Protein AF-A0A7R9T9Y9-F1 (afdb_monomer_lite)

pLDDT: mean 70.59, std 24.61, range [23.72, 97.38]

Secondary structure (DSSP, 8-state):
-HHHHHHHHHHIIIIIITTTPPPTT--SEEEPTTS-EEE----TTS-HHHHHHHHHHHHHHHHHHHHHHHHHHSGGGG--------------------PPPPS-----------------------------------TTGGG-----------------------------------------PPP-SEEEE-TT--B-SSTT-PBPEEE-PPPPP---HHHHHHHHHHHHHTTTSHHHHHHHHHHHTHHHHHHHHHHHHHSTT--HHHHHHHH-GGGEEPPP------------SPPPPPPP--EE-HHHH-TTSHHHHHHHHS----GGGSPPSS-HHHHHHHHHHHHHHS-HHHHHHHHHHHHHHHHHHHHHHHSTT------HHHHHHHHHTT-

Structure (mmCIF, N/CA/C/O backbone):
data_AF-A0A7R9T9Y9-F1
#
_entry.id   AF-A0A7R9T9Y9-F1
#
loop_
_atom_site.group_PDB
_atom_site.id
_atom_site.type_symbol
_atom_site.label_atom_id
_atom_site.label_alt_id
_atom_site.label_comp_id
_atom_site.label_asym_id
_atom_site.label_entity_id
_atom_site.label_seq_id
_atom_site.pdbx_PDB_ins_code
_atom_site.Cartn_x
_atom_site.Cartn_y
_atom_site.Cartn_z
_atom_site.occupancy
_atom_site.B_iso_or_equiv
_atom_site.auth_seq_id
_atom_site.auth_comp_id
_atom_site.auth_asym_id
_atom_site.auth_atom_id
_atom_site.pdbx_PDB_model_num
ATOM 1 N N . VAL A 1 1 ? -11.898 -1.334 31.701 1.00 60.84 1 VAL A N 1
ATOM 2 C CA . VAL A 1 1 ? -11.048 -1.400 30.481 1.00 60.84 1 VAL A CA 1
ATOM 3 C C . VAL A 1 1 ? -11.240 -2.700 29.697 1.00 60.84 1 VAL A C 1
ATOM 5 O O . VAL A 1 1 ? -11.599 -2.609 28.533 1.00 60.84 1 VAL A O 1
ATOM 8 N N . ARG A 1 2 ? -11.099 -3.899 30.294 1.00 68.44 2 ARG A N 1
ATOM 9 C CA . ARG A 1 2 ? -11.252 -5.187 29.569 1.00 68.44 2 ARG A CA 1
ATOM 10 C C . ARG A 1 2 ? -12.609 -5.371 28.861 1.00 68.44 2 ARG A C 1
ATOM 12 O O . ARG A 1 2 ? -12.615 -5.682 27.675 1.00 68.44 2 ARG A O 1
ATOM 19 N N . CYS A 1 3 ? -13.736 -5.125 29.539 1.00 78.50 3 CYS A N 1
ATOM 20 C CA . CYS A 1 3 ? -15.068 -5.238 28.916 1.00 78.50 3 CYS A CA 1
ATOM 21 C C . CYS A 1 3 ? -15.281 -4.202 27.803 1.00 78.50 3 CYS A C 1
ATOM 23 O O . CYS A 1 3 ? -15.814 -4.531 26.748 1.00 78.50 3 CYS A O 1
ATOM 25 N N . LEU A 1 4 ? -14.796 -2.971 28.009 1.00 77.25 4 LEU A N 1
ATOM 26 C CA . LEU A 1 4 ? -14.858 -1.909 27.003 1.00 77.25 4 LEU A CA 1
ATOM 27 C C . LEU A 1 4 ? -14.056 -2.281 25.748 1.00 77.25 4 LEU A C 1
ATOM 29 O O . LEU A 1 4 ? -14.586 -2.153 24.652 1.00 77.25 4 LEU A O 1
ATOM 33 N N . ARG A 1 5 ? -12.832 -2.812 25.909 1.00 80.31 5 ARG A N 1
ATOM 34 C CA . ARG A 1 5 ? -12.008 -3.315 24.796 1.00 80.31 5 ARG A CA 1
ATOM 35 C C . ARG A 1 5 ? -12.746 -4.402 24.025 1.00 80.31 5 ARG A C 1
ATOM 37 O O . ARG A 1 5 ? -12.918 -4.274 22.826 1.00 80.31 5 ARG A O 1
ATOM 44 N N . ARG A 1 6 ? -13.236 -5.440 24.713 1.00 84.12 6 ARG A N 1
ATOM 45 C CA . ARG A 1 6 ? -13.950 -6.553 24.064 1.00 84.12 6 ARG A CA 1
ATOM 46 C C . ARG A 1 6 ? -15.174 -6.078 23.288 1.00 84.12 6 ARG A C 1
ATOM 48 O O . ARG A 1 6 ? -15.383 -6.520 22.164 1.00 84.12 6 ARG A O 1
ATOM 55 N N . ARG A 1 7 ? -15.972 -5.180 23.871 1.00 87.19 7 ARG A N 1
ATOM 56 C CA . ARG A 1 7 ? -17.154 -4.625 23.203 1.00 87.19 7 ARG A CA 1
ATOM 57 C C . ARG A 1 7 ? -16.765 -3.789 21.985 1.00 87.19 7 ARG A C 1
ATOM 59 O O . ARG A 1 7 ? -17.336 -3.996 20.923 1.00 87.19 7 ARG A O 1
ATOM 66 N N . PHE A 1 8 ? -15.764 -2.921 22.129 1.00 88.06 8 PHE A N 1
ATOM 67 C CA . PHE A 1 8 ? -15.234 -2.118 21.032 1.00 88.06 8 PHE A CA 1
ATOM 68 C C . PHE A 1 8 ? -14.712 -2.996 19.888 1.00 88.06 8 PHE A C 1
ATOM 70 O O . PHE A 1 8 ? -15.171 -2.853 18.761 1.00 88.06 8 PHE A O 1
ATOM 77 N N . THR A 1 9 ? -13.833 -3.962 20.167 1.00 89.81 9 THR A N 1
ATOM 78 C CA . THR A 1 9 ? -13.266 -4.829 19.127 1.00 89.81 9 THR A CA 1
ATOM 79 C C . THR A 1 9 ? -14.332 -5.688 18.449 1.00 89.81 9 THR A C 1
ATOM 81 O O . THR A 1 9 ? -14.317 -5.824 17.228 1.00 89.81 9 THR A O 1
ATOM 84 N N . ARG A 1 10 ? -15.317 -6.206 19.199 1.00 92.25 10 ARG A N 1
ATOM 85 C CA . ARG A 1 10 ? -16.469 -6.918 18.617 1.00 92.25 10 ARG A CA 1
ATOM 86 C C . ARG A 1 10 ? -17.282 -6.030 17.684 1.00 92.25 10 ARG A C 1
ATOM 88 O O . ARG A 1 10 ? -17.690 -6.493 16.625 1.00 92.25 10 ARG A O 1
ATOM 95 N N . GLU A 1 11 ? -17.521 -4.778 18.055 1.00 93.44 11 GLU A N 1
ATOM 96 C CA . GLU A 1 11 ? -18.262 -3.843 17.210 1.00 93.44 11 GLU A CA 1
ATOM 97 C C . GLU A 1 11 ? -17.491 -3.527 15.924 1.00 93.44 11 GLU A C 1
ATOM 99 O O . GLU A 1 11 ? -18.034 -3.671 14.830 1.00 93.44 11 GLU A O 1
ATOM 104 N N . ILE A 1 12 ? -16.195 -3.230 16.036 1.00 94.50 12 ILE A N 1
ATOM 105 C CA . ILE A 1 12 ? -15.314 -3.027 14.881 1.00 94.50 12 ILE A CA 1
ATOM 106 C C . ILE A 1 12 ? -15.295 -4.265 13.969 1.00 94.50 12 ILE A C 1
ATOM 108 O O . ILE A 1 12 ? -15.427 -4.132 12.752 1.00 94.50 12 ILE A O 1
ATOM 112 N N . ARG A 1 13 ? -15.200 -5.475 14.532 1.00 95.19 13 ARG A N 1
ATOM 113 C CA . ARG A 1 13 ? -15.174 -6.719 13.755 1.00 95.19 13 ARG A CA 1
ATOM 114 C C . ARG A 1 13 ? -16.517 -7.003 13.075 1.00 95.19 13 ARG A C 1
ATOM 116 O O . ARG A 1 13 ? -16.587 -7.099 11.856 1.00 95.19 13 ARG A O 1
ATOM 123 N N . PHE A 1 14 ? -17.601 -7.096 13.838 1.00 95.00 14 PHE A N 1
ATOM 124 C CA . PHE A 1 14 ? -18.875 -7.604 13.322 1.00 95.00 14 PHE A CA 1
ATOM 125 C C . PHE A 1 14 ? -19.755 -6.540 12.659 1.00 95.00 14 PHE A C 1
ATOM 127 O O . PHE A 1 14 ? -20.500 -6.857 11.728 1.00 95.00 14 PHE A O 1
ATOM 134 N N . ALA A 1 15 ? -19.722 -5.288 13.128 1.00 95.19 15 ALA A N 1
ATOM 135 C CA . ALA A 1 15 ? -20.555 -4.226 12.563 1.00 95.19 15 ALA A CA 1
ATOM 136 C C . ALA A 1 15 ? -19.901 -3.572 11.340 1.00 95.19 15 ALA A C 1
ATOM 138 O O . ALA A 1 15 ? -20.618 -3.194 10.412 1.00 95.19 15 ALA A O 1
ATOM 139 N N . HIS A 1 16 ? -18.567 -3.493 11.316 1.00 95.44 16 HIS A N 1
ATOM 140 C CA . HIS A 1 16 ? -17.822 -2.781 10.278 1.00 95.44 16 HIS A CA 1
ATOM 141 C C . HIS A 1 16 ? -17.012 -3.713 9.383 1.00 95.44 16 HIS A C 1
ATOM 143 O O . HIS A 1 16 ? -17.309 -3.813 8.189 1.00 95.44 16 HIS A O 1
ATOM 149 N N . TRP A 1 17 ? -16.039 -4.437 9.941 1.00 95.81 17 TRP A N 1
ATOM 150 C CA . TRP A 1 17 ? -15.143 -5.276 9.149 1.00 95.81 17 TRP A CA 1
ATOM 151 C C . TRP A 1 17 ? -15.873 -6.385 8.404 1.00 95.81 17 TRP A C 1
ATOM 153 O O . TRP A 1 17 ? -15.693 -6.487 7.203 1.00 95.81 17 TRP A O 1
ATOM 163 N N . ASP A 1 18 ? -16.728 -7.186 9.031 1.00 95.00 18 ASP A N 1
ATOM 164 C CA . ASP A 1 18 ? -17.383 -8.309 8.344 1.00 95.00 18 ASP A CA 1
ATOM 165 C C . ASP A 1 18 ? -18.440 -7.834 7.337 1.00 95.00 18 ASP A C 1
ATOM 167 O O . ASP A 1 18 ? -18.622 -8.424 6.272 1.00 95.00 18 ASP A O 1
ATOM 171 N N . ARG A 1 19 ? -19.113 -6.718 7.640 1.00 94.50 19 ARG A N 1
ATOM 172 C CA . ARG A 1 19 ? -20.180 -6.153 6.797 1.00 94.50 19 ARG A CA 1
ATOM 173 C C . ARG A 1 19 ? -19.671 -5.220 5.702 1.00 94.50 19 ARG A C 1
ATOM 175 O O . ARG A 1 19 ? -20.441 -4.856 4.819 1.00 94.50 19 ARG A O 1
ATOM 182 N N . GLY A 1 20 ? -18.400 -4.824 5.751 1.00 94.12 20 GLY A N 1
ATOM 183 C CA . GLY A 1 20 ? -17.833 -3.834 4.837 1.00 94.12 20 GLY A CA 1
ATOM 184 C C . GLY A 1 20 ? -18.427 -2.435 5.021 1.00 94.12 20 GLY A C 1
ATOM 185 O O . GLY A 1 20 ? -18.541 -1.692 4.050 1.00 94.12 20 GLY A O 1
ATOM 186 N N . VAL A 1 21 ? -18.847 -2.090 6.240 1.00 94.69 21 VAL A N 1
ATOM 187 C CA . VAL A 1 21 ? -19.387 -0.762 6.559 1.00 94.69 21 VAL A CA 1
ATOM 188 C C . VAL A 1 21 ? -18.234 0.126 7.031 1.00 94.69 21 VAL A C 1
ATOM 190 O O . VAL A 1 21 ? -17.553 -0.269 7.980 1.00 94.69 21 VAL A O 1
ATOM 193 N N . PRO A 1 22 ? -18.010 1.308 6.422 1.00 93.38 22 PRO A N 1
ATOM 194 C CA . PRO A 1 22 ? -16.968 2.238 6.856 1.00 93.38 22 PRO A CA 1
ATOM 195 C C . PRO A 1 22 ? -17.071 2.580 8.343 1.00 93.38 22 PRO A C 1
ATOM 197 O O . PRO A 1 22 ? -18.164 2.579 8.923 1.00 93.38 22 PRO A O 1
ATOM 200 N N . LEU A 1 23 ? -15.931 2.863 8.968 1.00 93.12 23 LEU A N 1
ATOM 201 C CA . LEU A 1 23 ? -15.894 3.284 10.362 1.00 93.12 23 LEU A CA 1
ATOM 202 C C . LEU A 1 23 ? -16.481 4.700 10.501 1.00 93.12 23 LEU A C 1
ATOM 204 O O . LEU A 1 23 ? -16.210 5.565 9.666 1.00 93.12 23 LEU A O 1
ATOM 208 N N . PRO A 1 24 ? -17.271 4.988 11.551 1.00 88.69 24 PRO A N 1
ATOM 209 C CA . PRO A 1 24 ? -17.842 6.315 11.730 1.00 88.69 24 PRO A CA 1
ATOM 210 C C . PRO A 1 24 ? -16.735 7.352 11.929 1.00 88.69 24 PRO A C 1
ATOM 212 O O . PRO A 1 24 ? -15.862 7.154 12.771 1.00 88.69 24 PRO A O 1
ATOM 215 N N . ARG A 1 25 ? -16.830 8.486 11.223 1.00 83.81 25 ARG A N 1
ATOM 216 C CA . ARG A 1 25 ? -15.863 9.603 11.290 1.00 83.81 25 ARG A CA 1
ATOM 217 C C . ARG A 1 25 ? -14.448 9.264 10.808 1.00 83.81 25 ARG A C 1
ATOM 219 O O . ARG A 1 25 ? -13.519 9.990 11.140 1.00 83.81 25 ARG A O 1
ATOM 226 N N . PHE A 1 26 ? -14.298 8.182 10.055 1.00 83.81 26 PHE A N 1
ATOM 227 C CA . PHE A 1 26 ? -13.107 7.933 9.262 1.00 83.81 26 PHE A CA 1
ATOM 228 C C . PHE A 1 26 ? -13.527 8.001 7.804 1.00 83.81 26 PHE A C 1
ATOM 230 O O . PHE A 1 26 ? -14.282 7.145 7.330 1.00 83.81 26 PHE A O 1
ATOM 237 N N . ASP A 1 27 ? -13.039 9.009 7.099 1.00 79.56 27 ASP A N 1
ATOM 238 C CA . ASP A 1 27 ? -13.150 9.030 5.656 1.00 79.56 27 ASP A CA 1
ATOM 239 C C . ASP A 1 27 ? -12.057 8.102 5.102 1.00 79.56 27 ASP A C 1
ATOM 241 O O . ASP A 1 27 ? -10.982 7.935 5.672 1.00 79.56 27 ASP A O 1
ATOM 245 N N . ALA A 1 28 ? -12.392 7.321 4.079 1.00 75.69 28 ALA A N 1
ATOM 246 C CA . ALA A 1 28 ? -11.398 6.481 3.401 1.00 75.69 28 ALA A CA 1
ATOM 247 C C . ALA A 1 28 ? -10.785 7.209 2.203 1.00 75.69 28 ALA A C 1
ATOM 249 O O . ALA A 1 28 ? -9.787 6.762 1.643 1.00 75.69 28 ALA A O 1
ATOM 250 N N . VAL A 1 29 ? -11.441 8.289 1.784 1.00 81.38 29 VAL A N 1
ATOM 251 C CA . VAL A 1 29 ? -11.147 9.055 0.588 1.00 81.38 29 VAL A CA 1
ATOM 252 C C . VAL A 1 29 ? -11.434 10.517 0.900 1.00 81.38 29 VAL A C 1
ATOM 254 O O . VAL A 1 29 ? -12.535 10.842 1.346 1.00 81.38 29 VAL A O 1
ATOM 257 N N . ALA A 1 30 ? -10.466 11.380 0.630 1.00 78.94 30 ALA A N 1
ATOM 258 C CA . ALA A 1 30 ? -10.631 12.820 0.603 1.00 78.94 30 ALA A CA 1
ATOM 259 C C . ALA A 1 30 ? -10.742 13.291 -0.851 1.00 78.94 30 ALA A C 1
ATOM 261 O O . ALA A 1 30 ? -10.151 12.711 -1.760 1.00 78.94 30 ALA A O 1
ATOM 262 N N . THR A 1 31 ? -11.516 14.344 -1.092 1.00 77.88 31 THR A N 1
ATOM 263 C CA . THR A 1 31 ? -11.506 15.033 -2.386 1.00 77.88 31 THR A CA 1
ATOM 264 C C . THR A 1 31 ? -10.463 16.136 -2.351 1.00 77.88 31 THR A C 1
ATOM 266 O O . THR A 1 31 ? -10.588 17.062 -1.547 1.00 77.88 31 THR A O 1
ATOM 269 N N . ASN A 1 32 ? -9.476 16.049 -3.234 1.00 77.38 32 ASN A N 1
ATOM 270 C CA . ASN A 1 32 ? -8.449 17.073 -3.383 1.00 77.38 32 ASN A CA 1
ATOM 271 C C . ASN A 1 32 ? -8.986 18.320 -4.093 1.00 77.38 32 ASN A C 1
ATOM 273 O O . ASN A 1 32 ? -10.076 18.301 -4.667 1.00 77.38 32 ASN A O 1
ATOM 277 N N . ASP A 1 33 ? -8.189 19.394 -4.103 1.00 75.31 33 ASP A N 1
ATOM 278 C CA . ASP A 1 33 ? -8.520 20.662 -4.774 1.00 75.31 33 ASP A CA 1
ATOM 279 C C . ASP A 1 33 ? -8.850 20.481 -6.271 1.00 75.31 33 ASP A C 1
ATOM 281 O O . ASP A 1 33 ? -9.662 21.222 -6.826 1.00 75.31 33 ASP A O 1
ATOM 285 N N . ASP A 1 34 ? -8.285 19.450 -6.908 1.00 72.06 34 ASP A N 1
ATOM 286 C CA . ASP A 1 34 ? -8.544 19.078 -8.305 1.00 72.06 34 ASP A CA 1
ATOM 287 C C . ASP A 1 34 ? -9.839 18.257 -8.500 1.00 72.06 34 ASP A C 1
ATOM 289 O O . ASP A 1 34 ? -10.181 17.864 -9.617 1.00 72.06 34 ASP A O 1
ATOM 293 N N . GLY A 1 35 ? -10.579 17.982 -7.421 1.00 73.62 35 GLY A N 1
ATOM 294 C CA . GLY A 1 35 ? -11.788 17.155 -7.424 1.00 73.62 35 GLY A CA 1
ATOM 295 C C . GLY A 1 35 ? -11.522 15.653 -7.565 1.00 73.62 35 GLY A C 1
ATOM 296 O O . GLY A 1 35 ? -12.465 14.888 -7.770 1.00 73.62 35 GLY A O 1
ATOM 297 N N . GLU A 1 36 ? -10.261 15.225 -7.471 1.00 73.12 36 GLU A N 1
ATOM 298 C CA . GLU A 1 36 ? -9.878 13.814 -7.488 1.00 73.12 36 GLU A CA 1
ATOM 299 C C . GLU A 1 36 ? -10.021 13.188 -6.094 1.00 73.12 36 GLU A C 1
ATOM 301 O O . GLU A 1 36 ? -9.699 13.799 -5.076 1.00 73.12 36 GLU A O 1
ATOM 306 N N . GLU A 1 37 ? -10.526 11.957 -6.069 1.00 77.19 37 GLU A N 1
ATOM 307 C CA . GLU A 1 37 ? -10.624 11.119 -4.877 1.00 77.19 37 GLU A CA 1
ATOM 308 C C . GLU A 1 37 ? -9.241 10.543 -4.524 1.00 77.19 37 GLU A C 1
ATOM 310 O O . GLU A 1 37 ? -8.734 9.668 -5.232 1.00 77.19 37 GLU A O 1
ATOM 315 N N . GLU A 1 38 ? -8.643 11.004 -3.426 1.00 80.12 38 GLU A N 1
ATOM 316 C CA . GLU A 1 38 ? -7.389 10.485 -2.874 1.00 80.12 38 GLU A CA 1
ATOM 317 C C . GLU A 1 38 ? -7.654 9.663 -1.613 1.00 80.12 38 GLU A C 1
ATOM 319 O O . GLU A 1 38 ? -8.404 10.070 -0.731 1.00 80.12 38 GLU A O 1
ATOM 324 N N . GLU A 1 39 ? -7.054 8.475 -1.529 1.00 85.25 39 GLU A N 1
ATOM 325 C CA . GLU A 1 39 ? -7.195 7.612 -0.355 1.00 85.25 39 GLU A CA 1
ATOM 326 C C . GLU A 1 39 ? -6.510 8.235 0.869 1.00 85.25 39 GLU A C 1
ATOM 328 O O . GLU A 1 39 ? -5.338 8.609 0.812 1.00 85.25 39 GLU A O 1
ATOM 333 N N . GLU A 1 40 ? -7.219 8.290 1.997 1.00 83.62 40 GLU A N 1
ATOM 334 C CA . GLU A 1 40 ? -6.666 8.823 3.242 1.00 83.62 40 GLU A CA 1
ATOM 335 C C . GLU A 1 40 ? -5.704 7.800 3.870 1.00 83.62 40 GLU A C 1
ATOM 337 O O . GLU A 1 40 ? -6.083 6.680 4.234 1.00 83.62 40 GLU A O 1
ATOM 342 N N . LEU A 1 41 ? -4.425 8.170 3.954 1.00 89.06 41 LEU A N 1
ATOM 343 C CA . LEU A 1 41 ? -3.368 7.326 4.508 1.00 89.06 41 LEU A CA 1
ATOM 344 C C . LEU A 1 41 ? -3.324 7.436 6.045 1.00 89.06 41 LEU A C 1
ATOM 346 O O . LEU A 1 41 ? -3.672 8.484 6.589 1.00 89.06 41 LEU A O 1
ATOM 350 N N . PRO A 1 42 ? -2.862 6.395 6.767 1.00 91.19 42 PRO A N 1
ATOM 351 C CA . PRO A 1 42 ? -2.645 6.475 8.206 1.00 91.19 42 PRO A CA 1
ATOM 352 C C . PRO A 1 42 ? -1.723 7.643 8.569 1.00 91.19 42 PRO A C 1
ATOM 354 O O . PRO A 1 42 ? -0.619 7.763 8.033 1.00 91.19 42 PRO A O 1
ATOM 357 N N . ASP A 1 43 ? -2.166 8.488 9.498 1.00 86.81 43 ASP A N 1
ATOM 358 C CA . ASP A 1 43 ? -1.403 9.655 9.937 1.00 86.81 43 ASP A CA 1
ATOM 359 C C . ASP A 1 43 ? -0.293 9.225 10.900 1.00 86.81 43 ASP A C 1
ATOM 361 O O . ASP A 1 43 ? -0.550 8.845 12.044 1.00 86.81 43 ASP A O 1
ATOM 365 N N . ALA A 1 44 ? 0.958 9.330 10.452 1.00 84.06 44 ALA A N 1
ATOM 366 C CA . ALA A 1 44 ? 2.131 8.997 11.256 1.00 84.06 44 ALA A CA 1
ATOM 367 C C . ALA A 1 44 ? 2.274 9.862 12.526 1.00 84.06 44 ALA A C 1
ATOM 369 O O . ALA A 1 44 ? 2.998 9.475 13.442 1.00 84.06 44 ALA A O 1
ATOM 370 N N . ASN A 1 45 ? 1.590 11.010 12.610 1.00 81.75 45 ASN A N 1
ATOM 371 C CA . ASN A 1 45 ? 1.570 11.858 13.807 1.00 81.75 45 ASN A CA 1
ATOM 372 C C . ASN A 1 45 ? 0.475 11.460 14.811 1.00 81.75 45 ASN A C 1
ATOM 374 O O . ASN A 1 45 ? 0.459 11.967 15.936 1.00 81.75 45 ASN A O 1
ATOM 378 N N . ALA A 1 46 ? -0.451 10.580 14.425 1.00 85.25 46 ALA A N 1
ATOM 379 C CA . ALA A 1 46 ? -1.533 10.120 15.282 1.00 85.25 46 ALA A CA 1
ATOM 380 C C . ALA A 1 46 ? -1.112 8.932 16.160 1.00 85.25 46 ALA A C 1
ATOM 382 O O . ALA A 1 46 ? -0.139 8.232 15.883 1.00 85.25 46 ALA A O 1
ATOM 383 N N . CYS A 1 47 ? -1.886 8.676 17.223 1.00 89.62 47 CYS A N 1
ATOM 384 C CA . CYS A 1 47 ? -1.675 7.524 18.102 1.00 89.62 47 CYS A CA 1
ATOM 385 C C . CYS A 1 47 ? -1.811 6.201 17.310 1.00 89.62 47 CYS A C 1
ATOM 387 O O . CYS A 1 47 ? -2.623 6.122 16.385 1.00 89.62 47 CYS A O 1
ATOM 389 N N . LEU A 1 48 ? -1.062 5.148 17.665 1.00 91.25 48 LEU A N 1
ATOM 390 C CA . LEU A 1 48 ? -1.043 3.880 16.913 1.00 91.25 48 LEU A CA 1
ATOM 391 C C . LEU A 1 48 ? -2.446 3.280 16.760 1.00 91.25 48 LEU A C 1
ATOM 393 O O . LEU A 1 48 ? -2.801 2.782 15.695 1.00 91.25 48 LEU A O 1
ATOM 397 N N . LEU A 1 49 ? -3.280 3.382 17.799 1.00 91.19 49 LEU A N 1
ATOM 398 C CA . LEU A 1 49 ? -4.674 2.943 17.729 1.00 91.19 49 LEU A CA 1
ATOM 399 C C . LEU A 1 49 ? -5.454 3.678 16.627 1.00 91.19 49 LEU A C 1
ATOM 401 O O . LEU A 1 49 ? -6.220 3.049 15.903 1.00 91.19 49 LEU A O 1
ATOM 405 N N . HIS A 1 50 ? -5.251 4.988 16.470 1.00 90.62 50 HIS A N 1
ATOM 406 C CA . HIS A 1 50 ? -5.888 5.764 15.407 1.00 90.62 50 HIS A CA 1
ATOM 407 C C . HIS A 1 50 ? -5.396 5.330 14.029 1.00 90.62 50 HIS A C 1
ATOM 409 O O . HIS A 1 50 ? -6.215 5.054 13.156 1.00 90.62 50 HIS A O 1
ATOM 415 N N . GLN A 1 51 ? -4.081 5.163 13.870 1.00 93.06 51 GLN A N 1
ATOM 416 C CA . GLN A 1 51 ? -3.486 4.672 12.627 1.00 93.06 51 GLN A CA 1
ATOM 417 C C . GLN A 1 51 ? -4.040 3.293 12.233 1.00 93.06 51 GLN A C 1
ATOM 419 O O . GLN A 1 51 ? -4.345 3.054 11.066 1.00 93.06 51 GLN A O 1
ATOM 424 N N . LYS A 1 52 ? -4.226 2.382 13.201 1.00 94.69 52 LYS A N 1
ATOM 425 C CA . LYS A 1 52 ? -4.830 1.057 12.972 1.00 94.69 52 LYS A CA 1
ATOM 426 C C . LYS A 1 52 ? -6.286 1.157 12.520 1.00 94.69 52 LYS A C 1
ATOM 428 O O . LYS A 1 52 ? -6.692 0.400 11.642 1.00 94.69 52 LYS A O 1
ATOM 433 N N . LEU A 1 53 ? -7.063 2.085 13.080 1.00 94.44 53 LEU A N 1
ATOM 434 C CA . LEU A 1 53 ? -8.447 2.324 12.656 1.00 94.44 53 LEU A CA 1
ATOM 435 C C . LEU A 1 53 ? -8.515 2.955 11.257 1.00 94.44 53 LEU A C 1
ATOM 437 O O . LEU A 1 53 ? -9.327 2.508 10.449 1.00 94.44 53 LEU A O 1
ATOM 441 N N . GLN A 1 54 ? -7.633 3.908 10.937 1.00 94.06 54 GLN A N 1
ATOM 442 C CA . GLN A 1 54 ? -7.492 4.462 9.582 1.00 94.06 54 GLN A CA 1
ATOM 443 C C . GLN A 1 54 ? -7.146 3.358 8.575 1.00 94.06 54 GLN A C 1
ATOM 445 O O . GLN A 1 54 ? -7.841 3.193 7.572 1.00 94.06 54 GLN A O 1
ATOM 450 N N . LEU A 1 55 ? -6.138 2.532 8.884 1.00 95.19 55 LEU A N 1
ATOM 451 C CA . LEU A 1 55 ? -5.749 1.395 8.048 1.00 95.19 55 LEU A CA 1
ATOM 452 C C . LEU A 1 55 ? -6.915 0.419 7.847 1.00 95.19 55 LEU A C 1
ATOM 454 O O . LEU A 1 55 ? -7.158 -0.028 6.726 1.00 95.19 55 LEU A O 1
ATOM 458 N N . LEU A 1 56 ? -7.656 0.095 8.910 1.00 95.81 56 LEU A N 1
ATOM 459 C CA . LEU A 1 56 ? -8.802 -0.807 8.831 1.00 95.81 56 LEU A CA 1
ATOM 460 C C . LEU A 1 56 ? -9.919 -0.227 7.950 1.00 95.81 56 LEU A C 1
ATOM 462 O O . LEU A 1 56 ? -10.477 -0.948 7.122 1.00 95.81 56 LEU A O 1
ATOM 466 N N . ASN A 1 57 ? -10.214 1.069 8.082 1.00 95.56 57 ASN A N 1
ATOM 467 C CA . ASN A 1 57 ? -11.198 1.758 7.249 1.00 95.56 57 ASN A CA 1
ATOM 468 C C . ASN A 1 57 ? -10.794 1.746 5.767 1.00 95.56 57 ASN A C 1
ATOM 470 O O . ASN A 1 57 ? -11.605 1.410 4.901 1.00 95.56 57 ASN A O 1
ATOM 474 N N . LEU A 1 58 ? -9.517 2.013 5.481 1.00 94.44 58 LEU A N 1
ATOM 475 C CA . LEU A 1 58 ? -8.957 1.915 4.136 1.00 94.44 58 LEU A CA 1
ATOM 476 C C . LEU A 1 58 ? -9.067 0.487 3.578 1.00 94.44 58 LEU A C 1
ATOM 478 O O . LEU A 1 58 ? -9.445 0.291 2.421 1.00 94.44 58 LEU A O 1
ATOM 482 N N . CYS A 1 59 ? -8.792 -0.531 4.399 1.00 95.25 59 CYS A N 1
ATOM 483 C CA . CYS A 1 59 ? -8.929 -1.931 3.997 1.00 95.25 59 CYS A CA 1
ATOM 484 C C . CYS A 1 59 ? -10.381 -2.286 3.648 1.00 95.25 59 CYS A C 1
ATOM 486 O O . CYS A 1 59 ? -10.625 -2.929 2.622 1.00 95.25 59 CYS A O 1
ATOM 488 N N . ILE A 1 60 ? -11.346 -1.832 4.457 1.00 95.12 60 ILE A N 1
ATOM 489 C CA . ILE A 1 60 ? -12.781 -1.979 4.178 1.00 95.12 60 ILE A CA 1
ATOM 490 C C . ILE A 1 60 ? -13.119 -1.332 2.833 1.00 95.12 60 ILE A C 1
ATOM 492 O O . ILE A 1 60 ? -13.717 -1.988 1.976 1.00 95.12 60 ILE A O 1
ATOM 496 N N . HIS A 1 61 ? -12.688 -0.088 2.617 1.00 93.56 61 HIS A N 1
ATOM 497 C CA . HIS A 1 61 ? -12.941 0.647 1.381 1.00 93.56 61 HIS A CA 1
ATOM 498 C C . HIS A 1 61 ? -12.388 -0.085 0.150 1.00 93.56 61 HIS A C 1
ATOM 500 O O . HIS A 1 61 ? -13.139 -0.383 -0.785 1.00 93.56 61 HIS A O 1
ATOM 506 N N . ARG A 1 62 ? -11.102 -0.463 0.170 1.00 92.38 62 ARG A N 1
ATOM 507 C CA . ARG A 1 62 ? -10.452 -1.197 -0.928 1.00 92.38 62 ARG A CA 1
ATOM 508 C C . ARG A 1 62 ? -11.147 -2.530 -1.212 1.00 92.38 62 ARG A C 1
ATOM 510 O O . ARG A 1 62 ? -11.363 -2.872 -2.375 1.00 92.38 62 ARG A O 1
ATOM 517 N N . ARG A 1 63 ? -11.561 -3.266 -0.175 1.00 92.12 63 ARG A N 1
ATOM 518 C CA . ARG A 1 63 ? -12.261 -4.552 -0.322 1.00 92.12 63 ARG A CA 1
ATOM 519 C C . ARG A 1 63 ? -13.654 -4.393 -0.931 1.00 92.12 63 ARG A C 1
ATOM 521 O O . ARG A 1 63 ? -14.021 -5.158 -1.822 1.00 92.12 63 ARG A O 1
ATOM 528 N N . VAL A 1 64 ? -14.427 -3.406 -0.479 1.00 92.25 64 VAL A N 1
ATOM 529 C CA . VAL A 1 64 ? -15.762 -3.110 -1.026 1.00 92.25 64 VAL A CA 1
ATOM 530 C C . VAL A 1 64 ? -15.656 -2.661 -2.482 1.00 92.25 64 VAL A C 1
ATOM 532 O O . VAL A 1 64 ? -16.391 -3.170 -3.328 1.00 92.25 64 VAL A O 1
ATOM 535 N N . ARG A 1 65 ? -14.700 -1.781 -2.803 1.00 89.62 65 ARG A N 1
ATOM 536 C CA . ARG A 1 65 ? -14.431 -1.329 -4.175 1.00 89.62 65 ARG A CA 1
ATOM 537 C C . ARG A 1 65 ? -14.026 -2.485 -5.088 1.00 89.62 65 ARG A C 1
ATOM 539 O O . ARG A 1 65 ? -14.561 -2.597 -6.188 1.00 89.62 65 ARG A O 1
ATOM 546 N N . ALA A 1 66 ? -13.139 -3.369 -4.630 1.00 88.25 66 ALA A N 1
ATOM 547 C CA . ALA A 1 66 ? -12.728 -4.552 -5.384 1.00 88.25 66 ALA A CA 1
ATOM 548 C C . ALA A 1 66 ? -13.896 -5.523 -5.619 1.00 88.25 66 ALA A C 1
ATOM 550 O O . ALA A 1 66 ? -14.072 -6.003 -6.736 1.00 88.25 66 ALA A O 1
ATOM 551 N N . SER A 1 67 ? -14.727 -5.768 -4.601 1.00 88.88 67 SER A N 1
ATOM 552 C CA . SER A 1 67 ? -15.930 -6.603 -4.722 1.00 88.88 67 SER A CA 1
ATOM 553 C C . SER A 1 67 ? -16.933 -6.013 -5.717 1.00 88.88 67 SER A C 1
ATOM 555 O O . SER A 1 67 ? -17.423 -6.719 -6.598 1.00 88.88 67 SER A O 1
ATOM 557 N N . LYS A 1 68 ? -17.175 -4.697 -5.648 1.00 88.94 68 LYS A N 1
ATOM 558 C CA . LYS A 1 68 ? -18.031 -3.976 -6.597 1.00 88.94 68 LYS A CA 1
ATOM 559 C C . LYS A 1 68 ? -17.490 -4.069 -8.025 1.00 88.94 68 LYS A C 1
ATOM 561 O O . LYS A 1 68 ? -18.236 -4.446 -8.920 1.00 88.94 68 LYS A O 1
ATOM 566 N N . ALA A 1 69 ? -16.198 -3.816 -8.230 1.00 86.50 69 ALA A N 1
ATOM 567 C CA . ALA A 1 69 ? -15.565 -3.926 -9.544 1.00 86.50 69 ALA A CA 1
ATOM 568 C C . ALA A 1 69 ? -15.607 -5.364 -10.095 1.00 86.50 69 ALA A C 1
ATOM 570 O O . ALA A 1 69 ? -15.845 -5.564 -11.283 1.00 86.50 69 ALA A O 1
ATOM 571 N N . ALA A 1 70 ? -15.416 -6.377 -9.243 1.00 86.19 70 ALA A N 1
ATOM 572 C CA . ALA A 1 70 ? -15.535 -7.781 -9.633 1.00 86.19 70 ALA A CA 1
ATOM 573 C C . ALA A 1 70 ? -16.979 -8.156 -10.004 1.00 86.19 70 ALA A C 1
ATOM 575 O O . ALA A 1 70 ? -17.195 -8.881 -10.974 1.00 86.19 70 ALA A O 1
ATOM 576 N N . PHE A 1 71 ? -17.966 -7.638 -9.266 1.00 85.44 71 PHE A N 1
ATOM 577 C CA . PHE A 1 71 ? -19.382 -7.807 -9.578 1.00 85.44 71 PHE A CA 1
ATOM 578 C C . PHE A 1 71 ? -19.749 -7.141 -10.911 1.00 85.44 71 PHE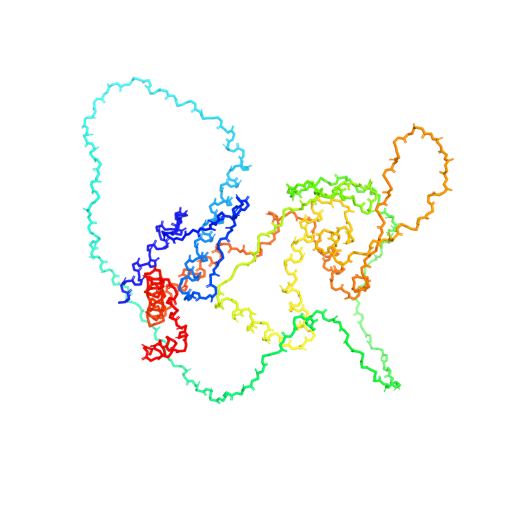 A C 1
ATOM 580 O O . PHE A 1 71 ? -20.360 -7.787 -11.758 1.00 85.44 71 PHE A O 1
ATOM 587 N N . GLU A 1 72 ? -19.318 -5.899 -11.134 1.00 83.38 72 GLU A N 1
ATOM 588 C CA . GLU A 1 72 ? -19.526 -5.158 -12.387 1.00 83.38 72 GLU A CA 1
ATOM 589 C C . GLU A 1 72 ? -18.836 -5.826 -13.584 1.00 83.38 72 GLU A C 1
ATOM 591 O O . GLU A 1 72 ? -19.390 -5.863 -14.680 1.00 83.38 72 GLU A O 1
ATOM 596 N N . ALA A 1 73 ? -17.649 -6.404 -13.380 1.00 80.38 73 ALA A N 1
ATOM 597 C CA . ALA A 1 73 ? -16.947 -7.174 -14.404 1.00 80.38 73 ALA A CA 1
ATOM 598 C C . ALA A 1 73 ? -17.601 -8.539 -14.688 1.00 80.38 73 ALA A C 1
ATOM 600 O O . ALA A 1 73 ? -17.346 -9.144 -15.733 1.00 80.38 73 ALA A O 1
ATOM 601 N N . SER A 1 74 ? -18.427 -9.052 -13.771 1.00 81.69 74 SER A N 1
ATOM 602 C CA . SER A 1 74 ? -19.134 -10.314 -13.960 1.00 81.69 74 SER A CA 1
ATOM 603 C C . SER A 1 74 ? -20.340 -10.130 -14.888 1.00 81.69 74 SER A C 1
ATOM 605 O O . SER A 1 74 ? -21.101 -9.170 -14.783 1.00 81.69 74 SER A O 1
ATOM 607 N N . ALA A 1 75 ? -20.576 -11.097 -15.779 1.00 66.44 75 ALA A N 1
ATOM 608 C CA . ALA A 1 75 ? -21.702 -11.068 -16.721 1.00 66.44 75 ALA A CA 1
ATOM 609 C C . ALA A 1 75 ? -23.093 -11.043 -16.043 1.00 66.44 75 ALA A C 1
ATOM 611 O O . ALA A 1 75 ? -24.098 -10.818 -16.713 1.00 66.44 75 ALA A O 1
ATOM 612 N N . VAL A 1 76 ? -23.151 -11.251 -14.721 1.00 63.91 76 VAL A N 1
ATOM 613 C CA . VAL A 1 76 ? -24.372 -11.199 -13.905 1.00 63.91 76 VAL A CA 1
ATOM 614 C C . VAL A 1 76 ? -24.944 -9.779 -13.834 1.00 63.91 76 VAL A C 1
ATOM 616 O O . VAL A 1 76 ? -26.159 -9.629 -13.760 1.00 63.91 76 VAL A O 1
ATOM 619 N N . ALA A 1 77 ? -24.107 -8.740 -13.943 1.00 58.31 77 ALA A N 1
ATOM 620 C CA . ALA A 1 77 ? -24.562 -7.347 -13.962 1.00 58.31 77 ALA A CA 1
ATOM 621 C C . ALA A 1 77 ? -25.445 -7.009 -15.184 1.00 58.31 77 ALA A C 1
ATOM 623 O O . ALA A 1 77 ? -26.243 -6.078 -15.123 1.00 58.31 77 ALA A O 1
ATOM 624 N N . ASN A 1 78 ? -25.339 -7.789 -16.269 1.00 58.56 78 ASN A N 1
ATOM 625 C CA . ASN A 1 78 ? -26.108 -7.614 -17.508 1.00 58.56 78 ASN A CA 1
ATOM 626 C C . ASN A 1 78 ? -27.322 -8.553 -17.615 1.00 58.56 78 ASN A C 1
ATOM 628 O O . ASN A 1 78 ? -27.960 -8.614 -18.666 1.00 58.56 78 ASN A O 1
ATOM 632 N N . VAL A 1 79 ? -27.639 -9.317 -16.565 1.00 62.19 79 VAL A N 1
ATOM 633 C CA . VAL A 1 79 ? -28.860 -10.127 -16.541 1.00 62.19 79 VAL A CA 1
ATOM 634 C C . VAL A 1 79 ? -30.025 -9.187 -16.252 1.00 62.19 79 VAL A C 1
ATOM 636 O O . VAL A 1 79 ? -30.146 -8.666 -15.144 1.00 62.19 79 VAL A O 1
ATOM 639 N N . GLU A 1 80 ? -30.874 -8.954 -17.257 1.00 57.41 80 GLU A N 1
ATOM 640 C CA . GLU A 1 80 ? -32.111 -8.200 -17.062 1.00 57.41 80 GLU A CA 1
ATOM 641 C C . GLU A 1 80 ? -32.916 -8.801 -15.900 1.00 57.41 80 GLU A C 1
ATOM 643 O O . GLU A 1 80 ? -32.974 -10.031 -15.762 1.00 57.41 80 GLU A O 1
ATOM 648 N N . PRO A 1 81 ? -33.543 -7.968 -15.049 1.00 59.53 81 PRO A N 1
ATOM 649 C CA . PRO A 1 81 ? -34.373 -8.469 -13.970 1.00 59.53 81 PRO A CA 1
ATOM 650 C C . PRO A 1 81 ? -35.471 -9.347 -14.567 1.00 59.53 81 PRO A C 1
ATOM 652 O O . PRO A 1 81 ? -36.364 -8.859 -15.260 1.00 59.53 81 PRO A O 1
ATOM 655 N N . VAL A 1 82 ? -35.400 -10.653 -14.292 1.00 59.59 82 VAL A N 1
ATOM 656 C CA . VAL A 1 82 ? -36.445 -11.605 -14.672 1.00 59.59 82 VAL A CA 1
ATOM 657 C C . VAL A 1 82 ? -37.769 -11.045 -14.143 1.00 59.59 82 VAL A C 1
ATOM 659 O O . VAL A 1 82 ? -37.872 -10.815 -12.930 1.00 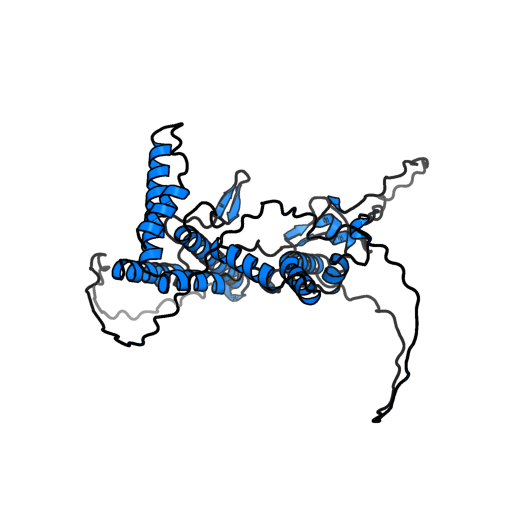59.59 82 VAL A O 1
ATOM 662 N N . PRO A 1 83 ? -38.773 -10.790 -15.005 1.00 53.66 83 PRO A N 1
ATOM 663 C CA . PRO A 1 83 ? -40.058 -10.287 -14.556 1.00 53.66 83 PRO A CA 1
ATOM 664 C C . PRO A 1 83 ? -40.588 -11.229 -13.483 1.00 53.66 83 PRO A C 1
ATOM 666 O O . PRO A 1 83 ? -40.768 -12.424 -13.730 1.00 53.66 83 PRO A O 1
ATOM 669 N N . ARG A 1 84 ? -40.805 -10.708 -12.269 1.00 56.38 84 ARG A N 1
ATOM 670 C CA . ARG A 1 84 ? -41.485 -11.467 -11.220 1.00 56.38 84 ARG A CA 1
ATOM 671 C C . ARG A 1 84 ? -42.826 -11.902 -11.797 1.00 56.38 84 ARG A C 1
ATOM 673 O O . ARG A 1 84 ? -43.672 -11.053 -12.074 1.00 56.38 84 ARG A O 1
ATOM 680 N N . LEU A 1 85 ? -43.007 -13.208 -11.986 1.00 53.91 85 LEU A N 1
ATOM 681 C CA . LEU A 1 85 ? -44.316 -13.792 -12.248 1.00 53.91 85 LEU A CA 1
ATOM 682 C C . LEU A 1 85 ? -45.255 -13.273 -11.159 1.00 53.91 85 LEU A C 1
ATOM 684 O O . LEU A 1 85 ? -45.039 -13.522 -9.971 1.00 53.91 85 LEU A O 1
ATOM 688 N N . ALA A 1 86 ? -46.241 -12.476 -11.571 1.00 48.12 86 ALA A N 1
ATOM 689 C CA . ALA A 1 86 ? -47.278 -11.996 -10.678 1.00 48.12 86 ALA A CA 1
ATOM 690 C C . ALA A 1 86 ? -47.916 -13.218 -10.000 1.00 48.12 86 ALA A C 1
ATOM 692 O O . ALA A 1 86 ? -48.224 -14.188 -10.699 1.00 48.12 86 ALA A O 1
ATOM 693 N N . PRO A 1 87 ? -48.109 -13.213 -8.669 1.00 49.56 87 PRO A N 1
ATOM 694 C CA . PRO A 1 87 ? -48.807 -14.302 -8.012 1.00 49.56 87 PRO A CA 1
ATOM 695 C C . PRO A 1 87 ? -50.241 -14.320 -8.543 1.00 49.56 87 PRO A C 1
ATOM 697 O O . PRO A 1 87 ? -51.065 -13.467 -8.212 1.00 49.56 87 PRO A O 1
ATOM 700 N N . SER A 1 88 ? -50.532 -15.274 -9.423 1.00 46.16 88 SER A N 1
ATOM 701 C CA . SER A 1 88 ? -51.879 -15.546 -9.893 1.00 46.16 88 SER A CA 1
ATOM 702 C C . SER A 1 88 ? -52.689 -16.092 -8.722 1.00 46.16 88 SER A C 1
ATOM 704 O O . SER A 1 88 ? -52.546 -17.250 -8.344 1.00 46.16 88 SER A O 1
ATOM 706 N N . GLY A 1 89 ? -53.488 -15.196 -8.144 1.00 49.44 89 GLY A N 1
ATOM 707 C CA . GLY A 1 89 ? -54.722 -15.439 -7.406 1.00 49.44 89 GLY A CA 1
ATOM 708 C C . GLY A 1 89 ? -54.853 -16.767 -6.668 1.00 49.44 89 GLY A C 1
ATOM 709 O O . GLY A 1 89 ? -55.432 -17.711 -7.193 1.00 49.44 89 GLY A O 1
ATOM 710 N N . LEU A 1 90 ? -54.512 -16.755 -5.383 1.00 41.12 90 LEU A N 1
ATOM 711 C CA . LEU A 1 90 ? -55.372 -17.379 -4.386 1.00 41.12 90 LEU A CA 1
ATOM 712 C C . LEU A 1 90 ? -55.482 -16.431 -3.191 1.00 41.12 90 LEU A C 1
ATOM 714 O O . LEU A 1 90 ? -54.581 -16.316 -2.364 1.00 41.12 90 LEU A O 1
ATOM 718 N N . ALA A 1 91 ? -56.594 -15.701 -3.150 1.00 41.03 91 ALA A N 1
ATOM 719 C CA . ALA A 1 91 ? -57.035 -15.001 -1.959 1.00 41.03 91 ALA A CA 1
ATOM 720 C C . ALA A 1 91 ? -57.392 -16.053 -0.898 1.00 41.03 91 ALA A C 1
ATOM 722 O O . ALA A 1 91 ? -58.327 -16.831 -1.078 1.00 41.03 91 ALA A O 1
ATOM 723 N N . GLY A 1 92 ? -56.633 -16.084 0.193 1.00 34.62 92 GLY A N 1
ATOM 724 C CA . GLY A 1 92 ? -56.868 -16.957 1.336 1.00 34.62 92 GLY A CA 1
ATOM 725 C C . GLY A 1 92 ? -56.182 -16.373 2.562 1.00 34.62 92 GLY A C 1
ATOM 726 O O . GLY A 1 92 ? -54.961 -16.336 2.634 1.00 34.62 92 GLY A O 1
ATOM 727 N N . ALA A 1 93 ? -56.991 -15.841 3.471 1.00 45.34 93 ALA A N 1
ATOM 728 C CA . ALA A 1 93 ? -56.613 -15.053 4.633 1.00 45.34 93 ALA A CA 1
ATOM 729 C C . ALA A 1 93 ? -55.535 -15.684 5.531 1.00 45.34 93 ALA A C 1
ATOM 731 O O . ALA A 1 93 ? -55.726 -16.788 6.029 1.00 45.34 93 ALA A O 1
ATOM 732 N N . VAL A 1 94 ? -54.515 -14.894 5.881 1.00 36.94 94 VAL A N 1
ATOM 733 C CA . VAL A 1 94 ? -54.005 -14.821 7.257 1.00 36.94 94 VAL A CA 1
ATOM 734 C C . VAL A 1 94 ? -53.711 -13.361 7.591 1.00 36.94 94 VAL A C 1
ATOM 736 O O . VAL A 1 94 ? -52.901 -12.692 6.955 1.00 36.94 94 VAL A O 1
ATOM 739 N N . SER A 1 95 ? -54.449 -12.853 8.570 1.00 43.16 95 SER A N 1
ATOM 740 C CA . SER A 1 95 ? -54.195 -11.571 9.209 1.00 43.16 95 SER A CA 1
ATOM 741 C C . SER A 1 95 ? -53.069 -11.780 10.219 1.00 43.16 95 SER A C 1
ATOM 743 O O . SER A 1 95 ? -53.217 -12.603 11.118 1.00 43.16 95 SER A O 1
ATOM 745 N N . ALA A 1 96 ? -51.961 -11.059 10.087 1.00 36.12 96 ALA A N 1
ATOM 746 C CA . ALA A 1 96 ? -51.006 -10.877 11.173 1.00 36.12 96 ALA A CA 1
ATOM 747 C C . ALA A 1 96 ? -50.303 -9.534 10.981 1.00 36.12 96 ALA A C 1
ATOM 749 O O . ALA A 1 96 ? -49.518 -9.340 10.054 1.00 36.12 96 ALA A O 1
ATOM 750 N N . ALA A 1 97 ? -50.640 -8.590 11.854 1.00 42.69 97 ALA A N 1
ATOM 751 C CA . ALA A 1 97 ? -49.918 -7.344 12.009 1.00 42.69 97 ALA A CA 1
ATOM 752 C C . ALA A 1 97 ? -48.463 -7.653 12.388 1.00 42.69 97 ALA A C 1
ATOM 754 O O . ALA A 1 97 ? -48.214 -8.273 13.419 1.00 42.69 97 ALA A O 1
ATOM 755 N N . PHE A 1 98 ? -47.512 -7.203 11.573 1.00 30.36 98 PHE A N 1
ATOM 756 C CA . PHE A 1 98 ? -46.110 -7.128 11.962 1.00 30.36 98 PHE A CA 1
ATOM 757 C C . PHE A 1 98 ? -45.717 -5.652 11.978 1.00 30.36 98 PHE A C 1
ATOM 759 O O . PHE A 1 98 ? -45.463 -5.041 10.940 1.00 30.36 98 PHE A O 1
ATOM 766 N N . ALA A 1 99 ? -45.780 -5.059 13.168 1.00 36.16 99 ALA A N 1
ATOM 767 C CA . ALA A 1 99 ? -45.198 -3.753 13.440 1.00 36.16 99 ALA A CA 1
ATOM 768 C C . ALA A 1 99 ? -43.659 -3.868 13.412 1.00 36.16 99 ALA A C 1
ATOM 770 O O . ALA A 1 99 ? -43.130 -4.912 13.802 1.00 36.16 99 ALA A O 1
ATOM 771 N N . PRO A 1 100 ? -42.920 -2.832 12.977 1.00 41.59 100 PRO A N 1
ATOM 772 C CA . PRO A 1 100 ? -41.463 -2.837 13.073 1.00 41.59 100 PRO A CA 1
ATOM 773 C C . PRO A 1 100 ? -41.040 -2.826 14.554 1.00 41.59 100 PRO A C 1
ATOM 775 O O . PRO A 1 100 ? -41.614 -2.052 15.326 1.00 41.59 100 PRO A O 1
ATOM 778 N N . PRO A 1 101 ? -40.055 -3.636 14.988 1.00 37.09 101 PRO A N 1
ATOM 779 C CA . PRO A 1 101 ? -39.543 -3.520 16.343 1.00 37.09 101 PRO A CA 1
ATOM 780 C C . PRO A 1 101 ? -38.819 -2.179 16.511 1.00 37.09 101 PRO A C 1
ATOM 782 O O . PRO A 1 101 ? -37.862 -1.856 15.807 1.00 37.09 101 PRO A O 1
ATOM 785 N N . SER A 1 102 ? -39.342 -1.401 17.455 1.00 36.09 102 SER A N 1
ATOM 786 C CA . SER A 1 102 ? -38.736 -0.218 18.054 1.00 36.09 102 SER A CA 1
ATOM 787 C C . SER A 1 102 ? -37.323 -0.535 18.546 1.00 36.09 102 SER A C 1
ATOM 789 O O . SER A 1 102 ? -37.116 -1.491 19.288 1.00 36.09 102 SER A O 1
ATOM 791 N N . ALA A 1 103 ? -36.358 0.288 18.143 1.00 45.50 103 ALA A N 1
ATOM 792 C CA . ALA A 1 103 ? -34.969 0.207 18.560 1.00 45.50 103 ALA A CA 1
ATOM 793 C C . ALA A 1 103 ? -34.796 0.719 19.996 1.00 45.50 103 ALA A C 1
ATOM 795 O O . ALA A 1 103 ? -34.413 1.864 20.193 1.00 45.50 103 ALA A O 1
ATOM 796 N N . THR A 1 104 ? -35.055 -0.130 20.985 1.00 48.59 104 THR A N 1
ATOM 797 C CA . THR A 1 104 ? -34.482 -0.032 22.332 1.00 48.59 104 THR A CA 1
ATOM 798 C C . THR A 1 104 ? -34.590 -1.407 22.973 1.00 48.59 104 THR A C 1
ATOM 800 O O . THR A 1 104 ? -35.659 -1.742 23.456 1.00 48.59 104 THR A O 1
ATOM 803 N N . ASP A 1 105 ? -33.514 -2.187 22.992 1.00 35.91 105 ASP A N 1
ATOM 804 C CA . ASP A 1 105 ? -33.328 -3.181 24.045 1.00 35.91 105 ASP A CA 1
ATOM 805 C C . ASP A 1 105 ? -31.835 -3.354 24.300 1.00 35.91 105 ASP A C 1
ATOM 807 O O . ASP A 1 105 ? -31.024 -3.563 23.393 1.00 35.91 105 ASP A O 1
ATOM 811 N N . GLY A 1 106 ? -31.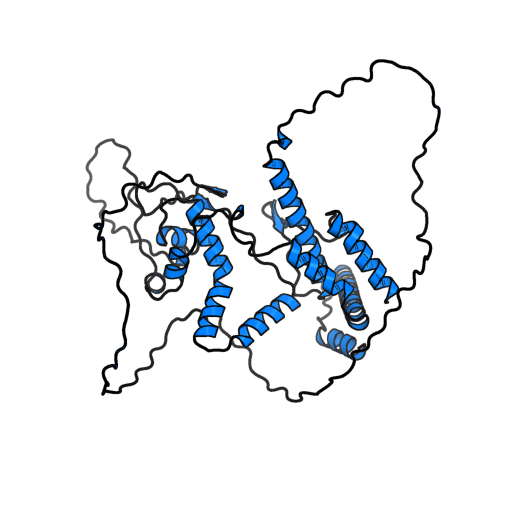485 -3.123 25.563 1.00 34.00 106 GLY A N 1
ATOM 812 C CA . GLY A 1 106 ? -30.146 -3.266 26.091 1.00 34.00 106 GLY A CA 1
ATOM 813 C C . GLY A 1 106 ? -29.671 -4.700 25.928 1.00 34.00 106 GLY A C 1
ATOM 814 O O . GLY A 1 106 ? -30.422 -5.654 26.107 1.00 34.00 106 GLY A O 1
ATOM 815 N N . TRP A 1 107 ? -28.398 -4.829 25.582 1.00 43.03 107 TRP A N 1
ATOM 816 C CA . TRP A 1 107 ? -27.709 -6.105 25.561 1.00 43.03 107 TRP A CA 1
ATOM 817 C C . TRP A 1 107 ? -27.619 -6.591 27.006 1.00 43.03 107 TRP A C 1
ATOM 819 O O . TRP A 1 107 ? -26.886 -6.001 27.800 1.00 43.03 107 TRP A O 1
ATOM 829 N N . GLY A 1 108 ? -28.441 -7.585 27.336 1.00 33.41 108 GLY A N 1
ATOM 830 C CA . GLY A 1 108 ? -28.361 -8.322 28.587 1.00 33.41 108 GLY A CA 1
ATOM 831 C C . GLY A 1 108 ? -27.022 -9.040 28.683 1.00 33.41 108 GLY A C 1
ATOM 832 O O . GLY A 1 108 ? -26.520 -9.568 27.688 1.00 33.41 108 GLY A O 1
ATOM 833 N N . ASP A 1 109 ? -26.445 -8.978 29.877 1.00 44.09 109 ASP A N 1
ATOM 834 C CA . ASP A 1 109 ? -25.295 -9.761 30.297 1.00 44.09 109 ASP A CA 1
ATOM 835 C C . ASP A 1 109 ? -25.653 -11.251 30.233 1.00 44.09 109 ASP A C 1
ATOM 837 O O . ASP A 1 109 ? -26.449 -11.729 31.038 1.00 44.09 109 ASP A O 1
ATOM 841 N N . ASP A 1 110 ? -25.052 -11.971 29.289 1.00 39.75 110 ASP A N 1
ATOM 842 C CA . ASP A 1 110 ? -24.869 -13.416 29.386 1.00 39.75 110 ASP A CA 1
ATOM 843 C C . ASP A 1 110 ? -23.357 -13.670 29.441 1.00 39.75 110 ASP A C 1
ATOM 845 O O . ASP A 1 110 ? -22.633 -13.665 28.436 1.00 39.75 110 ASP A O 1
ATOM 849 N N . ASP A 1 111 ? -22.885 -13.776 30.682 1.00 43.72 111 ASP A N 1
ATOM 850 C CA . ASP A 1 111 ? -21.567 -14.247 31.078 1.00 43.72 111 ASP A CA 1
ATOM 851 C C . ASP A 1 111 ? -21.456 -15.751 30.783 1.00 43.72 111 ASP A C 1
ATOM 853 O O . ASP A 1 111 ? -21.786 -16.580 31.628 1.00 43.72 111 ASP A O 1
ATOM 857 N N . ASP A 1 112 ? -20.953 -16.113 29.601 1.00 39.22 112 ASP A N 1
ATOM 858 C CA . ASP A 1 112 ? -20.452 -17.469 29.361 1.00 39.22 112 ASP A CA 1
ATOM 859 C C . ASP A 1 112 ? -18.939 -17.530 29.618 1.00 39.22 112 ASP A C 1
ATOM 861 O O . ASP A 1 112 ? -18.090 -17.143 28.805 1.00 39.22 112 ASP A O 1
ATOM 865 N N . ASP A 1 113 ? -18.666 -18.021 30.822 1.00 38.59 113 ASP A N 1
ATOM 866 C CA . ASP A 1 113 ? -17.428 -18.545 31.380 1.00 38.59 113 ASP A CA 1
ATOM 867 C C . ASP A 1 113 ? -16.726 -19.517 30.411 1.00 38.59 113 ASP A C 1
ATOM 869 O O . ASP A 1 113 ? -17.166 -20.641 30.186 1.00 38.59 113 ASP A O 1
ATOM 873 N N . TRP A 1 114 ? -15.608 -19.073 29.834 1.00 40.84 114 TRP A N 1
ATOM 874 C CA . TRP A 1 114 ? -14.603 -19.944 29.220 1.00 40.84 114 TRP A CA 1
ATOM 875 C C . TRP A 1 114 ? -13.270 -19.656 29.894 1.00 40.84 114 TRP A C 1
ATOM 877 O O . TRP A 1 114 ? -12.451 -18.855 29.435 1.00 40.84 114 TRP A O 1
ATOM 887 N N . ASN A 1 115 ? -13.118 -20.281 31.054 1.00 35.84 115 ASN A N 1
ATOM 888 C CA . ASN A 1 115 ? -11.866 -20.430 31.759 1.00 35.84 115 ASN A CA 1
ATOM 889 C C . ASN A 1 115 ? -11.042 -21.506 31.039 1.00 35.84 115 ASN A C 1
ATOM 891 O O . ASN A 1 115 ? -11.399 -22.679 31.088 1.00 35.84 115 ASN A O 1
ATOM 895 N N . ASP A 1 116 ? -9.947 -21.113 30.393 1.00 35.34 116 ASP A N 1
ATOM 896 C CA . ASP A 1 116 ? -8.809 -22.013 30.240 1.00 35.34 116 ASP A CA 1
ATOM 897 C C . ASP A 1 116 ? -7.529 -21.229 30.515 1.00 35.34 116 ASP A C 1
ATOM 899 O O . ASP A 1 116 ? -7.214 -20.212 29.887 1.00 35.34 116 ASP A O 1
ATOM 903 N N . ALA A 1 117 ? -6.883 -21.680 31.580 1.00 35.25 117 ALA A N 1
ATOM 904 C CA . ALA A 1 117 ? -5.608 -21.229 32.079 1.00 35.25 117 ALA A CA 1
ATOM 905 C C . ALA A 1 117 ? -4.490 -21.860 31.246 1.00 35.25 117 ALA A C 1
ATOM 907 O O . ALA A 1 117 ? -4.644 -22.986 30.796 1.00 35.25 117 ALA A O 1
ATOM 908 N N . ASP A 1 118 ? -3.406 -21.107 31.063 1.00 35.56 118 ASP A N 1
ATOM 909 C CA . ASP A 1 118 ? -2.002 -21.547 30.977 1.00 35.56 118 ASP A CA 1
ATOM 910 C C . ASP A 1 118 ? -1.200 -20.275 30.629 1.00 35.56 118 ASP A C 1
ATOM 912 O O . ASP A 1 118 ? -1.267 -19.740 29.524 1.00 35.56 118 ASP A O 1
ATOM 916 N N . ASP A 1 119 ? -0.728 -19.520 31.621 1.00 34.72 119 ASP A N 1
ATOM 917 C CA . ASP A 1 119 ? 0.570 -19.700 32.293 1.00 34.72 119 ASP A CA 1
ATOM 918 C C . ASP A 1 119 ? 1.767 -19.676 31.338 1.00 34.72 119 ASP A C 1
ATOM 920 O O . ASP A 1 119 ? 2.315 -20.717 31.021 1.00 34.72 119 ASP A O 1
ATOM 924 N N . TRP A 1 120 ? 2.188 -18.480 30.913 1.00 32.38 120 TRP A N 1
ATOM 925 C CA . TRP A 1 120 ? 3.576 -18.201 30.526 1.00 32.38 120 TRP A CA 1
ATOM 926 C C . TRP A 1 120 ? 3.895 -16.752 30.894 1.00 32.38 120 TRP A C 1
ATOM 928 O O . TRP A 1 120 ? 3.718 -15.829 30.098 1.00 32.38 120 TRP A O 1
ATOM 938 N N . ASN A 1 121 ? 4.343 -16.549 32.130 1.00 35.34 121 ASN A N 1
ATOM 939 C CA . ASN A 1 121 ? 5.147 -15.387 32.471 1.00 35.34 121 ASN A CA 1
ATOM 940 C C . ASN A 1 121 ? 6.607 -15.827 32.619 1.00 35.34 121 ASN A C 1
ATOM 942 O O . ASN A 1 121 ? 6.881 -16.957 33.008 1.00 35.34 121 ASN A O 1
ATOM 946 N N . ASP A 1 122 ? 7.494 -14.864 32.391 1.00 28.75 122 ASP A N 1
ATOM 947 C CA . ASP A 1 122 ? 8.914 -14.841 32.747 1.00 28.75 122 ASP A CA 1
ATOM 948 C C . ASP A 1 122 ? 9.939 -15.099 31.629 1.00 28.75 122 ASP A C 1
ATOM 950 O O . ASP A 1 122 ? 10.361 -16.217 31.345 1.00 28.75 122 ASP A O 1
ATOM 954 N N . ALA A 1 123 ? 10.417 -13.990 31.060 1.00 30.61 123 ALA A N 1
ATOM 955 C CA . ALA A 1 123 ? 11.851 -13.737 30.936 1.00 30.61 123 ALA A CA 1
ATOM 956 C C . ALA A 1 123 ? 12.080 -12.228 30.776 1.00 30.61 123 ALA A C 1
ATOM 958 O O . ALA A 1 123 ? 12.255 -11.701 29.678 1.00 30.61 123 ALA A O 1
ATOM 959 N N . THR A 1 124 ? 12.087 -11.524 31.905 1.00 34.47 124 THR A N 1
ATOM 960 C CA . THR A 1 124 ? 12.684 -10.187 31.985 1.00 34.47 124 THR A CA 1
ATOM 961 C C . THR A 1 124 ? 14.207 -10.327 32.018 1.00 34.47 124 THR A C 1
ATOM 963 O O . THR A 1 124 ? 14.772 -10.960 32.909 1.00 34.47 124 THR A O 1
ATOM 966 N N . ARG A 1 125 ? 14.904 -9.718 31.054 1.00 32.81 125 ARG A N 1
ATOM 967 C CA . ARG A 1 125 ? 16.330 -9.396 31.190 1.00 32.81 125 ARG A CA 1
ATOM 968 C C . ARG A 1 125 ? 16.592 -7.966 30.713 1.00 32.81 125 ARG A C 1
ATOM 970 O O . ARG A 1 125 ? 16.193 -7.635 29.600 1.00 32.81 125 ARG 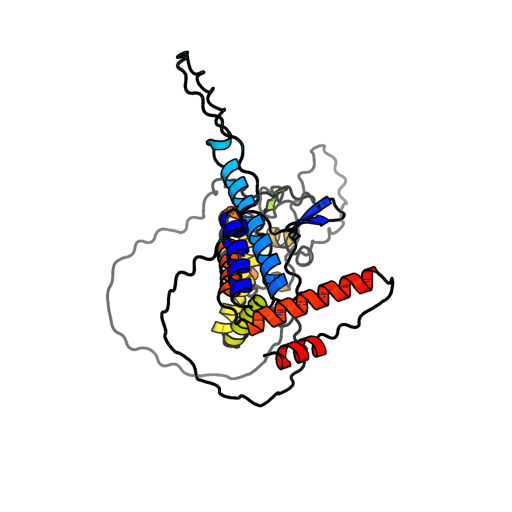A O 1
ATOM 977 N N . PRO A 1 126 ? 17.256 -7.134 31.532 1.00 32.06 126 PRO A N 1
ATOM 978 C CA . PRO A 1 126 ? 17.549 -5.749 31.198 1.00 32.06 126 PRO A CA 1
ATOM 979 C C . PRO A 1 126 ? 18.749 -5.680 30.247 1.00 32.06 126 PRO A C 1
ATOM 981 O O . PRO A 1 126 ? 19.758 -6.353 30.467 1.00 32.06 126 PRO A O 1
ATOM 984 N N . ILE A 1 127 ? 18.650 -4.857 29.204 1.00 31.36 127 ILE A N 1
ATOM 985 C CA . ILE A 1 127 ? 19.810 -4.395 28.438 1.00 31.36 127 ILE A CA 1
ATOM 986 C C . ILE A 1 127 ? 19.915 -2.892 28.673 1.00 31.36 127 ILE A C 1
ATOM 988 O O . ILE A 1 127 ? 19.260 -2.089 28.014 1.00 31.36 127 ILE A O 1
ATOM 992 N N . ASP A 1 128 ? 20.745 -2.539 29.648 1.00 29.23 128 ASP A N 1
ATOM 993 C CA . ASP A 1 128 ? 21.315 -1.207 29.771 1.00 29.23 128 ASP A CA 1
ATOM 994 C C . ASP A 1 128 ? 22.420 -1.050 28.718 1.00 29.23 128 ASP A C 1
ATOM 996 O O . ASP A 1 128 ? 23.366 -1.839 28.702 1.00 29.23 128 ASP A O 1
ATOM 1000 N N . ALA A 1 129 ? 22.295 -0.044 27.849 1.00 31.70 129 ALA A N 1
ATOM 1001 C CA . ALA A 1 129 ? 23.364 0.858 27.394 1.00 31.70 129 ALA A CA 1
ATOM 1002 C C . ALA A 1 129 ? 22.917 1.583 26.115 1.00 31.70 129 ALA A C 1
ATOM 1004 O O . ALA A 1 129 ? 23.049 1.078 25.001 1.00 31.70 129 ALA A O 1
ATOM 1005 N N . ALA A 1 130 ? 22.414 2.804 26.290 1.00 30.53 130 ALA A N 1
ATOM 1006 C CA . ALA A 1 130 ? 22.240 3.760 25.211 1.00 30.53 130 ALA A CA 1
ATOM 1007 C C . ALA A 1 130 ? 23.618 4.168 24.662 1.00 30.53 130 ALA A C 1
ATOM 1009 O O . ALA A 1 130 ? 24.396 4.836 25.345 1.00 30.53 130 ALA A O 1
ATOM 1010 N N . ALA A 1 131 ? 23.910 3.774 23.424 1.00 29.78 131 ALA A N 1
ATOM 1011 C CA . ALA A 1 131 ? 24.928 4.410 22.602 1.00 29.78 131 ALA A CA 1
ATOM 1012 C C . ALA A 1 131 ? 24.206 5.296 21.582 1.00 29.78 131 ALA A C 1
ATOM 1014 O O . ALA A 1 131 ? 23.431 4.811 20.762 1.00 29.78 131 ALA A O 1
ATOM 1015 N N . ALA A 1 132 ? 24.433 6.602 21.689 1.00 38.09 132 ALA A N 1
ATOM 1016 C CA . ALA A 1 132 ? 23.989 7.594 20.724 1.00 38.09 132 ALA A CA 1
ATOM 1017 C C . ALA A 1 132 ? 24.724 7.401 19.388 1.00 38.09 132 ALA A C 1
ATOM 1019 O O . ALA A 1 132 ? 25.953 7.326 19.378 1.00 38.09 132 ALA A O 1
ATOM 1020 N N . VAL A 1 133 ? 23.977 7.342 18.285 1.00 35.66 133 VAL A N 1
ATOM 1021 C CA . VAL A 1 133 ? 24.481 7.416 16.901 1.00 35.66 133 VAL A CA 1
ATOM 1022 C C . VAL A 1 133 ? 23.341 8.032 16.077 1.00 35.66 133 VAL A C 1
ATOM 1024 O O . VAL A 1 133 ? 22.301 7.404 15.935 1.00 35.66 133 VAL A O 1
ATOM 1027 N N . ASP A 1 134 ? 23.302 9.358 15.964 1.00 29.30 134 ASP A N 1
ATOM 1028 C CA . ASP A 1 134 ? 23.747 10.170 14.814 1.00 29.30 134 ASP A CA 1
ATOM 1029 C C . ASP A 1 134 ? 22.918 9.910 13.542 1.00 29.30 134 ASP A C 1
ATOM 1031 O O . ASP A 1 134 ? 23.140 8.952 12.799 1.00 29.30 134 ASP A O 1
ATOM 1035 N N . ASP A 1 135 ? 21.920 10.777 13.348 1.00 31.91 135 ASP A N 1
ATOM 1036 C CA . ASP A 1 135 ? 20.971 10.783 12.240 1.00 31.91 135 ASP A CA 1
ATOM 1037 C C . ASP A 1 135 ? 21.622 11.407 11.000 1.00 31.91 135 ASP A C 1
ATOM 1039 O O . ASP A 1 135 ? 21.707 12.628 10.855 1.00 31.91 135 ASP A O 1
ATOM 1043 N N . GLY A 1 136 ? 22.068 10.555 10.081 1.00 38.62 136 GLY A N 1
ATOM 1044 C CA . GLY A 1 136 ? 22.679 10.994 8.830 1.00 38.62 136 GLY A CA 1
ATOM 1045 C C . GLY A 1 136 ? 22.738 9.893 7.780 1.00 38.62 136 GLY A C 1
ATOM 1046 O O . GLY A 1 136 ? 23.806 9.623 7.243 1.00 38.62 136 GLY A O 1
ATOM 1047 N N . LEU A 1 137 ? 21.615 9.224 7.504 1.00 35.62 137 LEU A N 1
ATOM 1048 C CA . LEU A 1 137 ? 21.525 8.259 6.404 1.00 35.62 137 LEU A CA 1
ATOM 1049 C C . LEU A 1 137 ? 20.860 8.908 5.186 1.00 35.62 137 LEU A C 1
ATOM 1051 O O . LEU A 1 137 ? 19.642 9.069 5.124 1.00 35.62 137 LEU A O 1
ATOM 1055 N N . ASP A 1 138 ? 21.705 9.290 4.229 1.00 39.62 138 ASP A N 1
ATOM 1056 C CA . ASP A 1 138 ? 21.348 9.791 2.904 1.00 39.62 138 ASP A CA 1
ATOM 1057 C C . ASP A 1 138 ? 20.815 8.644 2.021 1.00 39.62 138 ASP A C 1
ATOM 1059 O O . ASP A 1 138 ? 21.444 7.596 1.852 1.00 39.62 138 ASP A O 1
ATOM 1063 N N . LEU A 1 139 ? 19.633 8.857 1.438 1.00 41.44 139 LEU A N 1
ATOM 1064 C CA . LEU A 1 139 ? 18.918 7.928 0.558 1.00 41.44 139 LEU A CA 1
ATOM 1065 C C . LEU A 1 139 ? 19.662 7.671 -0.772 1.00 41.44 139 LEU A C 1
ATOM 1067 O O . LEU A 1 139 ? 19.305 6.757 -1.517 1.00 41.44 139 LEU A O 1
ATOM 1071 N N . THR A 1 140 ? 20.704 8.451 -1.064 1.00 46.69 140 THR A N 1
ATOM 1072 C CA . THR A 1 140 ? 21.480 8.388 -2.309 1.00 46.69 140 THR A CA 1
ATOM 1073 C C . THR A 1 140 ? 22.591 7.322 -2.281 1.00 46.69 140 THR A C 1
ATOM 1075 O O . THR A 1 140 ? 22.899 6.744 -3.324 1.00 46.69 140 THR A O 1
ATOM 1078 N N . ASP A 1 141 ? 23.102 6.945 -1.102 1.00 44.72 141 ASP A N 1
ATOM 1079 C CA . ASP A 1 141 ? 24.160 5.923 -0.958 1.00 44.72 141 ASP A CA 1
ATOM 1080 C C . ASP A 1 141 ? 23.628 4.479 -1.021 1.00 44.72 141 ASP A C 1
ATOM 1082 O O . ASP A 1 141 ? 24.336 3.553 -1.425 1.00 44.72 141 ASP A O 1
ATOM 1086 N N . LEU A 1 142 ? 22.347 4.262 -0.696 1.00 46.78 142 LEU A N 1
ATOM 1087 C CA . LEU A 1 142 ? 21.724 2.930 -0.716 1.00 46.78 142 LEU A CA 1
ATOM 1088 C C . LEU A 1 142 ? 21.405 2.430 -2.140 1.00 46.78 142 LEU A C 1
ATOM 1090 O O . LEU A 1 142 ? 21.150 1.240 -2.333 1.00 46.78 142 LEU A O 1
ATOM 1094 N N . LEU A 1 143 ? 21.452 3.317 -3.142 1.00 43.09 143 LEU A N 1
ATOM 1095 C CA . LEU A 1 143 ? 21.266 2.980 -4.558 1.00 43.09 143 LEU A CA 1
ATOM 1096 C C . LEU A 1 143 ? 22.575 2.908 -5.361 1.00 43.09 143 LEU A C 1
ATOM 1098 O O . LEU A 1 143 ? 22.519 2.703 -6.570 1.00 43.09 143 LEU A O 1
ATOM 1102 N N . GLY A 1 144 ? 23.734 2.974 -4.695 1.00 37.72 144 GLY A N 1
ATOM 1103 C CA . GLY A 1 144 ? 25.020 2.580 -5.267 1.00 37.72 144 GLY A CA 1
ATOM 1104 C C . GLY A 1 144 ? 25.475 3.440 -6.444 1.00 37.72 144 GLY A C 1
ATOM 1105 O O . GLY A 1 144 ? 25.415 3.010 -7.594 1.00 37.72 144 GLY A O 1
ATOM 1106 N N . VAL A 1 145 ? 26.030 4.614 -6.145 1.00 37.09 145 VAL A N 1
ATOM 1107 C CA . VAL A 1 145 ? 26.903 5.338 -7.076 1.00 37.09 145 VAL A CA 1
ATOM 1108 C C . VAL A 1 145 ? 28.242 5.607 -6.387 1.00 37.09 145 VAL A C 1
ATOM 1110 O O . VAL A 1 145 ? 28.391 6.588 -5.679 1.00 37.09 145 VAL A O 1
ATOM 1113 N N . GLY A 1 146 ? 29.204 4.713 -6.644 1.00 32.00 146 GLY A N 1
ATOM 1114 C CA . GLY A 1 146 ? 30.647 4.987 -6.645 1.00 32.00 146 GLY A CA 1
ATOM 1115 C C . GLY A 1 146 ? 31.383 5.060 -5.302 1.00 32.00 146 GLY A C 1
ATOM 1116 O O . GLY A 1 146 ? 31.291 6.053 -4.601 1.00 32.00 146 GLY A O 1
ATOM 1117 N N . ASP A 1 147 ? 32.276 4.093 -5.050 1.00 29.50 147 ASP A N 1
ATOM 1118 C CA . ASP A 1 147 ? 33.701 4.451 -5.057 1.00 29.50 147 ASP A CA 1
ATOM 1119 C C . ASP A 1 147 ? 34.634 3.248 -5.271 1.00 29.50 147 ASP A C 1
ATOM 1121 O O . ASP A 1 147 ? 34.458 2.150 -4.736 1.00 29.50 147 ASP A O 1
ATOM 1125 N N . GLU A 1 148 ? 35.644 3.471 -6.111 1.00 32.38 148 GLU A N 1
ATOM 1126 C CA . GLU A 1 148 ? 36.694 2.518 -6.453 1.00 32.38 148 GLU A CA 1
ATOM 1127 C C . GLU A 1 148 ? 37.654 2.297 -5.273 1.00 32.38 148 GLU A C 1
ATOM 1129 O O . GLU A 1 148 ? 38.306 3.230 -4.806 1.00 32.38 148 GLU A O 1
ATOM 1134 N N . ILE A 1 149 ? 37.899 1.038 -4.890 1.00 31.70 149 ILE A N 1
ATOM 1135 C CA . ILE A 1 149 ? 39.105 0.683 -4.127 1.00 31.70 149 ILE A CA 1
ATOM 1136 C C . ILE A 1 149 ? 40.048 -0.135 -5.010 1.00 31.70 149 ILE A C 1
ATOM 1138 O O . ILE A 1 149 ? 39.878 -1.331 -5.246 1.00 31.70 149 ILE A O 1
ATOM 1142 N N . LYS A 1 150 ? 41.112 0.536 -5.466 1.00 28.02 150 LYS A N 1
ATOM 1143 C CA . LYS A 1 150 ? 42.321 -0.080 -6.027 1.00 28.02 150 LYS A CA 1
ATOM 1144 C C . LYS A 1 150 ? 43.047 -0.884 -4.946 1.00 28.02 150 LYS A C 1
ATOM 1146 O O . LYS A 1 150 ? 43.643 -0.301 -4.045 1.00 28.02 150 LYS A O 1
ATOM 1151 N N . ALA A 1 151 ? 43.148 -2.201 -5.118 1.00 28.92 151 ALA A N 1
ATOM 1152 C CA . ALA A 1 151 ? 44.154 -3.010 -4.431 1.00 28.92 151 ALA A CA 1
ATOM 1153 C C . ALA A 1 151 ? 44.832 -3.990 -5.401 1.00 28.92 151 ALA A C 1
ATOM 1155 O O . ALA A 1 151 ? 44.205 -4.830 -6.040 1.00 28.92 151 ALA A O 1
ATOM 1156 N N . LYS A 1 152 ? 46.155 -3.843 -5.520 1.00 25.89 152 LYS A N 1
ATOM 1157 C CA . LYS A 1 152 ? 47.059 -4.684 -6.312 1.00 25.89 152 LYS A CA 1
ATOM 1158 C C . LYS A 1 152 ? 47.379 -5.975 -5.550 1.00 25.89 152 LYS A C 1
ATOM 1160 O O . LYS A 1 152 ? 47.941 -5.892 -4.463 1.00 25.89 152 LYS A O 1
ATOM 1165 N N . SER A 1 153 ? 47.209 -7.141 -6.172 1.00 27.27 153 SER A N 1
ATOM 1166 C CA . SER A 1 153 ? 48.070 -8.310 -5.919 1.00 27.27 153 SER A CA 1
ATOM 1167 C C . SER A 1 153 ? 48.049 -9.297 -7.102 1.00 27.27 153 SER A C 1
ATOM 1169 O O . SER A 1 153 ? 47.038 -9.505 -7.765 1.00 27.27 153 SER A O 1
ATOM 1171 N N . LYS A 1 154 ? 49.229 -9.840 -7.425 1.00 26.80 154 LYS A N 1
ATOM 1172 C CA . LYS A 1 154 ? 49.532 -10.806 -8.506 1.00 26.80 154 LYS A CA 1
ATOM 1173 C C . LYS A 1 154 ? 49.815 -12.197 -7.861 1.00 26.80 154 LYS A C 1
ATOM 1175 O O . LYS A 1 154 ? 49.889 -12.259 -6.640 1.00 26.80 154 LYS A O 1
ATOM 1180 N N . PRO A 1 155 ? 49.979 -13.315 -8.604 1.00 31.70 155 PRO A N 1
ATOM 1181 C CA . PRO A 1 155 ? 49.075 -14.474 -8.543 1.00 31.70 155 PRO A CA 1
ATOM 1182 C C . PRO A 1 155 ? 49.754 -15.813 -8.140 1.00 31.70 155 PRO A C 1
ATOM 1184 O O . PRO A 1 155 ? 50.958 -15.829 -7.902 1.00 31.70 155 PRO A O 1
ATOM 1187 N N . LYS A 1 156 ? 48.969 -16.919 -8.233 1.00 25.47 156 LYS A N 1
ATOM 1188 C CA . LYS A 1 156 ? 49.259 -18.392 -8.356 1.00 25.47 156 LYS A CA 1
ATOM 1189 C C . LYS A 1 156 ? 48.977 -19.275 -7.114 1.00 25.47 156 LYS A C 1
ATOM 1191 O O . LYS A 1 156 ? 49.125 -18.773 -6.010 1.00 25.47 156 LYS A O 1
ATOM 1196 N N . PRO A 1 157 ? 48.772 -20.616 -7.263 1.00 28.67 157 PRO A N 1
ATOM 1197 C CA . PRO A 1 157 ? 48.356 -21.432 -8.427 1.00 28.67 157 PRO A CA 1
ATOM 1198 C C . PRO A 1 157 ? 47.154 -22.388 -8.156 1.00 28.67 157 PRO A C 1
ATOM 1200 O O . PRO A 1 157 ? 46.789 -22.669 -7.023 1.00 28.67 157 PRO A O 1
ATOM 1203 N N . LYS A 1 158 ? 46.588 -22.948 -9.241 1.00 28.02 158 LYS A N 1
ATOM 1204 C CA . LYS A 1 158 ? 45.628 -24.079 -9.269 1.00 28.02 158 LYS A CA 1
ATOM 1205 C C . LYS A 1 158 ? 46.199 -25.377 -8.665 1.00 28.02 158 LYS A C 1
ATOM 1207 O O . LYS A 1 158 ? 47.381 -25.649 -8.879 1.00 28.02 158 LYS A O 1
ATOM 1212 N N . PRO A 1 159 ? 45.314 -26.291 -8.229 1.00 26.09 159 PRO A N 1
ATOM 1213 C CA . PRO A 1 159 ? 45.389 -27.687 -8.654 1.00 26.09 159 PRO A CA 1
ATOM 1214 C C . PRO A 1 159 ? 44.149 -28.119 -9.462 1.00 26.09 159 PRO A C 1
ATOM 1216 O O . PRO A 1 159 ? 43.066 -27.548 -9.357 1.00 26.09 159 PRO A O 1
ATOM 1219 N N . LYS A 1 160 ? 44.369 -29.088 -10.356 1.00 28.38 160 LYS A N 1
ATOM 1220 C CA . LYS A 1 160 ? 43.402 -29.712 -11.278 1.00 28.38 160 LYS A CA 1
ATOM 1221 C C . LYS A 1 160 ? 42.791 -30.991 -10.646 1.00 28.38 160 LYS A C 1
ATOM 1223 O O . LYS A 1 160 ? 43.252 -31.389 -9.583 1.00 28.38 160 LYS A O 1
ATOM 1228 N N . PRO A 1 161 ? 41.766 -31.600 -11.278 1.00 33.31 161 PRO A N 1
ATOM 1229 C CA . PRO A 1 161 ? 40.652 -32.257 -10.600 1.00 33.31 161 PRO A CA 1
ATOM 1230 C C . PRO A 1 161 ? 40.801 -33.778 -10.507 1.00 33.31 161 PRO A C 1
ATOM 1232 O O . PRO A 1 161 ? 41.523 -34.387 -11.296 1.00 33.31 161 PRO A O 1
ATOM 1235 N N . GLU A 1 162 ? 40.027 -34.379 -9.607 1.00 25.23 162 GLU A N 1
ATOM 1236 C CA . GLU A 1 162 ? 39.810 -35.823 -9.537 1.00 25.23 162 GLU A CA 1
ATOM 1237 C C . GLU A 1 162 ? 38.366 -36.160 -9.942 1.00 25.23 162 GLU A C 1
ATOM 1239 O O . GLU A 1 162 ? 37.437 -35.381 -9.728 1.00 25.23 162 GLU A O 1
ATOM 1244 N N . ALA A 1 163 ? 38.220 -37.288 -10.630 1.00 24.61 163 ALA A N 1
ATOM 1245 C CA . ALA A 1 163 ? 37.073 -37.675 -11.435 1.00 24.61 163 ALA A CA 1
ATOM 1246 C C . ALA A 1 163 ? 36.282 -38.833 -10.807 1.00 24.61 163 ALA A C 1
ATOM 1248 O O . ALA A 1 163 ? 36.879 -39.766 -10.285 1.00 24.61 163 ALA A O 1
ATOM 1249 N N . ALA A 1 164 ? 34.957 -38.819 -10.983 1.00 26.92 164 ALA A N 1
ATOM 1250 C CA . ALA A 1 164 ? 34.071 -39.992 -11.083 1.00 26.92 164 ALA A CA 1
ATOM 1251 C C . ALA A 1 164 ? 32.728 -39.496 -11.677 1.00 26.92 164 ALA A C 1
ATOM 1253 O O . ALA A 1 164 ? 32.118 -38.595 -11.113 1.00 26.92 164 ALA A O 1
ATOM 1254 N N . ALA A 1 165 ? 32.397 -39.775 -12.949 1.00 25.34 165 ALA A N 1
ATOM 1255 C CA . ALA A 1 165 ? 31.641 -40.945 -13.453 1.00 25.34 165 ALA A CA 1
ATOM 1256 C C . ALA A 1 165 ? 30.222 -41.041 -12.845 1.00 25.34 165 ALA A C 1
ATOM 1258 O O . ALA A 1 165 ? 30.096 -41.007 -11.633 1.00 25.34 165 ALA A O 1
ATOM 1259 N N . ALA A 1 166 ? 29.092 -41.205 -13.540 1.00 24.67 166 ALA A N 1
ATOM 1260 C CA . ALA A 1 166 ? 28.667 -41.380 -14.935 1.00 24.67 166 ALA A CA 1
ATOM 1261 C C . ALA A 1 166 ? 27.157 -40.981 -14.958 1.00 24.67 166 ALA A C 1
ATOM 1263 O O . ALA A 1 166 ? 26.513 -41.013 -13.916 1.00 24.67 166 ALA A O 1
ATOM 1264 N N . ALA A 1 167 ? 26.520 -40.536 -16.043 1.00 27.30 167 ALA A N 1
ATOM 1265 C CA . ALA A 1 167 ? 25.967 -41.402 -17.084 1.00 27.30 167 ALA A CA 1
ATOM 1266 C C . ALA A 1 167 ? 25.365 -40.555 -18.225 1.00 27.30 167 ALA A C 1
ATOM 1268 O O . ALA A 1 167 ? 24.803 -39.483 -18.009 1.00 27.30 167 ALA A O 1
ATOM 1269 N N . ALA A 1 168 ? 25.495 -41.065 -19.446 1.00 24.11 168 ALA A N 1
ATOM 1270 C CA . ALA A 1 168 ? 25.091 -40.429 -20.691 1.00 24.11 168 ALA A CA 1
ATOM 1271 C C . ALA A 1 168 ? 23.636 -40.739 -21.085 1.00 24.11 168 ALA A C 1
ATOM 1273 O O . ALA A 1 168 ? 23.208 -41.889 -21.007 1.00 24.11 168 ALA A O 1
ATOM 1274 N N . ALA A 1 169 ? 22.944 -39.756 -21.669 1.00 26.92 169 ALA A N 1
ATOM 1275 C CA . ALA A 1 169 ? 21.922 -39.982 -22.692 1.00 26.92 169 ALA A CA 1
ATOM 1276 C C . ALA A 1 169 ? 21.961 -38.844 -23.731 1.00 26.92 169 ALA A C 1
ATOM 1278 O O . ALA A 1 169 ? 22.176 -37.682 -23.403 1.00 26.92 169 ALA A O 1
ATOM 1279 N N . LYS A 1 170 ? 21.855 -39.233 -25.002 1.00 26.91 170 LYS A N 1
ATOM 1280 C CA . LYS A 1 170 ? 22.297 -38.530 -26.215 1.00 26.91 170 LYS A CA 1
ATOM 1281 C C . LYS A 1 170 ? 21.513 -37.262 -26.595 1.00 26.91 170 LYS A C 1
ATOM 1283 O O . LYS A 1 170 ? 20.291 -37.222 -26.565 1.00 26.91 170 LYS A O 1
ATOM 1288 N N . SER A 1 171 ? 22.297 -36.311 -27.101 1.00 23.72 171 SER A N 1
ATOM 1289 C CA . SER A 1 171 ? 22.035 -35.259 -28.093 1.00 23.72 171 SER A CA 1
ATOM 1290 C C . SER A 1 171 ? 20.800 -35.390 -28.999 1.00 23.72 171 SER A C 1
ATOM 1292 O O . SER A 1 171 ? 20.630 -36.399 -29.681 1.00 23.72 171 SER A O 1
ATOM 1294 N N . THR A 1 172 ? 20.100 -34.274 -29.211 1.00 24.25 172 THR A N 1
ATOM 1295 C CA . THR A 1 172 ? 19.754 -33.802 -30.565 1.00 24.25 172 THR A CA 1
ATOM 1296 C C . THR A 1 172 ? 19.766 -32.277 -30.565 1.00 24.25 172 THR A C 1
ATOM 1298 O O . THR A 1 172 ? 18.952 -31.623 -29.921 1.00 24.25 172 THR A O 1
ATOM 1301 N N . THR A 1 173 ? 20.741 -31.721 -31.271 1.00 26.02 173 THR A N 1
ATOM 1302 C CA . THR A 1 173 ? 20.853 -30.312 -31.627 1.00 26.02 173 THR A CA 1
ATOM 1303 C C . THR A 1 173 ? 19.741 -29.951 -32.611 1.00 26.02 173 THR A C 1
ATOM 1305 O O . THR A 1 173 ? 19.612 -30.577 -33.662 1.00 26.02 173 THR A O 1
ATOM 1308 N N . LYS A 1 174 ? 18.958 -28.911 -32.308 1.00 28.81 174 LYS A N 1
ATOM 1309 C CA . LYS A 1 174 ? 18.221 -28.167 -33.330 1.00 28.81 174 LYS A CA 1
ATOM 1310 C C . LYS A 1 174 ? 18.520 -26.679 -33.209 1.00 28.81 174 LYS A C 1
ATOM 1312 O O . LYS A 1 174 ? 18.256 -26.045 -32.197 1.00 28.81 174 LYS A O 1
ATOM 1317 N N . ASN A 1 175 ? 19.168 -26.252 -34.282 1.00 26.09 175 ASN A N 1
ATOM 1318 C CA . ASN A 1 175 ? 19.406 -24.939 -34.846 1.00 26.09 175 ASN A CA 1
ATOM 1319 C C . ASN A 1 175 ? 18.643 -23.753 -34.242 1.00 26.09 175 ASN A C 1
ATOM 1321 O O . ASN A 1 175 ? 17.428 -23.785 -34.070 1.00 26.09 175 ASN A O 1
ATOM 1325 N N . VAL A 1 176 ? 19.413 -22.687 -34.031 1.00 37.78 176 VAL A N 1
ATOM 1326 C CA . VAL A 1 176 ? 18.974 -21.327 -33.738 1.00 37.78 176 VAL A CA 1
ATOM 1327 C C . VAL A 1 176 ? 18.206 -20.806 -34.951 1.00 37.78 176 VAL A C 1
ATOM 1329 O O . VAL A 1 176 ? 18.789 -20.598 -36.012 1.00 37.78 176 VAL A O 1
ATOM 1332 N N . GLU A 1 177 ? 16.908 -20.588 -34.786 1.00 26.17 177 GLU A N 1
ATOM 1333 C CA . GLU A 1 177 ? 16.095 -19.798 -35.705 1.00 26.17 177 GLU A CA 1
ATOM 1334 C C . GLU A 1 177 ? 15.470 -18.667 -34.888 1.00 26.17 177 GLU A C 1
ATOM 1336 O O . GLU A 1 177 ? 14.901 -18.887 -33.817 1.00 26.17 177 GLU A O 1
ATOM 1341 N N . ALA A 1 178 ? 15.691 -17.440 -35.358 1.00 29.62 178 ALA A N 1
ATOM 1342 C CA . ALA A 1 178 ? 15.210 -16.209 -34.750 1.00 29.62 178 ALA A CA 1
ATOM 1343 C C . ALA A 1 178 ? 13.696 -16.281 -34.474 1.00 29.62 178 ALA A C 1
ATOM 1345 O O . ALA A 1 178 ? 12.969 -16.867 -35.282 1.00 29.62 178 ALA A O 1
ATOM 1346 N N . PRO A 1 179 ? 13.181 -15.677 -33.386 1.00 34.28 179 PRO A N 1
ATOM 1347 C CA . PRO A 1 179 ? 11.747 -15.660 -33.159 1.00 34.28 179 PRO A CA 1
ATOM 1348 C C . PRO A 1 179 ? 11.072 -14.803 -34.236 1.00 34.28 179 PRO A C 1
ATOM 1350 O O . PRO A 1 179 ? 11.107 -13.574 -34.225 1.00 34.28 179 PRO A O 1
ATOM 1353 N N . SER A 1 180 ? 10.479 -15.514 -35.191 1.00 27.83 180 SER A N 1
ATOM 1354 C CA . SER A 1 180 ? 9.500 -15.044 -36.161 1.00 27.83 180 SER A CA 1
ATOM 1355 C C . SER A 1 180 ? 8.385 -14.265 -35.459 1.00 27.83 180 SER A C 1
ATOM 1357 O O . SER A 1 180 ? 7.796 -14.769 -34.505 1.00 27.83 180 SER A O 1
ATOM 1359 N N . ALA A 1 181 ? 8.122 -13.056 -35.969 1.00 36.19 181 ALA A N 1
ATOM 1360 C CA . ALA A 1 181 ? 6.969 -12.180 -35.746 1.00 36.19 181 ALA A CA 1
ATOM 1361 C C . ALA A 1 181 ? 5.987 -12.639 -34.649 1.00 36.19 181 ALA A C 1
ATOM 1363 O O . ALA A 1 181 ? 5.090 -13.449 -34.892 1.00 36.19 181 ALA A O 1
ATOM 1364 N N . ALA A 1 182 ? 6.157 -12.081 -33.447 1.00 38.88 182 ALA A N 1
ATOM 1365 C CA . ALA A 1 182 ? 5.219 -12.230 -32.345 1.00 38.88 182 ALA A CA 1
ATOM 1366 C C . ALA A 1 182 ? 3.805 -11.844 -32.808 1.00 38.88 182 ALA A C 1
ATOM 1368 O O . ALA A 1 182 ? 3.587 -10.743 -33.318 1.00 38.88 182 ALA A O 1
ATOM 1369 N N . ALA A 1 183 ? 2.844 -12.752 -32.630 1.00 43.31 183 ALA A N 1
ATOM 1370 C CA . ALA A 1 183 ? 1.432 -12.422 -32.745 1.00 43.31 183 ALA A CA 1
ATOM 1371 C C . ALA A 1 183 ? 1.146 -11.189 -31.872 1.00 43.31 183 ALA A C 1
ATOM 1373 O O . ALA A 1 183 ? 1.570 -11.150 -30.717 1.00 43.31 183 ALA A O 1
ATOM 1374 N N . ALA A 1 184 ? 0.479 -10.179 -32.432 1.00 58.28 184 ALA A N 1
ATOM 1375 C CA . ALA A 1 184 ? 0.219 -8.916 -31.751 1.00 58.28 184 ALA A CA 1
ATOM 1376 C C . ALA A 1 184 ? -0.586 -9.162 -30.462 1.00 58.28 184 ALA A C 1
ATOM 1378 O O . ALA A 1 184 ? -1.794 -9.408 -30.499 1.00 58.28 184 ALA A O 1
ATOM 1379 N N . VAL A 1 185 ? 0.105 -9.142 -29.321 1.00 80.31 185 VAL A N 1
ATOM 1380 C CA . VAL A 1 185 ? -0.507 -9.227 -27.994 1.00 80.31 185 VAL A CA 1
ATOM 1381 C C . VAL A 1 185 ? -1.335 -7.962 -27.798 1.00 80.31 185 VAL A C 1
ATOM 1383 O O . VAL A 1 185 ? -0.877 -6.866 -28.115 1.00 80.31 185 VAL A O 1
ATOM 1386 N N . LYS A 1 186 ? -2.577 -8.103 -27.330 1.00 88.44 186 LYS A N 1
ATOM 1387 C CA . LYS A 1 186 ? -3.450 -6.949 -27.092 1.00 88.44 186 LYS A CA 1
ATOM 1388 C C . LYS A 1 186 ? -2.974 -6.182 -25.853 1.00 88.44 186 LYS A C 1
ATOM 1390 O O . LYS A 1 186 ? -2.592 -6.827 -24.879 1.00 88.44 186 LYS A O 1
ATOM 1395 N N . PRO A 1 187 ? -3.020 -4.840 -25.867 1.00 92.25 187 PRO A N 1
ATOM 1396 C CA . PRO A 1 187 ? -2.700 -4.051 -24.688 1.00 92.25 187 PRO A CA 1
ATOM 1397 C C . PRO A 1 187 ? -3.759 -4.272 -23.602 1.00 92.25 187 PRO A C 1
ATOM 1399 O O . PRO A 1 187 ? -4.962 -4.245 -23.873 1.00 92.25 187 PRO A O 1
ATOM 1402 N N . GLU A 1 188 ? -3.315 -4.474 -22.366 1.00 94.12 188 GLU A N 1
ATOM 1403 C CA . GLU A 1 188 ? -4.173 -4.686 -21.203 1.00 94.12 188 GLU A CA 1
ATOM 1404 C C . GLU A 1 188 ? -3.816 -3.745 -20.053 1.00 94.12 188 GLU A C 1
ATOM 1406 O O . GLU A 1 188 ? -2.660 -3.387 -19.860 1.00 94.12 188 GLU A O 1
ATOM 1411 N N . GLY A 1 189 ? -4.812 -3.380 -19.237 1.00 92.06 189 GLY A N 1
ATOM 1412 C CA . GLY A 1 189 ? -4.578 -2.521 -18.072 1.00 92.06 189 GLY A CA 1
ATOM 1413 C C . GLY A 1 189 ? -4.187 -1.094 -18.453 1.00 92.06 189 GLY A C 1
ATOM 1414 O O . GLY A 1 189 ? -3.412 -0.470 -17.742 1.00 92.06 189 GLY A O 1
ATOM 1415 N N . VAL A 1 190 ? -4.698 -0.585 -19.575 1.00 94.06 190 VAL A N 1
ATOM 1416 C CA . VAL A 1 190 ? -4.478 0.795 -20.020 1.00 94.06 190 VAL A CA 1
ATOM 1417 C C . VAL A 1 190 ? -5.383 1.736 -19.225 1.00 94.06 190 VAL A C 1
ATOM 1419 O O . VAL A 1 190 ? -6.599 1.552 -19.217 1.00 94.06 190 VAL A O 1
ATOM 1422 N N . LYS A 1 191 ? -4.799 2.749 -18.580 1.00 91.19 191 LYS A N 1
ATOM 1423 C CA . LYS A 1 191 ? -5.531 3.828 -17.901 1.00 91.19 191 LYS A CA 1
ATOM 1424 C C . LYS A 1 191 ? -6.018 4.854 -18.919 1.00 91.19 191 LYS A C 1
ATOM 1426 O O . LYS A 1 191 ? -7.193 5.201 -18.948 1.00 91.19 191 LYS A O 1
ATOM 1431 N N . ARG A 1 192 ? -5.101 5.325 -19.767 1.00 90.44 192 ARG A N 1
ATOM 1432 C CA . ARG A 1 192 ? -5.353 6.249 -20.882 1.00 90.44 192 ARG A CA 1
ATOM 1433 C C . ARG A 1 192 ? -4.187 6.219 -21.871 1.00 90.44 192 ARG A C 1
ATOM 1435 O O . ARG A 1 192 ? -3.109 5.730 -21.544 1.00 90.44 192 ARG A O 1
ATOM 1442 N N . ALA A 1 193 ? -4.388 6.764 -23.067 1.00 90.06 193 ALA A N 1
ATOM 1443 C CA . ALA A 1 193 ? -3.272 7.070 -23.961 1.00 90.06 193 ALA A CA 1
ATOM 1444 C C . ALA A 1 193 ? -2.396 8.176 -23.344 1.00 90.06 193 ALA A C 1
ATOM 1446 O O . ALA A 1 193 ? -2.919 9.048 -22.646 1.00 90.06 193 ALA A O 1
ATOM 1447 N N . SER A 1 194 ? -1.083 8.143 -23.593 1.00 85.31 194 SER A N 1
ATOM 1448 C CA . SER A 1 194 ? -0.151 9.130 -23.040 1.00 85.31 194 SER A CA 1
ATOM 1449 C C . SER A 1 194 ? -0.585 10.562 -23.395 1.00 85.31 194 SER A C 1
ATOM 1451 O O . SER A 1 194 ? -0.718 10.867 -24.587 1.00 85.31 194 SER A O 1
ATOM 1453 N N . PRO A 1 195 ? -0.754 11.466 -22.407 1.00 80.00 195 PRO A N 1
ATOM 1454 C CA . PRO A 1 195 ? -1.128 12.861 -22.657 1.00 80.00 195 PRO A CA 1
ATOM 1455 C C . PRO A 1 195 ? -0.118 13.612 -23.531 1.00 80.00 195 PRO A C 1
ATOM 1457 O O . PRO A 1 195 ? -0.485 14.534 -24.252 1.00 80.00 195 PRO A O 1
ATOM 1460 N N . THR A 1 196 ? 1.153 13.203 -23.491 1.00 80.75 196 THR A N 1
ATOM 1461 C CA . THR A 1 196 ? 2.235 13.815 -24.274 1.00 80.75 196 THR A CA 1
ATOM 1462 C C . THR A 1 196 ? 2.265 13.338 -25.726 1.00 80.75 196 THR A C 1
ATOM 1464 O O . THR A 1 196 ? 3.043 13.853 -26.523 1.00 80.75 196 THR A O 1
ATOM 1467 N N . GLY A 1 197 ? 1.459 12.333 -26.091 1.00 81.12 197 GLY A N 1
ATOM 1468 C CA . GLY A 1 197 ? 1.489 11.726 -27.424 1.00 81.12 197 GLY A CA 1
ATOM 1469 C C . GLY A 1 197 ? 2.794 10.984 -27.739 1.00 81.12 197 GLY A C 1
ATOM 1470 O O . GLY A 1 197 ? 3.067 10.694 -28.906 1.00 81.12 197 GLY A O 1
ATOM 1471 N N . ALA A 1 198 ? 3.607 10.680 -26.719 1.00 84.44 198 ALA A N 1
ATOM 1472 C CA . ALA A 1 198 ? 4.858 9.947 -26.873 1.00 84.44 198 ALA A CA 1
ATOM 1473 C C . ALA A 1 198 ? 4.633 8.606 -27.591 1.00 84.44 198 ALA A C 1
ATOM 1475 O O . ALA A 1 198 ? 3.661 7.899 -27.330 1.00 84.44 198 ALA A O 1
ATOM 1476 N N . ARG A 1 199 ? 5.549 8.253 -28.497 1.00 89.56 199 ARG A N 1
ATOM 1477 C CA . ARG A 1 199 ? 5.521 7.003 -29.274 1.00 89.56 199 ARG A CA 1
ATOM 1478 C C . ARG A 1 199 ? 6.603 6.044 -28.791 1.00 89.56 199 ARG A C 1
ATOM 1480 O O . ARG A 1 199 ? 7.653 6.515 -28.349 1.00 89.56 199 ARG A O 1
ATOM 1487 N N . LEU A 1 200 ? 6.360 4.739 -28.892 1.00 91.06 200 LEU A N 1
ATOM 1488 C CA . LEU A 1 200 ? 7.327 3.697 -28.544 1.00 91.06 200 LEU A CA 1
ATOM 1489 C C . LEU A 1 200 ? 8.597 3.800 -29.401 1.00 91.06 200 LEU A C 1
ATOM 1491 O O . LEU A 1 200 ? 8.541 4.166 -30.577 1.00 91.06 200 LEU A O 1
ATOM 1495 N N . LEU A 1 201 ? 9.743 3.454 -28.820 1.00 88.44 201 LEU A N 1
ATOM 1496 C CA . LEU A 1 201 ? 11.046 3.436 -29.493 1.00 88.44 201 LEU A CA 1
ATOM 1497 C C . LEU A 1 201 ? 11.141 2.309 -30.523 1.00 88.44 201 LEU A C 1
ATOM 1499 O O . LEU A 1 201 ? 11.788 2.470 -31.555 1.00 88.44 201 LEU A O 1
ATOM 1503 N N . SER A 1 202 ? 10.462 1.191 -30.278 1.00 86.56 202 SER A N 1
ATOM 1504 C CA . SER A 1 202 ? 10.430 0.062 -31.208 1.00 86.56 202 SER A CA 1
ATOM 1505 C C . SER A 1 202 ? 9.375 0.264 -32.308 1.00 86.56 202 SER A C 1
ATOM 1507 O O . SER A 1 202 ? 8.274 0.744 -32.019 1.00 86.56 202 SER A O 1
ATOM 1509 N N . PRO A 1 203 ? 9.648 -0.131 -33.568 1.00 81.81 203 PRO A N 1
ATOM 1510 C CA . PRO A 1 203 ? 8.632 -0.179 -34.621 1.00 81.81 203 PRO A CA 1
ATOM 1511 C C . PRO A 1 203 ? 7.443 -1.066 -34.199 1.00 81.81 203 PRO A C 1
ATOM 1513 O O . PRO A 1 203 ? 7.680 -2.118 -33.604 1.00 81.81 203 PRO A O 1
ATOM 1516 N N . PRO A 1 204 ? 6.180 -0.699 -34.502 1.00 85.31 204 PRO A N 1
ATOM 1517 C CA . PRO A 1 204 ? 5.718 0.352 -35.423 1.00 85.31 204 PRO A CA 1
ATOM 1518 C C . PRO A 1 204 ? 5.617 1.770 -34.817 1.00 85.31 204 PRO A C 1
ATOM 1520 O O . PRO A 1 204 ? 5.053 2.669 -35.450 1.00 85.31 204 PRO A O 1
ATOM 1523 N N . HIS A 1 205 ? 6.206 1.996 -33.638 1.00 86.81 205 HIS A N 1
ATOM 1524 C CA . HIS A 1 205 ? 6.137 3.248 -32.882 1.00 86.81 205 HIS A CA 1
ATOM 1525 C C . HIS A 1 205 ? 4.701 3.608 -32.485 1.00 86.81 205 HIS A C 1
ATOM 1527 O O . HIS A 1 205 ? 4.245 4.733 -32.701 1.00 86.81 205 HIS A O 1
ATOM 1533 N N . ASP A 1 206 ? 3.957 2.651 -31.936 1.00 87.88 206 ASP A N 1
ATOM 1534 C CA . ASP A 1 206 ? 2.615 2.927 -31.421 1.00 87.88 206 ASP A CA 1
ATOM 1535 C C . ASP A 1 206 ? 2.658 3.976 -30.300 1.00 87.88 206 ASP A C 1
ATOM 1537 O O . ASP A 1 206 ? 3.700 4.228 -29.690 1.00 87.88 206 ASP A O 1
ATOM 1541 N N . VAL A 1 207 ? 1.531 4.646 -30.065 1.00 90.44 207 VAL A N 1
ATOM 1542 C CA . VAL A 1 207 ? 1.423 5.630 -28.981 1.00 90.44 207 VAL A CA 1
ATOM 1543 C C . VAL A 1 207 ? 1.561 4.903 -27.646 1.00 90.44 207 VAL A C 1
ATOM 1545 O O . VAL A 1 207 ? 0.931 3.868 -27.437 1.00 90.44 207 VAL A O 1
ATOM 1548 N N . VAL A 1 208 ? 2.382 5.448 -26.752 1.00 92.12 208 VAL A N 1
ATOM 1549 C CA . VAL A 1 208 ? 2.563 4.914 -25.402 1.00 92.12 208 VAL A CA 1
ATOM 1550 C C . VAL A 1 208 ? 1.248 5.044 -24.639 1.00 92.12 208 VAL A C 1
ATOM 1552 O O . VAL A 1 208 ? 0.629 6.107 -24.601 1.00 92.12 208 VAL A O 1
ATOM 1555 N N . ASN A 1 209 ? 0.839 3.961 -24.002 1.00 94.56 209 ASN A N 1
ATOM 1556 C CA . ASN A 1 209 ? -0.284 3.893 -23.087 1.00 94.56 209 ASN A CA 1
ATOM 1557 C C . ASN A 1 209 ? 0.209 4.083 -21.649 1.00 94.56 209 ASN A C 1
ATOM 1559 O O . ASN A 1 209 ? 1.176 3.444 -21.232 1.00 94.56 209 ASN A O 1
ATOM 1563 N N . GLU A 1 210 ? -0.479 4.923 -20.876 1.00 94.81 210 GLU A N 1
ATOM 1564 C CA . GLU A 1 210 ? -0.289 5.013 -19.426 1.00 94.81 210 GLU A CA 1
ATOM 1565 C C . GLU A 1 210 ? -0.923 3.763 -18.787 1.00 94.81 210 GLU A C 1
ATOM 1567 O O . GLU A 1 210 ? -2.133 3.549 -18.950 1.00 94.81 210 GLU A O 1
ATOM 1572 N N . PRO A 1 211 ? -0.148 2.900 -18.106 1.00 95.69 211 PRO A N 1
ATOM 1573 C CA . PRO A 1 211 ? -0.691 1.718 -17.450 1.00 95.69 211 PRO A CA 1
ATOM 1574 C C . PRO A 1 211 ? -1.475 2.087 -16.184 1.00 95.69 211 PRO A C 1
ATOM 1576 O O . PRO A 1 211 ? -1.198 3.082 -15.518 1.00 95.69 211 PRO A O 1
ATOM 1579 N N . ILE A 1 212 ? -2.430 1.239 -15.813 1.00 94.56 212 ILE A N 1
ATOM 1580 C CA . ILE A 1 212 ? -2.985 1.191 -14.460 1.00 94.56 212 ILE A CA 1
ATOM 1581 C C . ILE A 1 212 ? -1.952 0.481 -13.583 1.00 94.56 212 ILE A C 1
ATOM 1583 O O . ILE A 1 212 ? -1.675 -0.704 -13.794 1.00 94.56 212 ILE A O 1
ATOM 1587 N N . THR A 1 213 ? -1.397 1.195 -12.610 1.00 94.88 213 THR A N 1
ATOM 1588 C CA . THR A 1 213 ? -0.479 0.657 -11.602 1.00 94.88 213 THR A CA 1
ATOM 1589 C C . THR A 1 213 ? -1.233 0.210 -10.353 1.00 94.88 213 THR A C 1
ATOM 1591 O O . THR A 1 213 ? -2.405 0.540 -10.150 1.00 94.88 213 THR A O 1
ATOM 1594 N N . GLN A 1 214 ? -0.573 -0.598 -9.524 1.00 92.88 214 GLN A N 1
ATOM 1595 C CA . GLN A 1 214 ? -1.107 -0.919 -8.205 1.00 92.88 214 GLN A CA 1
ATOM 1596 C C . GLN A 1 214 ? -1.062 0.321 -7.302 1.00 92.88 214 GLN A C 1
ATOM 1598 O O . GLN A 1 214 ? -0.141 1.131 -7.436 1.00 92.88 214 GLN A O 1
ATOM 1603 N N . PRO A 1 215 ? -2.027 0.478 -6.380 1.00 86.94 215 PRO A N 1
ATOM 1604 C CA . PRO A 1 215 ? -1.998 1.585 -5.442 1.00 86.94 215 PRO A CA 1
ATOM 1605 C C . PRO A 1 215 ? -0.768 1.483 -4.523 1.00 86.94 215 PRO A C 1
ATOM 1607 O O . PRO A 1 215 ? -0.270 0.374 -4.281 1.00 86.94 215 PRO A O 1
ATOM 1610 N N . PRO A 1 216 ? -0.290 2.616 -3.979 1.00 80.62 216 PRO A N 1
ATOM 1611 C CA . PRO A 1 216 ? 0.825 2.625 -3.048 1.00 80.62 216 PRO A CA 1
ATOM 1612 C C . PRO A 1 216 ? 0.601 1.695 -1.852 1.00 80.62 216 PRO A C 1
ATOM 1614 O O . PRO A 1 216 ? -0.522 1.496 -1.367 1.00 80.62 216 PRO A O 1
ATOM 1617 N N . PHE A 1 217 ? 1.708 1.131 -1.371 1.00 85.62 217 PHE A N 1
ATOM 1618 C CA . PHE A 1 217 ? 1.732 0.390 -0.120 1.00 85.62 217 PHE A CA 1
ATOM 1619 C C . PHE A 1 217 ? 1.437 1.333 1.047 1.00 85.62 217 PHE A C 1
ATOM 1621 O O . PHE A 1 217 ? 1.993 2.426 1.124 1.00 85.62 217 PHE A O 1
ATOM 1628 N N . VAL A 1 218 ? 0.594 0.872 1.965 1.00 90.25 218 VAL A N 1
ATOM 1629 C CA . VAL A 1 218 ? 0.184 1.619 3.151 1.00 90.25 218 VAL A CA 1
ATOM 1630 C C . VAL A 1 218 ? 0.608 0.831 4.381 1.00 90.25 218 VAL A C 1
ATOM 1632 O O . VAL A 1 218 ? 0.433 -0.385 4.421 1.00 90.25 218 VAL A O 1
ATOM 1635 N N . ALA A 1 219 ? 1.176 1.510 5.373 1.00 90.19 219 ALA A N 1
ATOM 1636 C CA . ALA A 1 219 ? 1.588 0.901 6.629 1.00 90.19 219 ALA A CA 1
ATOM 1637 C C . ALA A 1 219 ? 1.343 1.842 7.802 1.00 90.19 219 ALA A C 1
ATOM 1639 O O . ALA A 1 219 ? 1.385 3.060 7.659 1.00 90.19 219 ALA A O 1
ATOM 1640 N N . THR A 1 220 ? 1.115 1.239 8.961 1.00 94.06 220 THR A N 1
ATOM 1641 C CA . THR A 1 220 ? 1.122 1.908 10.261 1.00 94.06 220 THR A CA 1
ATOM 1642 C C . THR A 1 220 ? 2.549 1.986 10.804 1.00 94.06 220 THR A C 1
ATOM 1644 O O . THR A 1 220 ? 3.437 1.267 10.340 1.00 94.06 220 THR A O 1
ATOM 1647 N N . GLU A 1 221 ? 2.781 2.841 11.798 1.00 92.50 221 GLU A N 1
ATOM 1648 C CA . GLU A 1 221 ? 4.105 3.081 12.389 1.00 92.50 221 GLU A CA 1
ATOM 1649 C C . GLU A 1 221 ? 4.801 1.789 12.850 1.00 92.50 221 GLU A C 1
ATOM 1651 O O . GLU A 1 221 ? 5.982 1.577 12.578 1.00 92.50 221 GLU A O 1
ATOM 1656 N N . ASP A 1 222 ? 4.074 0.888 13.512 1.00 92.69 222 ASP A N 1
ATOM 1657 C CA . ASP A 1 222 ? 4.600 -0.403 13.964 1.00 92.69 222 ASP A CA 1
ATOM 1658 C C . ASP A 1 222 ? 5.019 -1.309 12.795 1.00 92.69 222 ASP A C 1
ATOM 1660 O O . ASP A 1 222 ? 6.082 -1.922 12.850 1.00 92.69 222 ASP A O 1
ATOM 1664 N N . ALA A 1 223 ? 4.241 -1.333 11.710 1.00 92.06 223 ALA A N 1
ATOM 1665 C CA . ALA A 1 223 ? 4.564 -2.093 10.505 1.00 92.06 223 ALA A CA 1
ATOM 1666 C C . ALA A 1 223 ? 5.772 -1.496 9.759 1.00 92.06 223 ALA A C 1
ATOM 1668 O O . ALA A 1 223 ? 6.579 -2.233 9.187 1.00 92.06 223 ALA A O 1
ATOM 1669 N N . MET A 1 224 ? 5.934 -0.168 9.780 1.00 90.88 224 MET A N 1
ATOM 1670 C CA . MET A 1 224 ? 7.139 0.484 9.256 1.00 90.88 224 MET A CA 1
ATOM 1671 C C . MET A 1 224 ? 8.370 0.113 10.087 1.00 90.88 224 MET A C 1
ATOM 1673 O O . MET A 1 224 ? 9.364 -0.338 9.516 1.00 90.88 224 MET A O 1
ATOM 1677 N N . ARG A 1 225 ? 8.269 0.189 11.419 1.00 91.06 225 ARG A N 1
ATOM 1678 C CA . ARG A 1 225 ? 9.336 -0.205 12.351 1.00 91.06 225 ARG A CA 1
ATOM 1679 C C . ARG A 1 225 ? 9.719 -1.678 12.204 1.00 91.06 225 ARG A C 1
ATOM 1681 O O . ARG A 1 225 ? 10.901 -2.008 12.202 1.00 91.06 225 ARG A O 1
ATOM 1688 N N . GLU A 1 226 ? 8.744 -2.570 12.047 1.00 91.62 226 GLU A N 1
ATOM 1689 C CA . GLU A 1 226 ? 8.989 -3.995 11.802 1.00 91.62 226 GLU A CA 1
ATOM 1690 C C . GLU A 1 226 ? 9.733 -4.212 10.476 1.00 91.62 226 GLU A C 1
ATOM 1692 O O . GLU A 1 226 ? 10.705 -4.967 10.418 1.00 91.62 226 GLU A O 1
ATOM 1697 N N . ARG A 1 227 ? 9.331 -3.507 9.412 1.00 89.62 227 ARG A N 1
ATOM 1698 C CA . ARG A 1 227 ? 9.999 -3.577 8.106 1.00 89.62 227 ARG A CA 1
ATOM 1699 C C . ARG A 1 227 ? 11.441 -3.072 8.174 1.00 89.62 227 ARG A C 1
ATOM 1701 O O . ARG A 1 227 ? 12.328 -3.690 7.589 1.00 89.62 227 ARG A O 1
ATOM 1708 N N . GLU A 1 228 ? 11.681 -1.980 8.890 1.00 90.62 228 GLU A N 1
ATOM 1709 C CA . GLU A 1 228 ? 13.022 -1.441 9.137 1.00 90.62 228 GLU A CA 1
ATOM 1710 C C . GLU A 1 228 ? 13.884 -2.424 9.934 1.00 90.62 228 GLU A C 1
ATOM 1712 O O . GLU A 1 228 ? 15.015 -2.710 9.539 1.00 90.62 228 GLU A O 1
ATOM 1717 N N . ALA A 1 229 ? 13.333 -3.022 10.993 1.00 92.25 229 ALA A N 1
ATOM 1718 C CA . ALA A 1 229 ? 14.016 -4.041 11.783 1.00 92.25 229 ALA A CA 1
ATOM 1719 C C . ALA A 1 229 ? 14.350 -5.288 10.949 1.00 92.25 229 ALA A C 1
ATOM 1721 O O . ALA A 1 229 ? 15.466 -5.802 11.024 1.00 92.25 229 ALA A O 1
ATOM 1722 N N . ALA A 1 230 ? 13.430 -5.743 10.093 1.00 89.56 230 ALA A N 1
ATOM 1723 C CA . ALA A 1 230 ? 13.683 -6.836 9.157 1.00 89.56 230 ALA A CA 1
ATOM 1724 C C . ALA A 1 230 ? 14.803 -6.483 8.163 1.00 89.56 230 ALA A C 1
ATOM 1726 O O . ALA A 1 230 ? 15.622 -7.334 7.809 1.00 89.56 230 ALA A O 1
ATOM 1727 N N . PHE A 1 231 ? 14.880 -5.222 7.729 1.00 89.19 231 PHE A N 1
ATOM 1728 C CA . PHE A 1 231 ? 15.941 -4.749 6.842 1.00 89.19 231 PHE A CA 1
ATOM 1729 C C . PHE A 1 231 ? 17.299 -4.672 7.531 1.00 89.19 231 PHE A C 1
ATOM 1731 O O . PHE A 1 231 ? 18.298 -5.093 6.936 1.00 89.19 231 PHE A O 1
ATOM 1738 N N . ALA A 1 232 ? 17.325 -4.213 8.780 1.00 88.94 232 ALA A N 1
ATOM 1739 C CA . ALA A 1 232 ? 18.512 -4.223 9.621 1.00 88.94 232 ALA A CA 1
ATOM 1740 C C . ALA A 1 232 ? 18.997 -5.660 9.882 1.00 88.94 232 ALA A C 1
ATOM 1742 O O . ALA A 1 232 ? 20.185 -5.949 9.733 1.00 88.94 232 ALA A O 1
ATOM 1743 N N . ALA A 1 233 ? 18.076 -6.587 10.166 1.00 89.75 233 ALA A N 1
ATOM 1744 C CA . ALA A 1 233 ? 18.384 -7.991 10.439 1.00 89.75 233 ALA A CA 1
ATOM 1745 C C . ALA A 1 233 ? 19.034 -8.722 9.251 1.00 89.75 233 ALA A C 1
ATOM 1747 O O . ALA A 1 233 ? 19.819 -9.646 9.455 1.00 89.75 233 ALA A O 1
ATOM 1748 N N . MET A 1 234 ? 18.764 -8.300 8.009 1.00 87.50 234 MET A N 1
ATOM 1749 C CA . MET A 1 234 ? 19.420 -8.869 6.823 1.00 87.50 234 MET A CA 1
ATOM 1750 C C . MET A 1 234 ? 20.935 -8.595 6.769 1.00 87.50 234 MET A C 1
ATOM 1752 O O . MET A 1 234 ? 21.652 -9.319 6.076 1.00 87.50 234 MET A O 1
ATOM 1756 N N . GLY A 1 235 ? 21.434 -7.576 7.483 1.00 87.75 235 GLY A N 1
ATOM 1757 C CA . GLY A 1 235 ? 22.861 -7.247 7.594 1.00 87.75 235 GLY A CA 1
ATOM 1758 C C . GLY A 1 235 ? 23.543 -6.873 6.269 1.00 87.75 235 GLY A C 1
ATOM 1759 O O . GLY A 1 235 ? 22.955 -6.945 5.191 1.00 87.75 235 GLY A O 1
ATOM 1760 N N . ASP A 1 236 ? 24.813 -6.474 6.297 1.00 87.75 236 ASP A N 1
ATOM 1761 C CA . ASP A 1 236 ? 25.546 -6.082 5.077 1.00 87.75 236 ASP A CA 1
ATOM 1762 C C . ASP A 1 236 ? 26.253 -7.254 4.364 1.00 87.75 236 ASP A C 1
ATOM 1764 O O . ASP A 1 236 ? 27.335 -7.140 3.788 1.00 87.75 236 ASP A O 1
ATOM 1768 N N . THR A 1 237 ? 25.638 -8.434 4.408 1.00 92.62 237 THR A N 1
ATOM 1769 C CA . THR A 1 237 ? 26.116 -9.586 3.638 1.00 92.62 237 THR A CA 1
ATOM 1770 C C . THR A 1 237 ? 25.717 -9.442 2.168 1.00 92.62 237 THR A C 1
ATOM 1772 O O . THR A 1 237 ? 24.760 -8.743 1.838 1.00 92.62 237 THR A O 1
ATOM 1775 N N . GLU A 1 238 ? 26.422 -10.115 1.255 1.00 87.12 238 GLU A N 1
ATOM 1776 C CA . GLU A 1 238 ? 26.050 -10.128 -0.169 1.00 87.12 238 GLU A CA 1
ATOM 1777 C C . GLU A 1 238 ? 24.623 -10.666 -0.376 1.00 87.12 238 GLU A C 1
ATOM 1779 O O . GLU A 1 238 ? 23.828 -10.089 -1.123 1.00 87.12 238 GLU A O 1
ATOM 1784 N N . GLU A 1 239 ? 24.263 -11.721 0.359 1.00 88.00 239 GLU A N 1
ATOM 1785 C CA . GLU A 1 239 ? 22.910 -12.278 0.362 1.00 88.00 239 GLU A CA 1
ATOM 1786 C C . GLU A 1 239 ? 21.884 -11.291 0.936 1.00 88.00 239 GLU A C 1
ATOM 1788 O O . GLU A 1 239 ? 20.817 -11.112 0.344 1.00 88.00 239 GLU A O 1
ATOM 1793 N N . GLY A 1 240 ? 22.226 -10.604 2.032 1.00 87.81 240 GLY A N 1
ATOM 1794 C CA . GLY A 1 240 ? 21.399 -9.577 2.664 1.00 87.81 240 GLY A CA 1
ATOM 1795 C C . GLY A 1 240 ? 21.153 -8.369 1.761 1.00 87.81 240 GLY A C 1
ATOM 1796 O O . GLY A 1 240 ? 20.009 -7.941 1.608 1.00 87.81 240 GLY A O 1
ATOM 1797 N N . ARG A 1 241 ? 22.192 -7.864 1.078 1.00 85.75 241 ARG A N 1
ATOM 1798 C CA . ARG A 1 241 ? 22.070 -6.801 0.064 1.00 85.75 241 ARG A CA 1
ATOM 1799 C C . ARG A 1 241 ? 21.151 -7.224 -1.075 1.00 85.75 241 ARG A C 1
ATOM 1801 O O . ARG A 1 241 ? 20.246 -6.476 -1.443 1.00 85.75 241 ARG A O 1
ATOM 1808 N N . ARG A 1 242 ? 21.326 -8.442 -1.598 1.00 83.81 242 ARG A N 1
ATOM 1809 C CA . ARG A 1 242 ? 20.474 -8.975 -2.671 1.00 83.81 242 ARG A CA 1
ATOM 1810 C C . ARG A 1 242 ? 19.015 -9.106 -2.232 1.00 83.81 242 ARG A C 1
ATOM 1812 O O . ARG A 1 242 ? 18.111 -8.794 -3.009 1.00 83.81 242 ARG A O 1
ATOM 1819 N N . LEU A 1 243 ? 18.770 -9.565 -1.006 1.00 84.69 243 LEU A N 1
ATOM 1820 C CA . LEU A 1 243 ? 17.420 -9.727 -0.471 1.00 84.69 243 LEU A CA 1
ATOM 1821 C C . LEU A 1 243 ? 16.747 -8.374 -0.189 1.00 84.69 243 LEU A C 1
ATOM 1823 O O . LEU A 1 243 ? 15.573 -8.213 -0.532 1.00 84.69 243 LEU A O 1
ATOM 1827 N N . ARG A 1 244 ? 17.482 -7.382 0.335 1.00 87.44 244 ARG A N 1
ATOM 1828 C CA . ARG A 1 244 ? 16.999 -5.996 0.468 1.00 87.44 244 ARG A CA 1
ATOM 1829 C C . ARG A 1 244 ? 16.611 -5.406 -0.877 1.00 87.44 244 ARG A C 1
ATOM 1831 O O . ARG A 1 244 ? 15.478 -4.958 -1.022 1.00 87.44 244 ARG A O 1
ATOM 1838 N N . LEU A 1 245 ? 17.497 -5.491 -1.871 1.00 84.69 245 LEU A N 1
ATOM 1839 C CA . LEU A 1 245 ? 17.231 -4.992 -3.221 1.00 84.69 245 LEU A CA 1
ATOM 1840 C C . LEU A 1 245 ? 15.975 -5.644 -3.815 1.00 84.69 245 LEU A C 1
ATOM 1842 O O . LEU A 1 245 ? 15.095 -4.965 -4.344 1.00 84.69 245 LEU A O 1
ATOM 1846 N N . LYS A 1 246 ? 15.836 -6.967 -3.670 1.00 83.75 246 LYS A N 1
ATOM 1847 C CA . LYS A 1 246 ? 14.642 -7.690 -4.125 1.00 83.75 246 LYS A CA 1
ATOM 1848 C C . LYS A 1 246 ? 13.369 -7.254 -3.390 1.00 83.75 246 LYS A C 1
ATOM 1850 O O . LYS A 1 246 ? 12.308 -7.203 -3.999 1.00 83.75 246 LYS A O 1
ATOM 1855 N N . THR A 1 247 ? 13.458 -6.958 -2.097 1.00 84.31 247 THR A N 1
ATOM 1856 C CA . THR A 1 247 ? 12.293 -6.559 -1.294 1.00 84.31 247 THR A CA 1
ATOM 1857 C C . THR A 1 247 ? 11.876 -5.116 -1.583 1.00 84.31 247 THR A C 1
ATOM 1859 O O . THR A 1 247 ? 10.688 -4.828 -1.690 1.00 84.31 247 THR A O 1
ATOM 1862 N N . GLN A 1 248 ? 12.841 -4.217 -1.780 1.00 86.00 248 GLN A N 1
ATOM 1863 C CA . GLN A 1 248 ? 12.602 -2.805 -2.089 1.00 86.00 248 GLN A CA 1
ATOM 1864 C C . GLN A 1 248 ? 12.145 -2.573 -3.538 1.00 86.00 248 GLN A C 1
ATOM 1866 O O . GLN A 1 248 ? 11.405 -1.632 -3.808 1.00 86.00 248 GLN A O 1
ATOM 1871 N N . SER A 1 249 ? 12.512 -3.456 -4.472 1.00 90.44 249 SER A N 1
ATOM 1872 C CA . SER A 1 249 ? 12.131 -3.351 -5.891 1.00 90.44 249 SER A CA 1
ATOM 1873 C C . SER A 1 249 ? 10.686 -3.762 -6.203 1.00 90.44 249 SER A C 1
ATOM 1875 O O . SER A 1 249 ? 10.286 -3.715 -7.363 1.00 90.44 249 SER A O 1
ATOM 1877 N N . GLY A 1 250 ? 9.873 -4.137 -5.207 1.00 90.88 250 GLY A N 1
ATOM 1878 C CA . GLY A 1 250 ? 8.506 -4.631 -5.423 1.00 90.88 250 GLY A CA 1
ATOM 1879 C C . GLY A 1 250 ? 7.611 -3.676 -6.222 1.00 90.88 250 GLY A C 1
ATOM 1880 O O . GLY A 1 250 ? 6.986 -4.102 -7.193 1.00 90.88 250 GLY A O 1
ATOM 1881 N N . VAL A 1 251 ? 7.599 -2.386 -5.861 1.00 92.38 251 VAL A N 1
ATOM 1882 C CA . VAL A 1 251 ? 6.822 -1.349 -6.570 1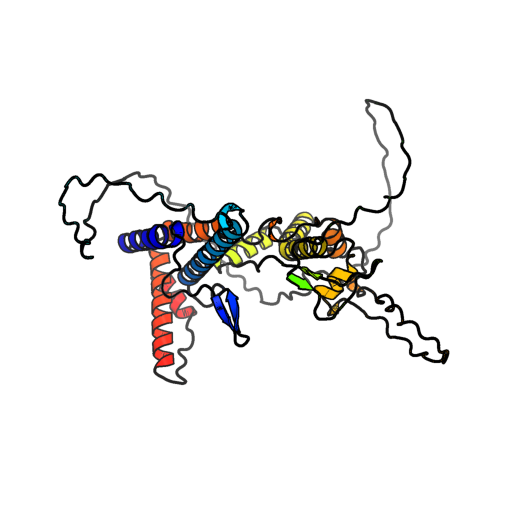.00 92.38 251 VAL A CA 1
ATOM 1883 C C . VAL A 1 251 ? 7.318 -1.200 -8.008 1.00 92.38 251 VAL A C 1
ATOM 1885 O O . VAL A 1 251 ? 6.532 -1.295 -8.944 1.00 92.38 251 VAL A O 1
ATOM 1888 N N . LEU A 1 252 ? 8.636 -1.075 -8.190 1.00 93.75 252 LEU A N 1
ATOM 1889 C CA . LEU A 1 252 ? 9.253 -0.930 -9.507 1.00 93.75 252 LEU A CA 1
ATOM 1890 C C . LEU A 1 252 ? 8.927 -2.118 -10.425 1.00 93.75 252 LEU A C 1
ATOM 1892 O O . LEU A 1 252 ? 8.537 -1.929 -11.571 1.00 93.75 252 LEU A O 1
ATOM 1896 N N . VAL A 1 253 ? 9.041 -3.351 -9.922 1.00 95.19 253 VAL A N 1
ATOM 1897 C CA . VAL A 1 253 ? 8.728 -4.569 -10.687 1.00 95.19 253 VAL A CA 1
ATOM 1898 C C . VAL A 1 253 ? 7.237 -4.641 -11.034 1.00 95.19 253 VAL A C 1
ATOM 1900 O O . VAL A 1 253 ? 6.892 -5.054 -12.144 1.00 95.19 253 VAL A O 1
ATOM 1903 N N . SER A 1 254 ? 6.354 -4.225 -10.122 1.00 96.06 254 SER A N 1
ATOM 1904 C CA . SER A 1 254 ? 4.908 -4.100 -10.365 1.00 96.06 254 SER A CA 1
ATOM 1905 C C . SER A 1 254 ? 4.615 -3.102 -11.493 1.00 96.06 254 SER A C 1
ATOM 1907 O O . SER A 1 254 ? 3.908 -3.434 -12.451 1.00 96.06 254 SER A O 1
ATOM 1909 N N . ASP A 1 255 ? 5.228 -1.918 -11.443 1.00 96.06 255 ASP A N 1
ATOM 1910 C CA . ASP A 1 255 ? 5.064 -0.870 -12.455 1.00 96.06 255 ASP A CA 1
ATOM 1911 C C . ASP A 1 255 ? 5.608 -1.308 -13.818 1.00 96.06 255 ASP A C 1
ATOM 1913 O O . ASP A 1 255 ? 4.929 -1.160 -14.835 1.00 96.06 255 ASP A O 1
ATOM 1917 N N . MET A 1 256 ? 6.796 -1.921 -13.853 1.00 97.00 256 MET A N 1
ATOM 1918 C CA . MET A 1 256 ? 7.374 -2.492 -15.075 1.00 97.00 256 MET A CA 1
ATOM 1919 C C . MET A 1 256 ? 6.451 -3.553 -15.683 1.00 97.00 256 MET A C 1
ATOM 1921 O O . MET A 1 256 ? 6.224 -3.564 -16.894 1.00 97.00 256 MET A O 1
ATOM 1925 N N . SER A 1 257 ? 5.881 -4.425 -14.846 1.00 96.75 257 SER A N 1
ATOM 1926 C CA . SER A 1 257 ? 4.964 -5.478 -15.292 1.00 96.75 257 SER A CA 1
ATOM 1927 C C . SER A 1 257 ? 3.677 -4.898 -15.888 1.00 96.75 257 SER A C 1
ATOM 1929 O O . SER A 1 257 ? 3.229 -5.345 -16.949 1.00 96.75 257 SER A O 1
ATOM 1931 N N . ALA A 1 258 ? 3.114 -3.868 -15.245 1.00 97.38 258 ALA A N 1
ATOM 1932 C CA . ALA A 1 258 ? 1.908 -3.182 -15.704 1.00 97.38 258 ALA A CA 1
ATOM 1933 C C . ALA A 1 258 ? 2.162 -2.429 -17.016 1.00 97.38 258 ALA A C 1
ATOM 1935 O O . ALA A 1 258 ? 1.362 -2.511 -17.949 1.00 97.38 258 ALA A O 1
ATOM 1936 N N . PHE A 1 259 ? 3.306 -1.750 -17.122 1.00 96.81 259 PHE A N 1
ATOM 1937 C CA . PHE A 1 259 ? 3.694 -1.018 -18.322 1.00 96.81 259 PHE A CA 1
ATOM 1938 C C . PHE A 1 259 ? 3.880 -1.941 -19.527 1.00 96.81 259 PHE A C 1
ATOM 1940 O O . PHE A 1 259 ? 3.396 -1.625 -20.614 1.00 96.81 259 PHE A O 1
ATOM 1947 N N . LYS A 1 260 ? 4.512 -3.107 -19.341 1.00 96.94 260 LYS A N 1
ATOM 1948 C CA . LYS A 1 260 ? 4.640 -4.131 -20.392 1.00 96.94 260 LYS A CA 1
ATOM 1949 C C . LYS A 1 260 ? 3.292 -4.666 -20.872 1.00 96.94 260 LYS A C 1
ATOM 1951 O O . LYS A 1 260 ? 3.137 -4.925 -22.063 1.00 96.94 260 LYS A O 1
ATOM 1956 N N . ALA A 1 261 ? 2.330 -4.834 -19.964 1.00 96.81 261 ALA A N 1
ATOM 1957 C CA . ALA A 1 261 ? 0.988 -5.287 -20.322 1.00 96.81 261 ALA A CA 1
ATOM 1958 C C . ALA A 1 261 ? 0.222 -4.226 -21.125 1.00 96.81 261 ALA A C 1
ATOM 1960 O O . ALA A 1 261 ? -0.442 -4.557 -22.107 1.00 96.81 261 ALA A O 1
ATOM 1961 N N . ALA A 1 262 ? 0.356 -2.952 -20.751 1.00 96.38 262 ALA A N 1
ATOM 1962 C CA . ALA A 1 262 ? -0.275 -1.835 -21.452 1.00 96.38 262 ALA A CA 1
ATOM 1963 C C . ALA A 1 262 ? 0.399 -1.508 -22.796 1.00 96.38 262 ALA A C 1
ATOM 1965 O O . ALA A 1 262 ? -0.255 -0.986 -23.702 1.00 96.38 262 ALA A O 1
ATOM 1966 N N . ASN A 1 263 ? 1.691 -1.824 -22.936 1.00 95.62 263 ASN A N 1
ATOM 1967 C CA . ASN A 1 263 ? 2.511 -1.517 -24.107 1.00 95.62 263 ASN A CA 1
ATOM 1968 C C . ASN A 1 263 ? 3.254 -2.762 -24.625 1.00 95.62 263 ASN A C 1
ATOM 1970 O O . ASN A 1 263 ? 4.455 -2.929 -24.378 1.00 95.62 263 ASN A O 1
ATOM 1974 N N . PRO A 1 264 ? 2.566 -3.649 -25.365 1.00 94.31 264 PRO A N 1
ATOM 1975 C CA . PRO A 1 264 ? 3.197 -4.803 -25.991 1.00 94.31 264 PRO A CA 1
ATOM 1976 C C . PRO A 1 264 ? 4.357 -4.393 -26.909 1.00 94.31 264 PRO A C 1
ATOM 1978 O O . PRO A 1 264 ? 4.192 -3.572 -27.805 1.00 94.31 264 PRO A O 1
ATOM 1981 N N . GLY A 1 265 ? 5.540 -4.976 -26.694 1.00 90.56 265 GLY A N 1
ATOM 1982 C CA . GLY A 1 265 ? 6.745 -4.661 -27.475 1.00 90.56 265 GLY A CA 1
ATOM 1983 C C . GLY A 1 265 ? 7.543 -3.446 -26.987 1.00 90.56 265 GLY A C 1
ATOM 1984 O O . GLY A 1 265 ? 8.544 -3.095 -27.613 1.00 90.56 265 GLY A O 1
ATOM 1985 N N . ALA A 1 266 ? 7.148 -2.827 -25.871 1.00 94.06 266 ALA A N 1
ATOM 1986 C CA . ALA A 1 266 ? 7.929 -1.765 -25.248 1.00 94.06 266 ALA A CA 1
ATOM 1987 C C . ALA A 1 266 ? 9.306 -2.248 -24.769 1.00 94.06 266 ALA A C 1
ATOM 1989 O O . ALA A 1 266 ? 9.485 -3.403 -24.366 1.00 94.06 266 ALA A O 1
ATOM 1990 N N . VAL A 1 267 ? 10.271 -1.330 -24.764 1.00 94.62 267 VAL A N 1
ATOM 1991 C CA . VAL A 1 267 ? 11.622 -1.548 -24.223 1.00 94.62 267 VAL A CA 1
ATOM 1992 C C . VAL A 1 267 ? 11.846 -0.725 -22.953 1.00 94.62 267 VAL A C 1
ATOM 1994 O O . VAL A 1 267 ? 11.063 0.168 -22.638 1.00 94.62 267 VAL A O 1
ATOM 1997 N N . LEU A 1 268 ? 12.939 -0.987 -22.224 1.00 94.19 268 LEU A N 1
ATOM 1998 C CA . LEU A 1 268 ? 13.261 -0.255 -20.989 1.00 94.19 268 LEU A CA 1
ATOM 1999 C C . LEU A 1 268 ? 13.309 1.267 -21.207 1.00 94.19 268 LEU A C 1
ATOM 2001 O O . LEU A 1 268 ? 12.848 2.018 -20.356 1.00 94.19 268 LEU A O 1
ATOM 2005 N N . GLY A 1 269 ? 13.797 1.725 -22.363 1.00 92.62 269 GLY A N 1
ATOM 2006 C CA . GLY A 1 269 ? 13.786 3.148 -22.716 1.00 92.62 269 GLY A CA 1
ATOM 2007 C C . GLY A 1 269 ? 12.384 3.765 -22.739 1.00 92.62 269 GLY A C 1
ATOM 2008 O O . GLY A 1 269 ? 12.208 4.885 -22.272 1.00 92.62 269 GLY A O 1
ATOM 2009 N N . ASP A 1 270 ? 11.372 3.025 -23.203 1.00 93.69 270 ASP A N 1
ATOM 2010 C CA . ASP A 1 270 ? 9.979 3.491 -23.189 1.00 93.69 270 ASP A CA 1
ATOM 2011 C C . ASP A 1 270 ? 9.450 3.627 -21.762 1.00 93.69 270 ASP A C 1
ATOM 2013 O O . ASP A 1 270 ? 8.784 4.608 -21.437 1.00 93.69 270 ASP A O 1
ATOM 2017 N N . PHE A 1 271 ? 9.785 2.662 -20.902 1.00 95.12 271 PHE A N 1
ATOM 2018 C CA . PHE A 1 271 ? 9.422 2.700 -19.490 1.00 95.12 271 PHE A CA 1
ATOM 2019 C C . PHE A 1 271 ? 10.085 3.871 -18.767 1.00 95.12 271 PHE A C 1
ATOM 2021 O O . PHE A 1 271 ? 9.408 4.601 -18.053 1.00 95.12 271 PHE A O 1
ATOM 2028 N N . VAL A 1 272 ? 11.386 4.093 -18.978 1.00 93.25 272 VAL A N 1
ATOM 2029 C CA . VAL A 1 272 ? 12.127 5.192 -18.342 1.00 93.25 272 VAL A CA 1
ATOM 2030 C C . VAL A 1 272 ? 11.544 6.546 -18.743 1.00 93.25 272 VAL A C 1
ATOM 2032 O O . VAL A 1 272 ? 11.317 7.377 -17.874 1.00 93.25 272 VAL A O 1
ATOM 2035 N N . ARG A 1 273 ? 11.184 6.746 -20.016 1.00 91.06 273 ARG A N 1
ATOM 2036 C CA . ARG A 1 273 ? 10.519 7.981 -20.480 1.00 91.06 273 ARG A CA 1
ATOM 2037 C C . ARG A 1 273 ? 9.201 8.271 -19.764 1.00 91.06 273 ARG A C 1
ATOM 2039 O O . ARG A 1 273 ? 8.825 9.432 -19.648 1.00 91.06 273 ARG A O 1
ATOM 2046 N N . TRP A 1 274 ? 8.494 7.233 -19.324 1.00 92.00 274 TRP A N 1
ATOM 2047 C CA . TRP A 1 274 ? 7.238 7.358 -18.589 1.00 92.00 274 TRP A CA 1
ATOM 2048 C C . TRP A 1 274 ? 7.449 7.481 -17.070 1.00 92.00 274 TRP A C 1
ATOM 2050 O O . TRP A 1 274 ? 6.852 8.353 -16.447 1.00 92.00 274 TRP A O 1
ATOM 2060 N N . HIS A 1 275 ? 8.298 6.637 -16.479 1.00 92.00 275 HIS A N 1
ATOM 2061 C CA . HIS A 1 275 ? 8.465 6.507 -15.024 1.00 92.00 275 HIS A CA 1
ATOM 2062 C C . HIS A 1 275 ? 9.493 7.483 -14.439 1.00 92.00 275 HIS A C 1
ATOM 2064 O O . HIS A 1 275 ? 9.269 8.066 -13.383 1.00 92.00 275 HIS A O 1
ATOM 2070 N N . SER A 1 276 ? 10.600 7.710 -15.152 1.00 90.38 276 SER A N 1
ATOM 2071 C CA . SER A 1 276 ? 11.646 8.666 -14.775 1.00 90.38 276 SER A CA 1
ATOM 2072 C C . SER A 1 276 ? 12.071 9.503 -15.989 1.00 90.38 276 SER A C 1
ATOM 2074 O O . SER A 1 276 ? 13.140 9.284 -16.560 1.00 90.38 276 SER A O 1
ATOM 2076 N N . PRO A 1 277 ? 11.272 10.508 -16.400 1.00 86.94 277 PRO A N 1
ATOM 2077 C CA . PRO A 1 277 ? 11.623 11.379 -17.527 1.00 86.94 277 PRO A CA 1
ATOM 2078 C C . PRO A 1 277 ? 12.986 12.071 -17.361 1.00 86.94 277 PRO A C 1
ATOM 2080 O O . PRO A 1 277 ? 13.654 12.368 -18.343 1.00 86.94 277 PRO A O 1
ATOM 2083 N N . LYS A 1 278 ? 13.434 12.276 -16.113 1.00 86.75 278 LYS A N 1
ATOM 2084 C CA . LYS A 1 278 ? 14.753 12.837 -15.764 1.00 86.75 278 LYS A CA 1
ATOM 2085 C C . LYS A 1 278 ? 15.928 11.918 -16.129 1.00 86.75 278 LYS A C 1
ATOM 2087 O O . LYS A 1 278 ? 17.069 12.366 -16.144 1.00 86.75 278 LYS A O 1
ATOM 2092 N N . ASP A 1 279 ? 15.666 10.632 -16.347 1.00 88.12 279 ASP A N 1
ATOM 2093 C CA . ASP A 1 279 ? 16.640 9.609 -16.742 1.00 88.12 279 ASP A CA 1
ATOM 2094 C C . ASP A 1 279 ? 16.724 9.390 -18.252 1.00 88.12 279 ASP A C 1
ATOM 2096 O O . ASP A 1 279 ? 17.494 8.544 -18.716 1.00 88.12 279 ASP A O 1
ATOM 2100 N N . TRP A 1 280 ? 15.942 10.140 -19.023 1.00 88.12 280 TRP A N 1
ATOM 2101 C CA . TRP A 1 280 ? 15.974 10.111 -20.473 1.00 88.12 280 TRP A CA 1
ATOM 2102 C C . TRP A 1 280 ? 16.703 11.343 -21.007 1.00 88.12 280 TRP A C 1
ATOM 2104 O O . TRP A 1 280 ? 16.351 12.471 -20.671 1.00 88.12 280 TRP A O 1
ATOM 2114 N N . ILE A 1 281 ? 17.718 11.126 -21.841 1.00 87.00 281 ILE A N 1
ATOM 2115 C CA . ILE A 1 281 ? 18.439 12.190 -22.538 1.00 87.00 281 ILE A CA 1
ATOM 2116 C C . ILE A 1 281 ? 17.900 12.241 -23.963 1.00 87.00 281 ILE A C 1
ATOM 2118 O O . ILE A 1 281 ? 18.076 11.303 -24.746 1.00 87.00 281 ILE A O 1
ATOM 2122 N N . GLU A 1 282 ? 17.217 13.331 -24.290 1.00 82.25 282 GLU A N 1
ATOM 2123 C CA . GLU A 1 282 ? 16.806 13.617 -25.661 1.00 82.25 282 GLU A CA 1
ATOM 2124 C C . GLU A 1 282 ? 18.046 14.007 -26.476 1.00 82.25 282 GLU A C 1
ATOM 2126 O O . GLU A 1 282 ? 18.895 14.761 -26.004 1.00 82.25 282 GLU A O 1
ATOM 2131 N N . GLU A 1 283 ? 18.191 13.460 -27.684 1.00 76.62 283 GLU A N 1
ATOM 2132 C CA . GLU A 1 283 ? 19.205 13.964 -28.614 1.00 76.62 283 GLU A CA 1
ATOM 2133 C C . GLU A 1 283 ? 18.767 15.363 -29.060 1.00 76.62 283 GLU A C 1
ATOM 2135 O O . GLU A 1 283 ? 17.662 15.509 -29.589 1.00 76.62 283 GLU A O 1
ATOM 2140 N N . GLU A 1 284 ? 19.606 16.380 -28.834 1.00 58.91 284 GLU A N 1
ATOM 2141 C CA . GLU A 1 284 ? 19.374 17.714 -29.389 1.00 58.91 284 GLU A CA 1
ATOM 2142 C C . GLU A 1 284 ? 19.236 17.574 -30.910 1.00 58.91 284 GLU A C 1
ATOM 2144 O O . GLU A 1 284 ? 20.070 16.947 -31.569 1.00 58.91 284 GLU A O 1
ATOM 2149 N N . GLU A 1 285 ? 18.144 18.098 -31.476 1.00 55.88 285 GLU A N 1
ATOM 2150 C CA . GLU A 1 285 ? 18.032 18.208 -32.925 1.00 55.88 285 GLU A CA 1
ATOM 2151 C C . GLU A 1 285 ? 19.143 19.158 -33.379 1.00 55.88 285 GLU A C 1
ATOM 2153 O O . GLU A 1 285 ? 19.005 20.376 -33.260 1.00 55.88 285 GLU A O 1
ATOM 2158 N N . ASP A 1 286 ? 20.254 18.605 -33.876 1.00 42.62 286 ASP A N 1
ATOM 2159 C CA . ASP A 1 286 ? 21.227 19.361 -34.655 1.00 42.62 286 ASP A CA 1
ATOM 2160 C C . ASP A 1 286 ? 20.443 20.068 -35.764 1.00 42.62 286 ASP A C 1
ATOM 2162 O O . ASP A 1 286 ? 19.962 19.449 -36.719 1.00 42.62 286 ASP A O 1
ATOM 2166 N N . GLY A 1 287 ? 20.236 21.368 -35.569 1.00 49.06 287 GLY A N 1
ATOM 2167 C CA . GLY A 1 287 ? 19.494 22.224 -36.471 1.00 49.06 287 GLY A CA 1
ATOM 2168 C C . GLY A 1 287 ? 20.245 22.370 -37.783 1.00 49.06 287 GLY A C 1
ATOM 2169 O O . GLY A 1 287 ? 20.978 23.335 -37.973 1.00 49.06 287 GLY A O 1
ATOM 2170 N N . ASP A 1 288 ? 20.027 21.438 -38.702 1.00 44.84 288 ASP A N 1
ATOM 2171 C CA . ASP A 1 288 ? 20.305 21.635 -40.120 1.00 44.84 288 ASP A CA 1
ATOM 2172 C C . ASP A 1 288 ? 19.040 21.373 -40.942 1.00 44.84 288 ASP A C 1
ATOM 2174 O O . ASP A 1 288 ? 18.983 20.518 -41.823 1.00 44.84 288 ASP A O 1
ATOM 2178 N N . ASP A 1 289 ? 17.993 22.155 -40.665 1.00 49.00 289 ASP A N 1
ATOM 2179 C CA . ASP A 1 289 ? 16.916 22.384 -41.628 1.00 49.00 289 ASP A CA 1
ATOM 2180 C C . ASP A 1 289 ? 17.418 23.349 -42.721 1.00 49.00 289 ASP A C 1
ATOM 2182 O O . ASP A 1 289 ? 16.982 24.496 -42.855 1.00 49.00 289 ASP A O 1
ATOM 2186 N N . ARG A 1 290 ? 18.365 22.872 -43.533 1.00 48.38 290 ARG A N 1
ATOM 2187 C CA . ARG A 1 290 ? 18.622 23.387 -44.881 1.00 48.38 290 ARG A CA 1
ATOM 2188 C C . ARG A 1 290 ? 18.445 22.276 -45.904 1.00 48.38 290 ARG A C 1
ATOM 2190 O O . ARG A 1 290 ? 19.385 21.898 -46.592 1.00 48.38 290 ARG A O 1
ATOM 2197 N N . ASP A 1 291 ? 17.208 21.837 -46.096 1.00 42.94 291 ASP A N 1
ATOM 2198 C CA . ASP A 1 291 ? 16.811 21.401 -47.433 1.00 42.94 291 ASP A CA 1
ATOM 2199 C C . ASP A 1 291 ? 15.364 21.799 -47.733 1.00 42.94 291 ASP A C 1
ATOM 2201 O O . ASP A 1 291 ? 14.387 21.195 -47.288 1.00 42.94 291 ASP A O 1
ATOM 2205 N N . GLY A 1 292 ? 15.236 22.898 -48.476 1.00 49.94 292 GLY A N 1
ATOM 2206 C CA . GLY A 1 292 ? 13.982 23.344 -49.057 1.00 49.94 292 GLY A CA 1
ATOM 2207 C C . GLY A 1 292 ? 13.658 22.497 -50.282 1.00 49.94 292 GLY A C 1
ATOM 2208 O O . GLY A 1 292 ? 14.078 22.826 -51.387 1.00 49.94 292 GLY A O 1
ATOM 2209 N N . GLY A 1 293 ? 12.862 21.446 -50.095 1.00 42.16 293 GLY A N 1
ATOM 2210 C CA . GLY A 1 293 ? 12.405 20.573 -51.176 1.00 42.16 293 GLY A CA 1
ATOM 2211 C C . GLY A 1 293 ? 10.987 20.051 -50.951 1.00 42.16 293 GLY A C 1
ATOM 2212 O O . GLY A 1 293 ? 10.779 18.994 -50.371 1.00 42.16 293 GLY A O 1
ATOM 2213 N N . SER A 1 294 ? 9.998 20.807 -51.426 1.00 43.91 294 SER A N 1
ATOM 2214 C CA . SER A 1 294 ? 8.568 20.463 -51.460 1.00 43.91 294 SER A CA 1
ATOM 2215 C C . SER A 1 294 ? 8.276 19.093 -52.097 1.00 43.91 294 SER A C 1
ATOM 2217 O O . SER A 1 294 ? 8.665 18.864 -53.236 1.00 43.91 294 SER A O 1
ATOM 2219 N N . THR A 1 295 ? 7.485 18.243 -51.428 1.00 40.06 295 THR A N 1
ATOM 2220 C CA . THR A 1 295 ? 6.286 17.606 -52.017 1.00 40.06 295 THR A CA 1
ATOM 2221 C C . THR A 1 295 ? 5.289 17.183 -50.930 1.00 40.06 295 THR A C 1
ATOM 2223 O O . THR A 1 295 ? 5.650 16.758 -49.835 1.00 40.06 295 THR A O 1
ATOM 2226 N N . ALA A 1 296 ? 4.001 17.328 -51.244 1.00 49.75 296 ALA A N 1
ATOM 2227 C CA . ALA A 1 296 ? 2.862 17.088 -50.368 1.00 49.75 296 ALA A CA 1
ATOM 2228 C C . ALA A 1 296 ? 2.622 15.590 -50.090 1.00 49.75 296 ALA A C 1
ATOM 2230 O O . ALA A 1 296 ? 1.809 14.936 -50.737 1.00 49.75 296 ALA A O 1
ATOM 2231 N N . ALA A 1 297 ? 3.287 15.063 -49.068 1.00 49.50 297 ALA A N 1
ATOM 2232 C CA . ALA A 1 297 ? 2.823 13.926 -48.282 1.00 49.50 297 ALA A CA 1
ATOM 2233 C C . ALA A 1 297 ? 2.946 14.332 -46.810 1.00 49.50 297 ALA A C 1
ATOM 2235 O O . ALA A 1 297 ? 3.949 14.938 -46.439 1.00 49.50 297 ALA A O 1
ATOM 2236 N N . LYS A 1 298 ? 1.936 14.050 -45.967 1.00 47.31 298 LYS A N 1
ATOM 2237 C CA . LYS A 1 298 ? 2.056 14.292 -44.516 1.00 47.31 298 LYS A CA 1
ATOM 2238 C C . LYS A 1 298 ? 3.381 13.666 -44.051 1.00 47.31 298 LYS A C 1
ATOM 2240 O O . LYS A 1 298 ? 3.553 12.467 -44.295 1.00 47.31 298 LYS A O 1
ATOM 2245 N N . PRO A 1 299 ? 4.312 14.435 -43.454 1.00 48.03 299 PRO A N 1
ATOM 2246 C CA . PRO A 1 299 ? 5.601 13.893 -43.056 1.00 48.03 299 PRO A CA 1
ATOM 2247 C C . PRO A 1 299 ? 5.342 12.709 -42.127 1.00 48.03 299 PRO A C 1
ATOM 2249 O O . PRO A 1 299 ? 4.573 12.818 -41.169 1.00 48.03 299 PRO A O 1
ATOM 2252 N N . LYS A 1 300 ? 5.920 11.545 -42.452 1.00 55.91 300 LYS A N 1
ATOM 2253 C CA . LYS A 1 300 ? 5.911 10.414 -41.521 1.00 55.91 300 LYS A CA 1
ATOM 2254 C C . LYS A 1 300 ? 6.538 10.923 -40.219 1.00 55.91 300 LYS A C 1
ATOM 2256 O O . LYS A 1 300 ? 7.601 11.541 -40.300 1.00 55.91 300 LYS A O 1
ATOM 2261 N N . PRO A 1 301 ? 5.899 10.721 -39.054 1.00 58.88 301 PRO A N 1
ATOM 2262 C CA . PRO A 1 301 ? 6.453 11.192 -37.793 1.00 58.88 301 PRO A CA 1
ATOM 2263 C C . PRO A 1 301 ? 7.868 10.629 -37.640 1.00 58.88 301 PRO A C 1
ATOM 2265 O O . PRO A 1 301 ? 8.057 9.417 -37.791 1.00 58.88 301 PRO A O 1
ATOM 2268 N N . LYS A 1 302 ? 8.850 11.514 -37.410 1.00 64.12 302 LYS A N 1
ATOM 2269 C CA . LYS A 1 302 ? 10.241 11.115 -37.159 1.00 64.12 302 LYS A CA 1
ATOM 2270 C C . LYS A 1 302 ? 10.246 10.077 -36.018 1.00 64.12 302 LYS A C 1
ATOM 2272 O O . LYS A 1 302 ? 9.453 10.215 -35.079 1.00 64.12 302 LYS A O 1
ATOM 2277 N N . PRO A 1 303 ? 11.072 9.019 -36.100 1.00 66.06 303 PRO A N 1
ATOM 2278 C CA . PRO A 1 303 ? 11.181 8.058 -35.013 1.00 66.06 303 PRO A CA 1
ATOM 2279 C C . PRO A 1 303 ? 11.656 8.784 -33.745 1.00 66.06 303 PRO A C 1
ATOM 2281 O O . PRO A 1 303 ? 12.515 9.663 -33.849 1.00 66.06 303 PRO A O 1
ATOM 2284 N N . PRO A 1 304 ? 11.106 8.450 -32.565 1.00 70.81 304 PRO A N 1
ATOM 2285 C CA . PRO A 1 304 ? 11.580 9.022 -31.311 1.00 70.81 304 PRO A CA 1
ATOM 2286 C C . PRO A 1 304 ? 13.069 8.691 -31.129 1.00 70.81 304 PRO A C 1
ATOM 2288 O O . PRO A 1 304 ? 13.462 7.527 -31.221 1.00 70.81 304 PRO A O 1
ATOM 2291 N N . ARG A 1 305 ? 13.889 9.726 -30.919 1.00 74.56 305 ARG A N 1
ATOM 2292 C CA . ARG A 1 305 ? 15.341 9.640 -30.711 1.00 74.56 305 ARG A CA 1
ATOM 2293 C C . ARG A 1 305 ? 15.701 10.034 -29.280 1.00 74.56 305 ARG A C 1
ATOM 2295 O O . ARG A 1 305 ? 14.956 10.764 -28.630 1.00 74.56 305 ARG A O 1
ATOM 2302 N N . GLY A 1 306 ? 16.815 9.508 -28.787 1.00 82.62 306 GLY A N 1
ATOM 2303 C CA . GLY A 1 306 ? 17.289 9.711 -27.421 1.00 82.62 306 GLY A CA 1
ATOM 2304 C C . GLY A 1 306 ? 17.935 8.459 -26.843 1.00 82.62 306 GLY A C 1
ATOM 2305 O O . GLY A 1 306 ? 17.884 7.374 -27.431 1.00 82.62 306 GLY A O 1
ATOM 2306 N N . MET A 1 307 ? 18.541 8.617 -25.674 1.00 85.75 307 MET A N 1
ATOM 2307 C CA . MET A 1 307 ? 19.231 7.545 -24.973 1.00 85.75 307 MET A CA 1
ATOM 2308 C C . MET A 1 307 ? 18.990 7.604 -23.467 1.00 85.75 307 MET A C 1
ATOM 2310 O O . MET A 1 307 ? 18.651 8.637 -22.897 1.00 85.75 307 MET A O 1
ATOM 2314 N N . LEU A 1 308 ? 19.181 6.460 -22.815 1.00 89.06 308 LEU A N 1
ATOM 2315 C CA . LEU A 1 308 ? 19.184 6.371 -21.359 1.00 89.06 308 LEU A CA 1
ATOM 2316 C C . LEU A 1 308 ? 20.336 7.209 -20.776 1.00 89.06 308 LEU A C 1
ATOM 2318 O O . LEU A 1 308 ? 21.409 7.298 -21.382 1.00 89.06 308 LEU A O 1
ATOM 2322 N N . SER A 1 309 ? 20.126 7.784 -19.590 1.00 87.88 309 SER A N 1
ATOM 2323 C CA . SER A 1 309 ? 21.167 8.475 -18.822 1.00 87.88 309 SER A CA 1
ATOM 2324 C C . SER A 1 309 ? 22.388 7.577 -18.582 1.00 87.88 309 SER A C 1
ATOM 2326 O O . SER A 1 309 ? 22.293 6.350 -18.626 1.00 87.88 309 SER A O 1
ATOM 2328 N N . GLU A 1 310 ? 23.554 8.168 -18.305 1.00 86.25 310 GLU A N 1
ATOM 2329 C CA . GLU A 1 310 ? 24.790 7.407 -18.063 1.00 86.25 310 GLU A CA 1
ATOM 2330 C C . GLU A 1 310 ? 24.620 6.360 -16.948 1.00 86.25 310 GLU A C 1
ATOM 2332 O O . GLU A 1 310 ? 24.945 5.192 -17.157 1.00 86.25 310 GLU A O 1
ATOM 2337 N N . ARG A 1 311 ? 23.972 6.735 -15.832 1.00 87.31 311 ARG A N 1
ATOM 2338 C CA . ARG A 1 311 ? 23.641 5.813 -14.726 1.00 87.31 311 ARG A CA 1
ATOM 2339 C C . ARG A 1 311 ? 22.680 4.687 -15.122 1.00 87.31 311 ARG A C 1
ATOM 2341 O O . ARG A 1 311 ? 22.715 3.602 -14.550 1.00 87.31 311 ARG A O 1
ATOM 2348 N N . MET A 1 312 ? 21.785 4.942 -16.074 1.00 87.06 312 MET A N 1
ATOM 2349 C CA . MET A 1 312 ? 20.758 3.988 -16.502 1.00 87.06 312 MET A CA 1
ATOM 2350 C C . MET A 1 312 ? 21.257 3.072 -17.631 1.00 87.06 312 MET A C 1
ATOM 2352 O O . MET A 1 312 ? 20.722 1.986 -17.839 1.00 87.06 312 MET A O 1
ATOM 2356 N N . ARG A 1 313 ? 22.301 3.482 -18.356 1.00 88.25 313 ARG A N 1
ATOM 2357 C CA . ARG A 1 313 ? 22.967 2.670 -19.384 1.00 88.25 313 ARG A CA 1
ATOM 2358 C C . ARG A 1 313 ? 23.878 1.592 -18.819 1.00 88.25 313 ARG A C 1
ATOM 2360 O O . ARG A 1 313 ? 24.160 0.640 -19.540 1.00 88.25 313 ARG A O 1
ATOM 2367 N N . ASP A 1 314 ? 24.356 1.757 -17.592 1.00 87.19 314 ASP A N 1
ATOM 2368 C CA . ASP A 1 314 ? 25.211 0.766 -16.950 1.00 87.19 314 ASP A CA 1
ATOM 2369 C C . ASP A 1 314 ? 24.482 -0.588 -16.866 1.00 87.19 314 ASP A C 1
ATOM 2371 O O . ASP A 1 314 ? 23.407 -0.696 -16.275 1.00 87.19 314 ASP A O 1
ATOM 2375 N N . GLU A 1 315 ? 25.052 -1.631 -17.474 1.00 83.06 315 GLU A N 1
ATOM 2376 C CA . GLU A 1 315 ? 24.478 -2.984 -17.473 1.00 83.06 315 GLU A CA 1
ATOM 2377 C C . GLU A 1 315 ? 24.438 -3.602 -16.068 1.00 83.06 315 GLU A C 1
ATOM 2379 O O . GLU A 1 315 ? 23.676 -4.540 -15.823 1.00 83.06 315 GLU A O 1
ATOM 2384 N N . THR A 1 316 ? 25.235 -3.076 -15.132 1.00 84.88 316 THR A N 1
ATOM 2385 C CA . THR A 1 316 ? 25.200 -3.476 -13.721 1.00 84.88 316 THR A CA 1
ATOM 2386 C C . THR A 1 316 ? 24.004 -2.891 -12.969 1.00 84.88 316 THR A C 1
ATOM 2388 O O . THR A 1 316 ? 23.682 -3.356 -11.872 1.00 84.88 316 THR A O 1
ATOM 2391 N N . ASN A 1 317 ? 23.292 -1.925 -13.561 1.00 87.81 317 ASN A N 1
ATOM 2392 C CA . ASN A 1 317 ? 22.103 -1.339 -12.964 1.00 87.81 317 ASN A CA 1
ATOM 2393 C C . ASN A 1 317 ? 20.991 -2.394 -12.829 1.00 87.81 317 ASN A C 1
ATOM 2395 O O . ASN A 1 317 ? 20.555 -3.026 -13.799 1.00 87.81 317 ASN A O 1
ATOM 2399 N N . ALA A 1 318 ? 20.482 -2.540 -11.604 1.00 88.62 318 ALA A N 1
ATOM 2400 C CA . ALA A 1 318 ? 19.435 -3.493 -11.254 1.00 88.62 318 ALA A CA 1
ATOM 2401 C C . ALA A 1 318 ? 18.163 -3.354 -12.113 1.00 88.62 318 ALA A C 1
ATOM 2403 O O . ALA A 1 318 ? 17.446 -4.336 -12.306 1.00 88.62 318 ALA A O 1
ATOM 2404 N N . TRP A 1 319 ? 17.893 -2.170 -12.676 1.00 91.81 319 TRP A N 1
ATOM 2405 C CA . TRP A 1 319 ? 16.731 -1.908 -13.528 1.00 91.81 319 TRP A CA 1
ATOM 2406 C C . TRP A 1 319 ? 16.708 -2.772 -14.788 1.00 91.81 319 TRP A C 1
ATOM 2408 O O . TRP A 1 319 ? 15.634 -3.223 -15.179 1.00 91.81 319 TRP A O 1
ATOM 2418 N N . HIS A 1 320 ? 17.862 -3.079 -15.392 1.00 92.62 320 HIS A N 1
ATOM 2419 C CA . HIS A 1 320 ? 17.924 -3.984 -16.549 1.00 92.62 320 HIS A CA 1
ATOM 2420 C C . HIS A 1 320 ? 17.495 -5.400 -16.175 1.00 92.62 320 HIS A C 1
ATOM 2422 O O . HIS A 1 320 ? 16.719 -6.031 -16.897 1.00 92.62 320 HIS A O 1
ATOM 2428 N N . ALA A 1 321 ? 17.964 -5.893 -15.026 1.00 92.00 321 ALA A N 1
ATOM 2429 C CA . ALA A 1 321 ? 17.586 -7.206 -14.516 1.00 92.00 321 ALA A CA 1
ATOM 2430 C C . ALA A 1 321 ? 16.097 -7.250 -14.144 1.00 92.00 321 ALA A C 1
ATOM 2432 O O . ALA A 1 321 ? 15.384 -8.141 -14.601 1.00 92.00 321 ALA A O 1
ATOM 2433 N N . HIS A 1 322 ? 15.606 -6.256 -13.398 1.00 94.25 322 HIS A N 1
ATOM 2434 C CA . HIS A 1 322 ? 14.190 -6.142 -13.045 1.00 94.25 322 HIS A CA 1
ATOM 2435 C C . HIS A 1 322 ? 13.301 -6.057 -14.280 1.00 94.25 322 HIS A C 1
ATOM 2437 O O . HIS A 1 322 ? 12.309 -6.776 -14.360 1.00 94.25 322 HIS A O 1
ATOM 2443 N N . TRP A 1 323 ? 13.682 -5.251 -15.272 1.00 95.19 323 TRP A N 1
ATOM 2444 C CA . TRP A 1 323 ? 12.940 -5.147 -16.518 1.00 95.19 323 TRP A CA 1
ATOM 2445 C C . TRP A 1 323 ? 12.917 -6.472 -17.255 1.00 95.19 323 TRP A C 1
ATOM 2447 O O . TRP A 1 323 ? 11.850 -6.900 -17.666 1.00 95.19 323 TRP A O 1
ATOM 2457 N N . ARG A 1 324 ? 14.049 -7.158 -17.421 1.00 94.69 324 ARG A N 1
ATOM 2458 C CA . ARG A 1 324 ? 14.086 -8.465 -18.093 1.00 94.69 324 ARG A CA 1
ATOM 2459 C C . ARG A 1 324 ? 13.197 -9.492 -17.385 1.00 94.69 324 ARG A C 1
ATOM 2461 O O . ARG A 1 324 ? 12.453 -10.202 -18.058 1.00 94.69 324 ARG A O 1
ATOM 2468 N N . ASP A 1 325 ? 13.261 -9.538 -16.058 1.00 93.94 325 ASP A N 1
ATOM 2469 C CA . ASP A 1 325 ? 12.643 -10.593 -15.252 1.00 93.94 325 ASP A CA 1
ATOM 2470 C C . ASP A 1 325 ? 11.164 -10.302 -14.913 1.00 93.94 325 ASP A C 1
ATOM 2472 O O . ASP A 1 325 ? 10.410 -11.223 -14.594 1.00 93.94 325 ASP A O 1
ATOM 2476 N N . ALA A 1 326 ? 10.716 -9.044 -15.015 1.00 95.31 326 ALA A N 1
ATOM 2477 C CA . ALA A 1 326 ? 9.325 -8.654 -14.793 1.00 95.31 326 ALA A CA 1
ATOM 2478 C C . ALA A 1 326 ? 8.390 -9.263 -15.862 1.00 95.31 326 ALA A C 1
ATOM 2480 O O . ALA A 1 326 ? 8.600 -9.035 -17.063 1.00 95.31 326 ALA A O 1
ATOM 2481 N N . PRO A 1 327 ? 7.338 -10.008 -15.473 1.00 95.19 327 PRO A N 1
ATOM 2482 C CA . PRO A 1 327 ? 6.372 -10.555 -16.420 1.00 95.19 327 PRO A CA 1
ATOM 2483 C C . PRO A 1 327 ? 5.513 -9.447 -17.044 1.00 95.19 327 PRO A C 1
ATOM 2485 O O . PRO A 1 327 ? 5.286 -8.407 -16.441 1.00 95.19 327 PRO A O 1
ATOM 2488 N N . SER A 1 328 ? 4.978 -9.677 -18.244 1.00 96.44 328 SER A N 1
ATOM 2489 C CA . SER A 1 328 ? 3.927 -8.806 -18.785 1.00 96.44 328 SER A CA 1
ATOM 2490 C C . SER A 1 328 ? 2.595 -9.177 -18.133 1.00 96.44 328 SER A C 1
ATOM 2492 O O . SER A 1 328 ? 2.020 -10.216 -18.459 1.00 96.44 328 SER A O 1
ATOM 2494 N N . ALA A 1 329 ? 2.142 -8.381 -17.163 1.00 96.38 329 ALA A N 1
ATOM 2495 C CA . ALA A 1 329 ? 0.899 -8.629 -16.435 1.00 96.38 329 ALA A CA 1
ATOM 2496 C C . ALA A 1 329 ? 0.253 -7.307 -15.981 1.00 96.38 329 ALA A C 1
ATOM 2498 O O . ALA A 1 329 ? 0.941 -6.485 -15.374 1.00 96.38 329 ALA A O 1
ATOM 2499 N N . PRO A 1 330 ? -1.054 -7.081 -16.217 1.00 95.75 330 PRO A N 1
ATOM 2500 C CA . PRO A 1 330 ? -1.744 -5.885 -15.729 1.00 95.75 330 PRO A CA 1
ATOM 2501 C C . PRO A 1 330 ? -1.878 -5.916 -14.199 1.00 95.75 330 PRO A C 1
ATOM 2503 O O . PRO A 1 330 ? -1.935 -6.998 -13.620 1.00 95.75 330 PRO A O 1
ATOM 2506 N N . ALA A 1 331 ? -2.024 -4.755 -13.548 1.00 94.06 331 ALA A N 1
ATOM 2507 C CA . ALA A 1 331 ? -2.082 -4.638 -12.081 1.00 94.06 331 ALA A CA 1
ATOM 2508 C C . ALA A 1 331 ? -3.042 -5.636 -11.398 1.00 94.06 331 ALA A C 1
ATOM 2510 O O . ALA A 1 331 ? -2.679 -6.258 -10.406 1.00 94.06 331 ALA A O 1
ATOM 2511 N N . ARG A 1 332 ? -4.230 -5.877 -11.977 1.00 91.62 332 ARG A N 1
ATOM 2512 C CA . ARG A 1 332 ? -5.229 -6.835 -11.452 1.00 91.62 332 ARG A CA 1
ATOM 2513 C C . ARG A 1 332 ? -4.772 -8.302 -11.411 1.00 91.62 332 ARG A C 1
ATOM 2515 O O . ARG A 1 332 ? -5.398 -9.108 -10.736 1.00 91.62 332 ARG A O 1
ATOM 2522 N N . ALA A 1 333 ? -3.757 -8.662 -12.195 1.00 92.88 333 ALA A N 1
ATOM 2523 C CA . ALA A 1 333 ? -3.234 -10.023 -12.325 1.00 92.88 333 ALA A CA 1
ATOM 2524 C C . ALA A 1 333 ? -1.879 -10.205 -11.619 1.00 92.88 333 ALA A C 1
ATOM 2526 O O . ALA A 1 333 ? -1.317 -11.299 -11.627 1.00 92.88 333 ALA A O 1
ATOM 2527 N N . GLN A 1 334 ? -1.332 -9.135 -11.045 1.00 94.19 334 GLN A N 1
ATOM 2528 C CA . GLN A 1 334 ? -0.072 -9.167 -10.320 1.00 94.19 334 GLN A CA 1
ATOM 2529 C C . GLN A 1 334 ? -0.285 -9.579 -8.862 1.00 94.19 334 GLN A C 1
ATOM 2531 O O . GLN A 1 334 ? -1.389 -9.504 -8.320 1.00 94.19 334 GLN A O 1
ATOM 2536 N N . LYS A 1 335 ? 0.804 -9.975 -8.195 1.00 92.25 335 LYS A N 1
ATOM 2537 C CA . LYS A 1 335 ? 0.800 -10.106 -6.738 1.00 92.25 335 LYS A CA 1
ATOM 2538 C C . LYS A 1 335 ? 0.545 -8.731 -6.118 1.00 92.25 335 LYS A C 1
ATOM 2540 O O . LYS A 1 335 ? 1.238 -7.775 -6.467 1.00 92.25 335 LYS A O 1
ATOM 2545 N N . LEU A 1 336 ? -0.401 -8.667 -5.184 1.00 92.00 336 LEU A N 1
ATOM 2546 C CA . LEU A 1 336 ? -0.742 -7.432 -4.489 1.00 92.00 336 LEU A CA 1
ATOM 2547 C C . LEU A 1 336 ? 0.455 -6.900 -3.690 1.00 92.00 336 LEU A C 1
ATOM 2549 O O . LEU A 1 336 ? 1.065 -7.640 -2.914 1.00 92.00 336 LEU A O 1
ATOM 2553 N N . LEU A 1 337 ? 0.772 -5.617 -3.876 1.00 91.31 337 LEU A N 1
ATOM 2554 C CA . LEU A 1 337 ? 1.735 -4.889 -3.041 1.00 91.31 337 LEU A CA 1
ATOM 2555 C C . LEU A 1 337 ? 1.197 -4.685 -1.623 1.00 91.31 337 LEU A C 1
ATOM 2557 O O . LEU A 1 337 ? 1.958 -4.682 -0.661 1.00 91.31 337 LEU A O 1
ATOM 2561 N N . PHE A 1 338 ? -0.120 -4.540 -1.512 1.00 92.56 338 PHE A N 1
ATOM 2562 C CA . PHE A 1 338 ? -0.859 -4.403 -0.270 1.00 92.56 338 PHE A CA 1
ATOM 2563 C C . PHE A 1 338 ? -2.094 -5.295 -0.350 1.00 92.56 338 PHE A C 1
ATOM 2565 O O . PHE A 1 338 ? -2.909 -5.121 -1.255 1.00 92.56 338 PHE A O 1
ATOM 2572 N N . ASP A 1 339 ? -2.230 -6.239 0.578 1.00 92.94 339 ASP A N 1
ATOM 2573 C CA . ASP A 1 339 ? -3.415 -7.088 0.686 1.00 92.94 339 ASP A CA 1
ATOM 2574 C C . ASP A 1 339 ? -4.347 -6.539 1.778 1.00 92.94 339 ASP A C 1
ATOM 2576 O O . ASP A 1 339 ? -4.049 -6.705 2.966 1.00 92.94 339 ASP A O 1
ATOM 2580 N N . PRO A 1 340 ? -5.487 -5.921 1.408 1.00 93.56 340 PRO A N 1
ATOM 2581 C CA . PRO A 1 340 ? -6.427 -5.368 2.375 1.00 93.56 340 PRO A CA 1
ATOM 2582 C C . PRO A 1 340 ? -6.939 -6.396 3.383 1.00 93.56 340 PRO A C 1
ATOM 2584 O O . PRO A 1 340 ? -7.221 -6.032 4.519 1.00 93.56 340 PRO A O 1
ATOM 2587 N N . MET A 1 341 ? -7.068 -7.670 2.994 1.00 94.19 341 MET A N 1
ATOM 2588 C CA . MET A 1 341 ? -7.572 -8.710 3.894 1.00 94.19 341 MET A CA 1
ATOM 2589 C C . MET A 1 341 ? -6.558 -9.032 4.983 1.00 94.19 341 MET A C 1
ATOM 2591 O O . MET A 1 341 ? -6.892 -8.996 6.165 1.00 94.19 341 MET A O 1
ATOM 2595 N N . SER A 1 342 ? -5.315 -9.309 4.587 1.00 94.50 342 SER A N 1
ATOM 2596 C CA . SER A 1 342 ? -4.234 -9.604 5.527 1.00 94.50 342 SER A CA 1
ATOM 2597 C C . SER A 1 342 ? -3.961 -8.421 6.460 1.00 94.50 342 SER A C 1
ATOM 2599 O O . SER A 1 342 ? -3.847 -8.607 7.668 1.00 94.50 342 SER A O 1
ATOM 2601 N N . GLU A 1 343 ? -3.864 -7.201 5.926 1.00 94.88 343 GLU A N 1
ATOM 2602 C CA . GLU A 1 343 ? -3.553 -6.015 6.736 1.00 94.88 343 GLU A CA 1
ATOM 2603 C C . GLU A 1 343 ? -4.704 -5.626 7.676 1.00 94.88 343 GLU A C 1
ATOM 2605 O O . GLU A 1 343 ? -4.464 -5.266 8.831 1.00 94.88 343 GLU A O 1
ATOM 2610 N N . GLY A 1 344 ? -5.958 -5.792 7.242 1.00 94.94 344 GLY A N 1
ATOM 2611 C CA . GLY A 1 344 ? -7.119 -5.603 8.110 1.00 94.94 344 GLY A CA 1
ATOM 2612 C C . GLY A 1 344 ? -7.185 -6.619 9.254 1.00 94.94 344 GLY A C 1
ATOM 2613 O O . GLY A 1 344 ? -7.400 -6.230 10.401 1.00 94.94 344 GLY A O 1
ATOM 2614 N N . GLU A 1 345 ? -6.922 -7.905 8.993 1.00 95.69 345 GLU A N 1
ATOM 2615 C CA . GLU A 1 345 ? -6.877 -8.917 10.061 1.00 95.69 345 GLU A CA 1
ATOM 2616 C C . GLU A 1 345 ? -5.711 -8.685 11.032 1.00 95.69 345 GLU A C 1
ATOM 2618 O O . GLU A 1 345 ? -5.889 -8.869 12.234 1.00 95.69 345 GLU A O 1
ATOM 2623 N N . LYS A 1 346 ? -4.545 -8.212 10.568 1.00 95.31 346 LYS A N 1
ATOM 2624 C CA . LYS A 1 346 ? -3.454 -7.790 11.469 1.00 95.31 346 LYS A CA 1
ATOM 2625 C C . LYS A 1 346 ? -3.884 -6.638 12.380 1.00 95.31 346 LYS A C 1
ATOM 2627 O O . LYS A 1 346 ? -3.576 -6.651 13.571 1.00 95.31 346 LYS A O 1
ATOM 2632 N N . ALA A 1 347 ? -4.607 -5.654 11.842 1.00 95.06 347 ALA A N 1
ATOM 2633 C CA . ALA A 1 347 ? -5.126 -4.543 12.634 1.00 95.06 347 ALA A CA 1
ATOM 2634 C C . ALA A 1 347 ? -6.165 -5.007 13.670 1.00 95.06 347 ALA A C 1
ATOM 2636 O O . ALA A 1 347 ? -6.121 -4.569 14.817 1.00 95.06 347 ALA A O 1
ATOM 2637 N N . LEU A 1 348 ? -7.057 -5.933 13.311 1.00 94.88 348 LEU A N 1
ATOM 2638 C CA . LEU A 1 348 ? -8.003 -6.538 14.256 1.00 94.88 348 LEU A CA 1
ATOM 2639 C C . LEU A 1 348 ? -7.296 -7.374 15.322 1.00 94.88 348 LEU A C 1
ATOM 2641 O O . LEU A 1 348 ? -7.633 -7.277 16.499 1.00 94.88 348 LEU A O 1
ATOM 2645 N N . HIS A 1 349 ? -6.288 -8.148 14.923 1.00 94.25 349 HIS A N 1
ATOM 2646 C CA . HIS A 1 349 ? -5.498 -8.950 15.844 1.00 94.25 349 HIS A CA 1
ATOM 2647 C C . HIS A 1 349 ? -4.831 -8.077 16.908 1.00 94.25 349 HIS A C 1
ATOM 2649 O O . HIS A 1 349 ? -4.914 -8.410 18.086 1.00 94.25 349 HIS A O 1
ATOM 2655 N N . TYR A 1 350 ? -4.263 -6.932 16.515 1.00 93.94 350 TYR A N 1
ATOM 2656 C CA . TYR A 1 350 ? -3.760 -5.923 17.449 1.00 93.94 350 TYR A CA 1
ATOM 2657 C C . TYR A 1 350 ? -4.842 -5.505 18.463 1.00 93.94 350 TYR A C 1
ATOM 2659 O O . TYR A 1 350 ? -4.634 -5.597 19.669 1.00 93.94 350 TYR A O 1
ATOM 2667 N N . LEU A 1 351 ? -6.048 -5.146 18.006 1.00 91.75 351 LEU A N 1
ATOM 2668 C CA . LEU A 1 351 ? -7.147 -4.761 18.906 1.00 91.75 351 LEU A CA 1
ATOM 2669 C C . LEU A 1 351 ? -7.572 -5.880 19.878 1.00 91.75 351 LEU A C 1
ATOM 2671 O O . LEU A 1 351 ? -8.042 -5.594 20.986 1.00 91.75 351 LEU A O 1
ATOM 2675 N N . ASP A 1 352 ? -7.439 -7.143 19.475 1.00 91.06 352 ASP A N 1
ATOM 2676 C CA . ASP A 1 352 ? -7.796 -8.305 20.289 1.00 91.06 352 ASP A CA 1
ATOM 2677 C C . ASP A 1 352 ? -6.714 -8.665 21.319 1.00 91.06 352 ASP A C 1
ATOM 2679 O O . ASP A 1 352 ? -7.046 -8.974 22.475 1.00 91.06 352 ASP A O 1
ATOM 2683 N N . THR A 1 353 ? -5.436 -8.607 20.929 1.00 91.81 353 THR A N 1
ATOM 2684 C CA . THR A 1 353 ? -4.307 -9.116 21.725 1.00 91.81 353 THR A CA 1
ATOM 2685 C C . THR A 1 353 ? -3.552 -8.055 22.510 1.00 91.81 353 THR A C 1
ATOM 2687 O O . THR A 1 353 ? -2.952 -8.404 23.529 1.00 91.81 353 THR A O 1
ATOM 2690 N N . SER A 1 354 ? -3.636 -6.773 22.137 1.00 90.00 354 SER A N 1
ATOM 2691 C CA . SER A 1 354 ? -2.914 -5.707 22.836 1.00 90.00 354 SER A CA 1
ATOM 2692 C C . SER A 1 354 ? -3.237 -5.673 24.336 1.00 90.00 354 SER A C 1
ATOM 2694 O O . SER A 1 354 ? -4.418 -5.710 24.728 1.00 90.00 354 SER A O 1
ATOM 2696 N N . PRO A 1 355 ? -2.217 -5.565 25.210 1.00 88.12 355 PRO A N 1
ATOM 2697 C CA . PRO A 1 355 ? -2.403 -5.435 26.646 1.00 88.12 355 PRO A CA 1
ATOM 2698 C C . PRO A 1 355 ? -3.359 -4.285 27.009 1.00 88.12 355 PRO A C 1
ATOM 2700 O O . PRO A 1 355 ? -3.333 -3.228 26.377 1.00 88.12 355 PRO A O 1
ATOM 2703 N N . PRO A 1 356 ? -4.203 -4.434 28.050 1.00 84.25 356 PRO A N 1
ATOM 2704 C CA . PRO A 1 356 ? -5.125 -3.373 28.456 1.00 84.25 356 PRO A CA 1
ATOM 2705 C C . PRO A 1 356 ? -4.446 -2.035 28.775 1.00 84.25 356 PRO A C 1
ATOM 2707 O O . PRO A 1 356 ? -5.055 -0.998 28.527 1.00 84.25 356 PRO A O 1
ATOM 2710 N N . ALA A 1 357 ? -3.223 -2.063 29.314 1.00 85.00 357 ALA A N 1
ATOM 2711 C CA . ALA A 1 357 ? -2.438 -0.864 29.605 1.00 85.00 357 ALA A CA 1
ATOM 2712 C C . ALA A 1 357 ? -2.060 -0.114 28.319 1.00 85.00 357 ALA A C 1
ATOM 2714 O O . ALA A 1 357 ? -2.284 1.089 28.227 1.00 85.00 357 ALA A O 1
ATOM 2715 N N . GLU A 1 358 ? -1.604 -0.835 27.290 1.00 86.69 358 GLU A N 1
ATOM 2716 C CA . GLU A 1 358 ? -1.263 -0.253 25.989 1.00 86.69 358 GLU A CA 1
ATOM 2717 C C . GLU A 1 358 ? -2.488 0.401 25.337 1.00 86.69 358 GLU A C 1
ATOM 2719 O O . GLU A 1 358 ? -2.450 1.575 24.977 1.00 86.69 358 GLU A O 1
ATOM 2724 N N . ILE A 1 359 ? -3.617 -0.315 25.265 1.00 85.38 359 ILE A N 1
ATOM 2725 C CA . ILE A 1 359 ? -4.862 0.243 24.714 1.00 85.38 359 ILE A CA 1
ATOM 2726 C C . ILE A 1 359 ? -5.309 1.478 25.502 1.00 85.38 359 ILE A C 1
ATOM 2728 O O . ILE A 1 359 ? -5.766 2.454 24.910 1.00 85.38 359 ILE A O 1
ATOM 2732 N N . PHE A 1 360 ? -5.173 1.465 26.829 1.00 84.44 360 PHE A N 1
ATOM 2733 C CA . PHE A 1 360 ? -5.517 2.616 27.657 1.00 84.44 360 PHE A CA 1
ATOM 2734 C C . PHE A 1 360 ? -4.616 3.827 27.375 1.00 84.44 360 PHE A C 1
ATOM 2736 O O . PHE A 1 360 ? -5.135 4.931 27.211 1.00 84.44 360 PHE A O 1
ATOM 2743 N N . ALA A 1 361 ? -3.303 3.626 27.242 1.00 86.31 361 ALA A N 1
ATOM 2744 C CA . ALA A 1 361 ? -2.360 4.681 26.875 1.00 86.31 361 ALA A CA 1
ATOM 2745 C C . ALA A 1 361 ? -2.677 5.278 25.494 1.00 86.31 361 ALA A C 1
ATOM 2747 O O . ALA A 1 361 ? -2.712 6.498 25.336 1.00 86.31 361 ALA A O 1
ATOM 2748 N N . GLN A 1 362 ? -3.001 4.435 24.509 1.00 87.94 362 GLN A N 1
ATOM 2749 C CA . GLN A 1 362 ? -3.405 4.887 23.176 1.00 87.94 362 GLN A CA 1
ATOM 2750 C C . GLN A 1 362 ? -4.718 5.687 23.212 1.00 87.94 362 GLN A C 1
ATOM 2752 O O . GLN A 1 362 ? -4.819 6.750 22.601 1.00 87.94 362 GLN A O 1
ATOM 2757 N N . LEU A 1 363 ? -5.720 5.226 23.971 1.00 85.69 363 LEU A N 1
ATOM 2758 C CA . LEU A 1 363 ? -6.975 5.961 24.163 1.00 85.69 363 LEU A CA 1
ATOM 2759 C C . LEU A 1 363 ? -6.741 7.324 24.826 1.00 85.69 363 LEU A C 1
ATOM 2761 O O . LEU A 1 363 ? -7.357 8.308 24.417 1.00 85.69 363 LEU A O 1
ATOM 2765 N N . LEU A 1 364 ? -5.844 7.396 25.813 1.00 85.81 364 LEU A N 1
ATOM 2766 C CA . LEU A 1 364 ? -5.470 8.651 26.460 1.00 85.81 364 LEU A CA 1
ATOM 2767 C C . LEU A 1 364 ? -4.776 9.598 25.474 1.00 85.81 364 LEU A C 1
ATOM 2769 O O . LEU A 1 364 ? -5.167 10.759 25.386 1.00 85.81 364 LEU A O 1
ATOM 2773 N N . ALA A 1 365 ? -3.812 9.106 24.690 1.00 83.62 365 ALA A N 1
ATOM 2774 C CA . ALA A 1 365 ? -3.130 9.893 23.663 1.00 83.62 365 ALA A CA 1
ATOM 2775 C C . ALA A 1 365 ? -4.126 10.480 22.653 1.00 83.62 365 ALA A C 1
ATOM 2777 O O . ALA A 1 365 ? -4.092 11.672 22.344 1.00 83.62 365 ALA A O 1
ATOM 2778 N N . CYS A 1 366 ? -5.076 9.665 22.202 1.00 82.44 366 CYS A N 1
ATOM 2779 C CA . CYS A 1 366 ? -6.113 10.093 21.280 1.00 82.44 366 CYS A CA 1
ATOM 2780 C C . CYS A 1 366 ? -7.124 11.076 21.924 1.00 82.44 366 CYS A C 1
ATOM 2782 O O . CYS A 1 366 ? -7.537 12.045 21.280 1.00 82.44 366 CYS A O 1
ATOM 2784 N N . ALA A 1 367 ? -7.460 10.922 23.211 1.00 84.38 367 ALA A N 1
ATOM 2785 C CA . ALA A 1 367 ? -8.250 11.909 23.952 1.00 84.38 367 ALA A CA 1
ATOM 2786 C C . ALA A 1 367 ? -7.505 13.249 24.101 1.00 84.38 367 ALA A C 1
ATOM 2788 O O . ALA A 1 367 ? -8.088 14.308 23.865 1.00 84.38 367 ALA A O 1
ATOM 2789 N N . CYS A 1 368 ? -6.211 13.218 24.430 1.00 83.19 368 CYS A N 1
ATOM 2790 C CA . CYS A 1 368 ? -5.359 14.404 24.510 1.00 83.19 368 CYS A CA 1
ATOM 2791 C C . CYS A 1 368 ? -5.257 15.125 23.161 1.00 83.19 368 CYS A C 1
ATOM 2793 O O . CYS A 1 368 ? -5.404 16.347 23.124 1.00 83.19 368 CYS A O 1
ATOM 2795 N N . ALA A 1 369 ? -5.073 14.388 22.061 1.00 79.62 369 ALA A N 1
ATOM 2796 C CA . ALA A 1 369 ? -5.061 14.950 20.711 1.00 79.62 369 ALA A CA 1
ATOM 2797 C C . ALA A 1 369 ? -6.395 15.636 20.374 1.00 79.62 369 ALA A C 1
ATOM 2799 O O . ALA A 1 369 ? -6.405 16.780 19.920 1.00 79.62 369 ALA A O 1
ATOM 2800 N N . SER A 1 370 ? -7.529 14.995 20.688 1.00 80.31 370 SER A N 1
ATOM 2801 C CA . SER A 1 370 ? -8.856 15.590 20.494 1.00 80.31 370 SER A CA 1
ATOM 2802 C C . SER A 1 370 ? -9.053 16.860 21.327 1.00 80.31 370 SER A C 1
ATOM 2804 O O . SER A 1 370 ? -9.572 17.849 20.810 1.00 80.31 370 SER A O 1
ATOM 2806 N N . ILE A 1 371 ? -8.634 16.866 22.597 1.00 82.69 371 ILE A N 1
ATOM 2807 C CA . ILE A 1 371 ? -8.706 18.057 23.458 1.00 82.69 371 ILE A CA 1
ATOM 2808 C C . ILE A 1 371 ? -7.828 19.173 22.879 1.00 82.69 371 ILE A C 1
ATOM 2810 O O . ILE A 1 371 ? -8.283 20.311 22.756 1.00 82.69 371 ILE A O 1
ATOM 2814 N N . GLY A 1 372 ? -6.605 18.849 22.456 1.00 77.19 372 GLY A N 1
ATOM 2815 C CA . GLY A 1 372 ? -5.688 19.799 21.829 1.00 77.19 372 GLY A CA 1
ATOM 2816 C C . GLY A 1 372 ? -6.271 20.436 20.568 1.00 77.19 372 GLY A C 1
ATOM 2817 O O . GLY A 1 372 ? -6.260 21.661 20.446 1.00 77.19 372 GLY A O 1
ATOM 2818 N N . ALA A 1 373 ? -6.870 19.630 19.688 1.00 76.38 373 ALA A N 1
ATOM 2819 C CA . ALA A 1 373 ? -7.545 20.110 18.485 1.00 76.38 373 ALA A CA 1
ATOM 2820 C C . ALA A 1 373 ? -8.714 21.053 18.817 1.00 76.38 373 ALA A C 1
ATOM 2822 O O . ALA A 1 373 ? -8.822 22.133 18.235 1.00 76.38 373 ALA A O 1
ATOM 2823 N N . THR A 1 374 ? -9.556 20.704 19.801 1.00 80.00 374 THR A N 1
ATOM 2824 C CA . THR A 1 374 ? -10.659 21.587 20.229 1.00 80.00 374 THR A CA 1
ATOM 2825 C C . THR A 1 374 ? -10.162 22.910 20.814 1.00 80.00 374 THR A C 1
ATOM 2827 O O . THR A 1 374 ? -10.745 23.959 20.541 1.00 80.00 374 THR A O 1
ATOM 2830 N N . TYR A 1 375 ? -9.064 22.892 2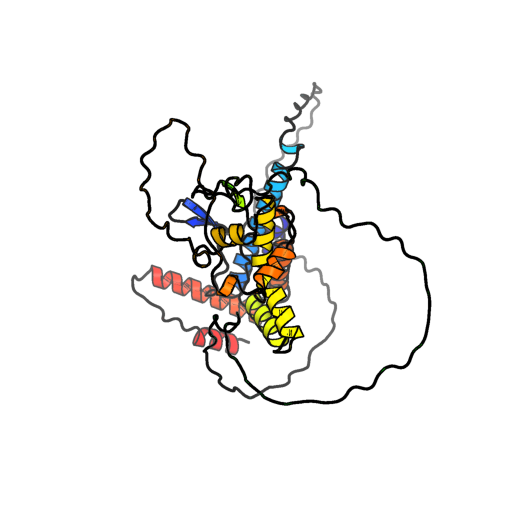1.575 1.00 76.62 375 TYR A N 1
ATOM 2831 C CA . TYR A 1 375 ? -8.470 24.101 22.142 1.00 76.62 375 TYR A CA 1
ATOM 2832 C C . TYR A 1 375 ? -7.865 25.008 21.062 1.00 76.62 375 TYR A C 1
ATOM 2834 O O . TYR A 1 375 ? -8.101 26.218 21.080 1.00 76.62 375 TYR A O 1
ATOM 2842 N N . ALA A 1 376 ? -7.138 24.431 20.100 1.00 73.94 376 ALA A N 1
ATOM 2843 C CA . ALA A 1 376 ? -6.577 25.162 18.965 1.00 73.94 376 ALA A CA 1
ATOM 2844 C C . ALA A 1 376 ? -7.678 25.792 18.092 1.00 73.94 376 ALA A C 1
ATOM 2846 O O . ALA A 1 376 ? -7.574 26.954 17.707 1.00 73.94 376 ALA A O 1
ATOM 2847 N N . ALA A 1 377 ? -8.777 25.069 17.845 1.00 75.44 377 ALA A N 1
ATOM 2848 C CA . ALA A 1 377 ? -9.925 25.589 17.101 1.00 75.44 377 ALA A CA 1
ATOM 2849 C C . ALA A 1 377 ? -10.650 26.732 17.839 1.00 75.44 377 ALA A C 1
ATOM 2851 O O . ALA A 1 377 ? -11.130 27.674 17.212 1.00 75.44 377 ALA A O 1
ATOM 2852 N N . ALA A 1 378 ? -10.710 26.679 19.174 1.00 78.31 378 ALA A N 1
ATOM 2853 C CA . ALA A 1 378 ? -11.338 27.717 19.992 1.00 78.31 378 ALA A CA 1
ATOM 2854 C C . ALA A 1 378 ? -10.501 29.008 20.106 1.00 78.31 378 ALA A C 1
ATOM 2856 O O . ALA A 1 378 ? -11.045 30.063 20.442 1.00 78.31 378 ALA A O 1
ATOM 2857 N N . ARG A 1 379 ? -9.186 28.951 19.850 1.00 70.62 379 ARG A N 1
ATOM 2858 C CA . ARG A 1 379 ? -8.275 30.105 19.910 1.00 70.62 379 ARG A CA 1
ATOM 2859 C C . ARG A 1 379 ? -7.346 30.146 18.688 1.00 70.62 379 ARG A C 1
ATOM 2861 O O . ARG A 1 379 ? -6.302 29.493 18.709 1.00 70.62 379 ARG A O 1
ATOM 2868 N N . PRO A 1 380 ? -7.643 30.979 17.672 1.00 64.81 380 PRO A N 1
ATOM 2869 C CA . PRO A 1 380 ? -6.741 31.195 16.544 1.00 64.81 380 PRO A CA 1
ATOM 2870 C C . PRO A 1 380 ? -5.353 31.637 17.037 1.00 64.81 380 PRO A C 1
ATOM 2872 O O . PRO A 1 380 ? -5.230 32.663 17.704 1.00 64.81 380 PRO A O 1
ATOM 2875 N N . GLY A 1 381 ? -4.316 30.846 16.747 1.00 63.97 381 GLY A N 1
ATOM 2876 C CA . GLY A 1 381 ? -2.933 31.105 17.172 1.00 63.97 381 GLY A CA 1
ATOM 2877 C C . GLY A 1 381 ? -2.512 30.463 18.501 1.00 63.97 381 GLY A C 1
ATOM 2878 O O . GLY A 1 381 ? -1.370 30.642 18.918 1.00 63.97 381 GLY A O 1
ATOM 2879 N N . ALA A 1 382 ? -3.385 29.702 19.167 1.00 60.16 382 ALA A N 1
ATOM 2880 C CA . ALA A 1 382 ? -2.996 28.915 20.330 1.00 60.16 382 ALA A CA 1
ATOM 2881 C C . ALA A 1 382 ? -2.318 27.606 19.900 1.00 60.16 382 ALA A C 1
ATOM 2883 O O . ALA A 1 382 ? -2.973 26.607 19.614 1.00 60.16 382 ALA A O 1
ATOM 2884 N N . THR A 1 383 ? -0.990 27.599 19.890 1.00 54.47 383 THR A N 1
ATOM 2885 C CA . THR A 1 383 ? -0.189 26.378 19.798 1.00 54.47 383 THR A CA 1
ATOM 2886 C C . THR A 1 383 ? -0.056 25.761 21.189 1.00 54.47 383 THR A C 1
ATOM 2888 O O . THR A 1 383 ? 0.643 26.287 22.055 1.00 54.47 383 THR A O 1
ATOM 2891 N N . LEU A 1 384 ? -0.707 24.616 21.422 1.00 56.75 384 LEU A N 1
ATOM 2892 C CA . LEU A 1 384 ? -0.178 23.670 22.403 1.00 56.75 384 LEU A CA 1
ATOM 2893 C C . LEU A 1 384 ? 1.121 23.154 21.793 1.00 56.75 384 LEU A C 1
ATOM 2895 O O . LEU A 1 384 ? 1.084 22.452 20.785 1.00 56.75 384 LEU A O 1
ATOM 2899 N N . ALA A 1 385 ? 2.263 23.564 22.348 1.00 53.94 385 ALA A N 1
ATOM 2900 C CA . ALA A 1 385 ? 3.532 22.960 21.971 1.00 53.94 385 ALA A CA 1
ATOM 2901 C C . ALA A 1 385 ? 3.362 21.437 22.085 1.00 53.94 385 ALA A C 1
ATOM 2903 O O . ALA A 1 385 ? 2.851 20.978 23.116 1.00 53.94 385 ALA A O 1
ATOM 2904 N N . PRO A 1 386 ? 3.709 20.656 21.046 1.00 51.97 386 PRO A N 1
ATOM 2905 C CA . PRO A 1 386 ? 3.616 19.222 21.156 1.00 51.97 386 PRO A CA 1
ATOM 2906 C C . PRO A 1 386 ? 4.525 18.852 22.322 1.00 51.97 386 PRO A C 1
ATOM 2908 O O . PRO A 1 386 ? 5.709 19.192 22.353 1.00 51.97 386 PRO A O 1
ATOM 2911 N N . ALA A 1 387 ? 3.968 18.139 23.285 1.00 52.16 387 ALA A N 1
ATOM 2912 C CA . ALA A 1 387 ? 4.726 17.545 24.363 1.00 52.16 387 ALA A CA 1
ATOM 2913 C C . ALA A 1 387 ? 4.725 16.019 24.170 1.00 52.16 387 ALA A C 1
ATOM 2915 O O . ALA A 1 387 ? 4.212 15.316 25.042 1.00 52.16 387 ALA A O 1
ATOM 2916 N N . PRO A 1 388 ? 5.248 15.472 23.040 1.00 51.41 388 PRO A N 1
ATOM 2917 C CA . PRO A 1 388 ? 5.265 14.027 22.829 1.00 51.41 388 PRO A CA 1
ATOM 2918 C C . PRO A 1 388 ? 6.034 13.334 23.949 1.00 51.41 388 PRO A C 1
ATOM 2920 O O . PRO A 1 388 ? 5.631 12.263 24.376 1.00 51.41 388 PRO A O 1
ATOM 2923 N N . ALA A 1 389 ? 7.090 13.981 24.459 1.00 47.06 389 ALA A N 1
ATOM 2924 C CA . ALA A 1 389 ? 7.872 13.502 25.592 1.00 47.06 389 ALA A CA 1
ATOM 2925 C C . ALA A 1 389 ? 7.023 13.367 26.865 1.00 47.06 389 ALA A C 1
ATOM 2927 O O . ALA A 1 389 ? 7.020 12.308 27.466 1.00 47.06 389 ALA A O 1
ATOM 2928 N N . PHE A 1 390 ? 6.215 14.372 27.223 1.00 51.56 390 PHE A N 1
ATOM 2929 C CA . PHE A 1 390 ? 5.376 14.295 28.427 1.00 51.56 390 PHE A CA 1
ATOM 2930 C C . PHE A 1 390 ? 4.222 13.297 28.293 1.00 51.56 390 PHE A C 1
ATOM 2932 O O . PHE A 1 390 ? 3.824 12.702 29.288 1.00 51.56 390 PHE A O 1
ATOM 2939 N N . LEU A 1 391 ? 3.667 13.113 27.089 1.00 51.03 391 LEU A N 1
ATOM 2940 C CA . LEU A 1 391 ? 2.634 12.100 26.849 1.00 51.03 391 LEU A CA 1
ATOM 2941 C C . LEU A 1 391 ? 3.218 10.681 26.827 1.00 51.03 391 LEU A C 1
ATOM 2943 O O . LEU A 1 391 ? 2.565 9.773 27.334 1.00 51.03 391 LEU A O 1
ATOM 2947 N N . ARG A 1 392 ? 4.439 10.494 26.299 1.00 48.94 392 ARG A N 1
ATOM 2948 C CA . ARG A 1 392 ? 5.194 9.235 26.420 1.00 48.94 392 ARG A CA 1
ATOM 2949 C C . ARG A 1 392 ? 5.542 8.937 27.870 1.00 48.94 392 ARG A C 1
ATOM 2951 O O . ARG A 1 392 ? 5.159 7.885 28.350 1.00 48.94 392 ARG A O 1
ATOM 2958 N N . ASP A 1 393 ? 6.130 9.891 28.586 1.00 48.00 393 ASP A N 1
ATOM 2959 C CA . ASP A 1 393 ? 6.466 9.737 30.004 1.00 48.00 393 ASP A CA 1
ATOM 2960 C C . ASP A 1 393 ? 5.215 9.437 30.844 1.00 48.00 393 ASP A C 1
ATOM 2962 O O . ASP A 1 393 ? 5.247 8.594 31.735 1.00 48.00 393 ASP A O 1
ATOM 2966 N N . ALA A 1 394 ? 4.080 10.085 30.549 1.00 49.59 394 ALA A N 1
ATOM 2967 C CA . ALA A 1 394 ? 2.808 9.795 31.209 1.00 49.59 394 ALA A CA 1
ATOM 2968 C C . ALA A 1 394 ? 2.255 8.401 30.867 1.00 49.59 394 ALA A C 1
ATOM 2970 O O . ALA A 1 394 ? 1.652 7.771 31.734 1.00 49.59 394 ALA A O 1
ATOM 2971 N N . ALA A 1 395 ? 2.442 7.921 29.634 1.00 46.81 395 ALA A N 1
ATOM 2972 C CA . ALA A 1 395 ? 2.076 6.564 29.233 1.00 46.81 395 ALA A CA 1
ATOM 2973 C C . ALA A 1 395 ? 2.986 5.512 29.891 1.00 46.81 395 ALA A C 1
ATOM 2975 O O . ALA A 1 395 ? 2.480 4.510 30.388 1.00 46.81 395 ALA A O 1
ATOM 2976 N N . ASP A 1 396 ? 4.290 5.781 29.970 1.00 47.94 396 ASP A N 1
ATOM 2977 C CA . ASP A 1 396 ? 5.295 4.913 30.589 1.00 47.94 396 ASP A CA 1
ATOM 2978 C C . ASP A 1 396 ? 5.151 4.872 32.119 1.00 47.94 396 ASP A C 1
ATOM 2980 O O . ASP A 1 396 ? 5.380 3.839 32.733 1.00 47.94 396 ASP A O 1
ATOM 2984 N N . CYS A 1 397 ? 4.704 5.966 32.747 1.00 42.12 397 CYS A N 1
ATOM 2985 C CA . CYS A 1 397 ? 4.358 5.998 34.174 1.00 42.12 397 CYS A CA 1
ATOM 2986 C C . CYS A 1 397 ? 3.009 5.329 34.492 1.00 42.12 397 CYS A C 1
ATOM 2988 O O . CYS A 1 397 ? 2.704 5.101 35.665 1.00 42.12 397 CYS A O 1
ATOM 2990 N N . ALA A 1 398 ? 2.167 5.095 33.481 1.00 43.88 398 ALA A N 1
ATOM 2991 C CA . ALA A 1 398 ? 0.864 4.446 33.622 1.00 43.88 398 ALA A CA 1
ATOM 2992 C C . ALA A 1 398 ? 0.899 2.933 33.328 1.00 43.88 398 ALA A C 1
ATOM 2994 O O . ALA A 1 398 ? -0.089 2.249 33.620 1.00 43.88 398 ALA A O 1
ATOM 2995 N N . ALA A 1 399 ? 1.995 2.432 32.747 1.00 37.16 399 ALA A N 1
ATOM 2996 C CA . ALA A 1 399 ? 2.308 1.012 32.583 1.00 37.16 399 ALA A CA 1
ATOM 2997 C C . ALA A 1 399 ? 2.967 0.451 33.851 1.00 37.16 399 ALA A C 1
ATOM 2999 O O . ALA A 1 399 ? 2.680 -0.729 34.166 1.00 37.16 399 ALA A O 1
#

Foldseek 3Di:
DVVVLVVVLCCCVPVPQVVLNADPPADQWDQDPVRDTDGDAQDQPAFLLSNLSNLLNVLSVVVVVVVVVVVVVDCVVVPDPDPPPDPPDDDDDDDDDDDDDDPDDDDDDDDDDDDDDDDDDDDDDDDDDDDDDDPDDDPVPLQDDDDDDDDDDDYDDDDDDDDDDDDDDDDDDDDDDPDDDDDDQDAPQFPAFDPVQAFALDPPRHGQTDGDFADDDGDGPVRVVVVVVVLVVLPPDPRSSVVVCVVVCPRVLRNLQRSCRRDPPHDLLSVCCVPPVVQKAADPPPPPPPDDDDDDDDPDPDRGDTDGHPQRPPPPRCSVVSNVPRHNDGNVGDDHPDNSVVSSVVSSVCSVPPDPLSVVLSVVSNVVVVVQVVVCVVDPPDDPDDPVVVSVVVSVVSD

Sequence (399 aa):
VRCLRRRFTREIRFAHWDRGVPLPRFDAVATNDDGEEEEELPDANACLLHQKLQLLNLCIHRRVRASKAAFEASAVANVEPVPRLAPSGLAGAVSAAFAPPSATDGWGDDDDDWNDADDWNDATRPIDAAAAVDDGLDLTDLLGVGDEIKAKSKPKPKPKPEAAAAAAAKSTTKNVEAPSAAAAVKPEGVKRASPTGARLLSPPHDVVNEPITQPPFVATEDAMREREAAFAAMGDTEEGRRLRLKTQSGVLVSDMSAFKAANPGAVLGDFVRWHSPKDWIEEEEDGDDRDGGSTAAKPKPKPPRGMLSERMRDETNAWHAHWRDAPSAPARAQKLLFDPMSEGEKALHYLDTSPPAEIFAQLLACACASIGATYAAARPGATLAPAPAFLRDAADCAA

Organism: Micromonas pusilla (NCBI:txid38833)

InterPro domains:
  IPR026147 Rab3GAP catalytic subunit, conserved domain [PF13890] (185-351)
  IPR045700 Rab3GAP catalytic subunit [PTHR21422] (7-392)

Radius of gyration: 31.32 Å; chains: 1; bounding box: 107×73×86 Å